Protein AF-A0A7V7PM12-F1 (afdb_monomer)

Structure (mmCIF, N/CA/C/O backbone):
data_AF-A0A7V7PM12-F1
#
_entry.id   AF-A0A7V7PM12-F1
#
loop_
_atom_site.group_PDB
_atom_site.id
_atom_site.type_symbol
_atom_site.label_atom_id
_atom_site.label_alt_id
_atom_site.label_comp_id
_atom_site.label_asym_id
_atom_site.label_entity_id
_atom_site.label_seq_id
_atom_site.pdbx_PDB_ins_code
_atom_site.Cartn_x
_atom_site.Cartn_y
_atom_site.Cartn_z
_atom_site.occupancy
_atom_site.B_iso_or_equiv
_atom_site.auth_seq_id
_atom_site.auth_comp_id
_atom_site.auth_asym_id
_atom_site.auth_atom_id
_atom_site.pdbx_PDB_model_num
ATOM 1 N N . MET A 1 1 ? -12.086 2.103 14.790 1.00 97.25 1 MET A N 1
ATOM 2 C CA . MET A 1 1 ? -11.476 0.758 14.712 1.00 97.25 1 MET A CA 1
ATOM 3 C C . MET A 1 1 ? -10.871 0.444 16.063 1.00 97.25 1 MET A C 1
ATOM 5 O O . MET A 1 1 ? -10.448 1.382 16.729 1.00 97.25 1 MET A O 1
ATOM 9 N N . LEU A 1 2 ? -10.869 -0.816 16.485 1.00 98.50 2 LEU A N 1
ATOM 10 C CA . LEU A 1 2 ? -10.537 -1.222 17.852 1.00 98.50 2 LEU A CA 1
ATOM 11 C C . LEU A 1 2 ? -9.432 -2.278 17.877 1.00 98.50 2 LEU A C 1
ATOM 13 O O . LEU A 1 2 ? -9.341 -3.113 16.976 1.00 98.50 2 LEU A O 1
ATOM 17 N N . ARG A 1 3 ? -8.622 -2.235 18.934 1.00 98.00 3 ARG A N 1
ATOM 18 C CA . ARG A 1 3 ? -7.768 -3.334 19.405 1.00 98.00 3 ARG A CA 1
ATOM 19 C C . ARG A 1 3 ? -8.524 -4.201 20.409 1.00 98.00 3 ARG A C 1
ATOM 21 O O . ARG A 1 3 ? -9.546 -3.740 20.915 1.00 98.00 3 ARG A O 1
ATOM 28 N N . PRO A 1 4 ? -8.026 -5.403 20.763 1.00 98.44 4 PRO A N 1
ATOM 29 C CA . PRO A 1 4 ? -8.604 -6.184 21.859 1.00 98.44 4 PRO A CA 1
ATOM 30 C C . PRO A 1 4 ? -8.762 -5.352 23.142 1.00 98.44 4 PRO A C 1
ATOM 32 O O . PRO A 1 4 ? -9.838 -5.318 23.728 1.00 98.44 4 PRO A O 1
ATOM 35 N N . SER A 1 5 ? -7.749 -4.555 23.494 1.00 97.75 5 SER A N 1
ATOM 36 C CA . SER A 1 5 ? -7.811 -3.645 24.643 1.00 97.75 5 SER A CA 1
ATOM 37 C C . SER A 1 5 ? -8.848 -2.524 24.495 1.00 97.75 5 SER A C 1
ATOM 39 O O . SER A 1 5 ? -9.378 -2.041 25.490 1.00 97.75 5 SER A O 1
ATOM 41 N N . GLY A 1 6 ? -9.190 -2.129 23.265 1.00 97.62 6 GLY A N 1
ATOM 42 C CA . GLY A 1 6 ? -10.289 -1.205 22.988 1.00 97.62 6 GLY A CA 1
ATOM 43 C C . GLY A 1 6 ? -11.662 -1.808 23.280 1.00 97.62 6 GLY A C 1
ATOM 44 O O . GLY A 1 6 ? -12.517 -1.119 23.821 1.00 97.62 6 GLY A O 1
ATOM 45 N N . TYR A 1 7 ? -11.865 -3.094 22.985 1.00 98.31 7 TYR A N 1
ATOM 46 C CA . TYR A 1 7 ? -13.080 -3.814 23.384 1.00 98.31 7 TYR A CA 1
ATOM 47 C C . TYR A 1 7 ? -13.169 -3.983 24.903 1.00 98.31 7 TYR A C 1
ATOM 49 O O . TYR A 1 7 ? -14.230 -3.770 25.482 1.00 98.31 7 TYR A O 1
ATOM 57 N N . GLU A 1 8 ? -12.054 -4.300 25.566 1.00 97.56 8 GLU A N 1
ATOM 58 C CA . GLU A 1 8 ? -11.985 -4.368 27.032 1.00 97.56 8 GLU A CA 1
ATOM 59 C C . GLU A 1 8 ? -12.311 -3.014 27.679 1.00 97.56 8 GLU A C 1
ATOM 61 O O . GLU A 1 8 ? -13.060 -2.953 28.652 1.00 97.56 8 GLU A O 1
ATOM 66 N N . ALA A 1 9 ? -11.795 -1.914 27.121 1.00 96.00 9 ALA A N 1
ATOM 67 C CA . ALA A 1 9 ? -12.081 -0.560 27.595 1.00 96.00 9 ALA A CA 1
ATOM 68 C C . ALA A 1 9 ? -13.557 -0.155 27.423 1.00 96.00 9 ALA A C 1
ATOM 70 O O . ALA A 1 9 ? -14.034 0.728 28.135 1.00 96.00 9 ALA A O 1
ATOM 71 N N . LEU A 1 10 ? -14.266 -0.803 26.498 1.00 95.75 10 LEU A N 1
ATOM 72 C CA . LEU A 1 10 ? -15.700 -0.646 26.262 1.00 95.75 10 LEU A CA 1
ATOM 73 C C . LEU A 1 10 ? -16.557 -1.668 27.035 1.00 95.75 10 LEU A C 1
ATOM 75 O O . LEU A 1 10 ? -17.756 -1.742 26.797 1.00 95.75 10 LEU A O 1
ATOM 79 N N . ASP A 1 11 ? -15.964 -2.451 27.946 1.00 96.25 11 ASP A N 1
ATOM 80 C CA . ASP A 1 11 ? -16.643 -3.520 28.702 1.00 96.25 11 ASP A CA 1
ATOM 81 C C . ASP A 1 11 ? -17.309 -4.580 27.796 1.00 96.25 11 ASP A C 1
ATOM 83 O O . ASP A 1 11 ? -18.340 -5.162 28.128 1.00 96.25 11 ASP A O 1
ATOM 87 N N . ALA A 1 12 ? -16.702 -4.843 26.631 1.00 97.25 12 ALA A N 1
ATOM 88 C CA . ALA A 1 12 ? -17.197 -5.779 25.619 1.00 97.25 12 ALA A CA 1
ATOM 89 C C . ALA A 1 12 ? -16.156 -6.854 25.218 1.00 97.25 12 ALA A C 1
ATOM 91 O O . ALA A 1 12 ? -15.909 -7.052 24.026 1.00 97.25 12 ALA A O 1
ATOM 92 N N . PRO A 1 13 ? -15.520 -7.575 26.165 1.00 97.25 13 PRO A N 1
ATOM 93 C CA . PRO A 1 13 ? -14.475 -8.555 25.842 1.00 97.25 13 PRO A CA 1
ATOM 94 C C . PRO A 1 13 ? -14.985 -9.738 25.002 1.00 97.25 13 PRO A C 1
ATOM 96 O O . PRO A 1 13 ? -14.231 -10.301 24.211 1.00 97.25 13 PRO A O 1
ATOM 99 N N . ASP A 1 14 ? -16.266 -10.089 25.125 1.00 96.31 14 ASP A N 1
ATOM 100 C CA . ASP A 1 14 ? -16.884 -11.175 24.353 1.00 96.31 14 ASP A CA 1
ATOM 101 C C . ASP A 1 14 ? -17.079 -10.811 22.866 1.00 96.31 14 ASP A C 1
ATOM 103 O O . ASP A 1 14 ? -17.274 -11.697 22.038 1.00 96.31 14 ASP A O 1
ATOM 107 N N .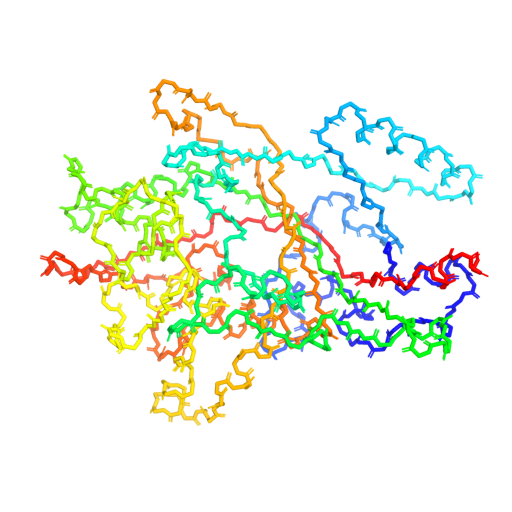 ALA A 1 15 ? -16.968 -9.524 22.512 1.00 97.31 15 ALA A N 1
ATOM 108 C CA . ALA A 1 15 ? -17.070 -9.025 21.140 1.00 97.31 15 ALA A CA 1
ATOM 109 C C . ALA A 1 15 ? -15.723 -9.021 20.386 1.00 97.31 15 ALA A C 1
ATOM 111 O O . ALA A 1 15 ? -15.660 -8.590 19.236 1.00 97.31 15 ALA A O 1
ATOM 112 N N . ILE A 1 16 ? -14.629 -9.479 21.009 1.00 98.31 16 ILE A N 1
ATOM 113 C CA . ILE A 1 16 ? -13.290 -9.470 20.403 1.00 98.31 16 ILE A CA 1
ATOM 114 C C . ILE A 1 16 ? -13.204 -10.507 19.261 1.00 98.31 16 ILE A C 1
ATOM 116 O O . ILE A 1 16 ? -13.368 -11.707 19.508 1.00 98.31 16 ILE A O 1
ATOM 120 N N . PRO A 1 17 ? -12.859 -10.097 18.023 1.00 97.75 17 PRO A N 1
ATOM 121 C CA . PRO A 1 17 ? -12.601 -11.021 16.917 1.00 97.75 17 PRO A CA 1
ATOM 122 C C . PRO A 1 17 ? -11.417 -11.955 17.177 1.00 97.75 17 PRO A C 1
ATOM 124 O O . PRO A 1 17 ? -10.371 -11.540 17.675 1.00 97.75 17 PRO A O 1
ATOM 127 N N . GLN A 1 18 ? -11.574 -13.222 16.792 1.00 96.00 18 GLN A N 1
ATOM 128 C CA . GLN A 1 18 ? -10.609 -14.293 17.057 1.00 96.00 18 GLN A CA 1
ATOM 129 C C . GLN A 1 18 ? -9.678 -14.532 15.852 1.00 96.00 18 GLN A C 1
ATOM 131 O O . GLN A 1 18 ? -9.770 -15.560 15.185 1.00 96.00 18 GLN A O 1
ATOM 136 N N . ASP A 1 19 ? -8.792 -13.576 15.562 1.00 96.62 19 ASP A N 1
ATOM 137 C CA . ASP A 1 19 ? -7.668 -13.722 14.613 1.00 96.62 19 ASP A CA 1
ATOM 138 C C . ASP A 1 19 ? -6.348 -13.635 15.389 1.00 96.62 19 ASP A C 1
ATOM 140 O O . ASP A 1 19 ? -6.173 -12.751 16.229 1.00 96.62 19 ASP A O 1
ATOM 144 N N . GLU A 1 20 ? -5.431 -14.577 15.159 1.00 95.56 20 GLU A N 1
ATOM 145 C CA . GLU A 1 20 ? -4.217 -14.726 15.972 1.00 95.56 20 GLU A CA 1
ATOM 146 C C . GLU A 1 20 ? -3.293 -13.507 15.855 1.00 95.56 20 GLU A C 1
ATOM 148 O O . GLU A 1 20 ? -2.786 -12.999 16.865 1.00 95.56 20 GLU A O 1
ATOM 153 N N . ALA A 1 21 ? -3.118 -12.981 14.640 1.00 96.75 21 ALA A N 1
ATOM 154 C CA . ALA A 1 21 ? -2.289 -11.807 14.418 1.00 96.75 21 ALA A CA 1
ATOM 155 C C . ALA A 1 21 ? -2.902 -10.550 15.030 1.00 96.75 21 ALA A C 1
ATOM 157 O O . ALA A 1 21 ? -2.204 -9.804 15.725 1.00 96.75 21 ALA A O 1
ATOM 158 N N . PHE A 1 22 ? -4.207 -10.350 14.858 1.00 98.31 22 PHE A N 1
ATOM 159 C CA . PHE A 1 22 ? -4.952 -9.299 15.534 1.00 98.31 22 PHE A CA 1
ATOM 160 C C . PHE A 1 22 ? -4.813 -9.405 17.054 1.00 98.31 22 PHE A C 1
ATOM 162 O O . PHE A 1 22 ? -4.460 -8.423 17.693 1.00 98.31 22 PHE A O 1
ATOM 169 N N . LEU A 1 23 ? -5.008 -10.570 17.664 1.00 97.75 23 LEU A N 1
ATOM 170 C CA . LEU A 1 23 ? -4.900 -10.701 19.119 1.00 97.75 23 LEU A CA 1
ATOM 171 C C . LEU A 1 23 ? -3.490 -10.365 19.623 1.00 97.75 23 LEU A C 1
ATOM 173 O O . LEU A 1 23 ? -3.335 -9.638 20.604 1.00 97.75 23 LEU A O 1
ATOM 177 N N . ALA A 1 24 ? -2.457 -10.829 18.920 1.00 96.25 24 ALA A N 1
ATOM 178 C CA . ALA A 1 24 ? -1.073 -10.613 19.323 1.00 96.25 24 ALA A CA 1
ATOM 179 C C . ALA A 1 24 ? -0.561 -9.180 19.056 1.00 96.25 24 ALA A C 1
ATOM 181 O O . ALA A 1 24 ? 0.287 -8.692 19.800 1.00 96.25 24 ALA A O 1
ATOM 182 N N . GLY A 1 25 ? -1.083 -8.490 18.036 1.00 96.69 25 GLY A N 1
ATOM 183 C CA . GLY A 1 25 ? -0.701 -7.116 17.687 1.00 96.69 25 GLY A CA 1
ATOM 184 C C . GLY A 1 25 ? 0.611 -6.987 16.917 1.00 96.69 25 GLY A C 1
ATOM 185 O O . GLY A 1 25 ? 1.456 -7.890 16.899 1.00 96.69 25 GLY A O 1
ATOM 186 N N . MET A 1 26 ? 0.788 -5.835 16.271 1.00 97.44 26 MET A N 1
ATOM 187 C CA . MET A 1 26 ? 1.915 -5.588 15.369 1.00 97.44 26 MET A CA 1
ATOM 188 C C . MET A 1 26 ? 3.247 -5.467 16.117 1.00 97.44 26 MET A C 1
ATOM 190 O O . MET A 1 26 ? 4.280 -5.873 15.601 1.00 97.44 26 MET A O 1
ATOM 194 N N . GLN A 1 27 ? 3.248 -4.987 17.362 1.00 95.75 27 GLN A N 1
ATOM 195 C CA . GLN A 1 27 ? 4.474 -4.883 18.170 1.00 95.75 27 GLN A CA 1
ATOM 196 C C . GLN A 1 27 ? 5.164 -6.240 18.409 1.00 95.75 27 GLN A C 1
ATOM 198 O O . GLN A 1 27 ? 6.364 -6.292 18.666 1.00 95.75 27 GLN A O 1
ATOM 203 N N . ALA A 1 28 ? 4.439 -7.354 18.269 1.00 95.38 28 ALA A N 1
ATOM 204 C CA . ALA A 1 28 ? 4.988 -8.703 18.387 1.00 95.38 28 ALA A CA 1
ATOM 205 C C . ALA A 1 28 ? 5.629 -9.239 17.084 1.00 95.38 28 ALA A C 1
ATOM 207 O O . ALA A 1 28 ? 5.954 -10.423 17.015 1.00 95.38 28 ALA A O 1
ATOM 208 N N . ARG A 1 29 ? 5.786 -8.404 16.040 1.00 95.06 29 ARG A N 1
ATOM 209 C CA . ARG A 1 29 ? 6.308 -8.787 14.705 1.00 95.06 29 ARG A CA 1
ATOM 210 C C . ARG A 1 29 ? 7.765 -8.375 14.464 1.00 95.06 29 ARG A C 1
ATOM 212 O O . ARG A 1 29 ? 8.293 -8.605 13.374 1.00 95.06 29 ARG A O 1
ATOM 219 N N . GLY A 1 30 ? 8.399 -7.796 15.483 1.00 92.06 30 GLY A N 1
ATOM 220 C CA . GLY A 1 30 ? 9.807 -7.410 15.471 1.00 92.06 30 GLY A CA 1
ATOM 221 C C . GLY A 1 30 ? 10.786 -8.597 15.452 1.00 92.06 30 GLY A C 1
ATOM 222 O O . GLY A 1 30 ? 10.390 -9.758 15.282 1.00 92.06 30 GLY A O 1
ATOM 223 N N . PRO A 1 31 ? 12.088 -8.338 15.655 1.00 91.00 31 PRO A N 1
ATOM 224 C CA . PRO A 1 31 ? 13.109 -9.378 15.664 1.00 91.00 31 PRO A CA 1
ATOM 225 C C . PRO A 1 31 ? 12.828 -10.483 16.692 1.00 91.00 31 PRO A C 1
ATOM 227 O O . PRO A 1 31 ? 12.493 -10.235 17.847 1.00 91.00 31 PRO A O 1
ATOM 230 N N . GLY A 1 32 ? 12.975 -11.740 16.266 1.00 85.12 32 GLY A N 1
ATOM 231 C CA . GLY A 1 32 ? 12.713 -12.905 17.119 1.00 85.12 32 GLY A CA 1
ATOM 232 C C . GLY A 1 32 ? 11.233 -13.269 17.287 1.00 85.12 32 GLY A C 1
ATOM 233 O O . GLY A 1 32 ? 10.933 -14.163 18.080 1.00 85.12 32 GLY A O 1
ATOM 234 N N . ALA A 1 33 ? 10.321 -12.626 16.546 1.00 88.06 33 ALA A N 1
ATOM 235 C CA . ALA A 1 33 ? 8.919 -13.023 16.484 1.00 88.06 33 ALA A CA 1
ATOM 236 C C . ALA A 1 33 ? 8.760 -14.514 16.131 1.00 88.06 33 ALA A C 1
ATOM 238 O O . ALA A 1 33 ? 9.485 -15.057 15.298 1.00 88.06 33 ALA A O 1
ATOM 239 N N . ALA A 1 34 ? 7.765 -15.167 16.738 1.00 84.44 34 ALA A N 1
ATOM 240 C CA . ALA A 1 34 ? 7.438 -16.570 16.465 1.00 84.44 34 ALA A CA 1
ATOM 241 C C . ALA A 1 34 ? 6.718 -16.783 15.116 1.00 84.44 34 ALA A C 1
ATOM 243 O O . ALA A 1 34 ? 6.426 -17.921 14.752 1.00 84.44 34 ALA A O 1
ATOM 244 N N . VAL A 1 35 ? 6.439 -15.703 14.378 1.00 83.75 35 VAL A N 1
ATOM 245 C CA . VAL A 1 35 ? 5.812 -15.736 13.052 1.00 83.75 35 VAL A CA 1
ATOM 246 C C . VAL A 1 35 ? 6.803 -16.307 12.035 1.00 83.75 35 VAL A C 1
ATOM 248 O O . VAL A 1 35 ? 7.926 -15.819 11.905 1.00 83.75 35 VAL A O 1
ATOM 251 N N . ALA A 1 36 ? 6.387 -17.344 11.308 1.00 85.06 36 ALA A N 1
ATOM 252 C CA . ALA A 1 36 ? 7.198 -18.008 10.295 1.00 85.06 36 ALA A CA 1
ATOM 253 C C . ALA A 1 36 ? 6.414 -18.134 8.970 1.00 85.06 36 ALA A C 1
ATOM 255 O O . ALA A 1 36 ? 5.379 -18.801 8.957 1.00 85.06 36 ALA A O 1
ATOM 256 N N . PRO A 1 37 ? 6.906 -17.566 7.851 1.00 89.25 37 PRO A N 1
ATOM 257 C CA . PRO A 1 37 ? 8.126 -16.759 7.737 1.00 89.25 37 PRO A CA 1
ATOM 258 C C . PRO A 1 37 ? 7.999 -15.394 8.443 1.00 89.25 37 PRO A C 1
ATOM 260 O O . PRO A 1 37 ? 6.891 -14.877 8.572 1.00 89.25 37 PRO A O 1
ATOM 263 N N . PRO A 1 38 ? 9.112 -14.795 8.901 1.00 90.69 38 PRO A N 1
ATOM 264 C CA . PRO A 1 38 ? 9.065 -13.522 9.607 1.00 90.69 38 PRO A CA 1
ATOM 265 C C . PRO A 1 38 ? 8.752 -12.364 8.654 1.00 90.69 38 PRO A C 1
ATOM 267 O O . PRO A 1 38 ? 9.247 -12.295 7.525 1.00 90.69 38 PRO A O 1
ATOM 270 N N . ILE A 1 39 ? 7.972 -11.403 9.147 1.00 92.19 39 ILE A N 1
ATOM 271 C CA . ILE A 1 39 ? 7.699 -10.153 8.429 1.00 92.19 39 ILE A CA 1
ATOM 272 C C . ILE A 1 39 ? 8.879 -9.164 8.480 1.00 92.19 39 ILE A C 1
ATOM 274 O O . ILE A 1 39 ? 8.982 -8.293 7.617 1.00 92.19 39 ILE A O 1
ATOM 278 N N . ASN A 1 40 ? 9.810 -9.383 9.418 1.00 92.56 40 ASN A N 1
ATOM 279 C CA . ASN A 1 40 ? 11.052 -8.629 9.622 1.00 92.56 40 ASN A CA 1
ATOM 280 C C . ASN A 1 40 ? 10.851 -7.155 10.003 1.00 92.56 40 ASN A C 1
ATOM 282 O O . ASN A 1 40 ? 11.657 -6.321 9.605 1.00 92.56 40 ASN A O 1
ATOM 286 N N . ASP A 1 41 ? 9.815 -6.834 10.783 1.00 94.88 41 ASP A N 1
ATOM 287 C CA . ASP A 1 41 ? 9.652 -5.469 11.291 1.00 94.88 41 ASP A CA 1
ATOM 288 C C . ASP A 1 41 ? 10.800 -5.073 12.238 1.00 94.88 41 ASP A C 1
ATOM 290 O O . ASP A 1 41 ? 11.397 -5.943 12.881 1.00 94.88 41 ASP A O 1
ATOM 294 N N . PRO A 1 42 ? 11.124 -3.769 12.343 1.00 95.38 42 PRO A N 1
ATOM 295 C CA . PRO A 1 42 ? 12.149 -3.291 13.265 1.00 95.38 42 PRO A CA 1
ATOM 296 C C . PRO A 1 42 ? 11.697 -3.414 14.723 1.00 95.38 42 PRO A C 1
ATOM 298 O O . PRO A 1 42 ? 10.503 -3.558 15.013 1.00 95.38 42 PRO A O 1
ATOM 301 N N . GLU A 1 43 ? 12.652 -3.312 15.651 1.00 96.25 43 GLU A N 1
ATOM 302 C CA . GLU A 1 43 ? 12.350 -3.280 17.084 1.00 96.25 43 GLU A CA 1
ATOM 303 C C . GLU A 1 43 ? 11.384 -2.130 17.402 1.00 96.25 43 GLU A C 1
ATOM 305 O O . GLU A 1 43 ? 11.499 -1.031 16.857 1.00 96.25 43 GLU A O 1
ATOM 310 N N . VAL A 1 44 ? 10.462 -2.334 18.348 1.00 97.00 44 VAL A N 1
ATOM 311 C CA . VAL A 1 44 ? 9.477 -1.301 18.740 1.00 97.00 44 VAL A CA 1
ATOM 312 C C . VAL A 1 44 ? 10.162 -0.021 19.242 1.00 97.00 44 VAL A C 1
ATOM 314 O O . VAL A 1 44 ? 9.633 1.079 19.108 1.00 97.00 44 VAL A O 1
ATOM 317 N N . THR A 1 45 ? 11.381 -0.126 19.776 1.00 97.00 45 THR A N 1
ATOM 318 C CA . THR A 1 45 ? 12.184 1.033 20.199 1.00 97.00 45 THR A CA 1
ATOM 319 C C . THR A 1 45 ? 12.604 1.944 19.040 1.00 97.00 45 THR A C 1
ATOM 321 O O . THR A 1 45 ? 12.914 3.114 19.278 1.00 97.00 45 THR A O 1
ATOM 324 N N . GLU A 1 46 ? 12.583 1.444 17.804 1.00 97.19 46 GLU A N 1
ATOM 325 C CA . GLU A 1 46 ? 12.876 2.193 16.577 1.00 97.19 46 GLU A CA 1
ATOM 326 C C . GLU A 1 46 ? 11.635 2.889 15.996 1.00 97.19 46 GLU A C 1
ATOM 328 O O . GLU A 1 46 ? 11.767 3.788 15.162 1.00 97.19 46 GLU A O 1
ATOM 333 N N . TRP A 1 47 ? 10.432 2.521 16.449 1.00 98.06 47 TRP A N 1
ATOM 334 C CA . TRP A 1 47 ? 9.180 3.134 16.003 1.00 98.06 47 TRP A CA 1
ATOM 335 C C . TRP A 1 47 ? 9.069 4.573 16.528 1.00 98.06 47 TRP A C 1
ATOM 337 O O . TRP A 1 47 ? 9.754 4.950 17.479 1.00 98.06 47 TRP A O 1
ATOM 347 N N . GLU A 1 48 ? 8.217 5.412 15.947 1.00 97.69 48 GLU A N 1
ATOM 348 C CA . GLU A 1 48 ? 7.887 6.725 16.511 1.00 97.69 48 GLU A CA 1
ATOM 349 C C . GLU A 1 48 ? 7.157 6.570 17.850 1.00 97.69 48 GLU A C 1
ATOM 351 O O . GLU A 1 48 ? 6.444 5.593 18.071 1.00 97.69 48 GLU A O 1
ATOM 356 N N . GLU A 1 49 ? 7.349 7.538 18.751 1.00 95.94 49 GLU A N 1
ATOM 357 C CA . GLU A 1 49 ? 6.910 7.474 20.154 1.00 95.94 49 GLU A CA 1
ATOM 358 C C . GLU A 1 49 ? 5.437 7.068 20.311 1.00 95.94 49 GLU A C 1
ATOM 360 O O . GLU A 1 49 ? 5.144 6.151 21.075 1.00 95.94 49 GLU A O 1
ATOM 365 N N . GLY A 1 50 ? 4.538 7.653 19.512 1.00 94.75 50 GLY A N 1
ATOM 366 C CA . GLY A 1 50 ? 3.099 7.379 19.566 1.00 94.75 50 GLY A CA 1
ATOM 367 C C . GLY A 1 50 ? 2.678 5.951 19.191 1.00 94.75 50 GLY A C 1
ATOM 368 O O . GLY A 1 50 ? 1.553 5.560 19.494 1.00 94.75 50 GLY A O 1
ATOM 369 N N . TYR A 1 51 ? 3.562 5.155 18.578 1.00 97.75 51 TYR A N 1
ATOM 370 C CA . TYR A 1 51 ? 3.310 3.742 18.257 1.00 97.75 51 TYR A CA 1
ATOM 371 C C . TYR A 1 51 ? 3.960 2.760 19.239 1.00 97.75 51 TYR A C 1
ATOM 373 O O . TYR A 1 51 ? 3.798 1.549 19.085 1.00 97.75 51 TYR A O 1
ATOM 381 N N . ARG A 1 52 ? 4.733 3.248 20.217 1.00 96.75 52 ARG A N 1
ATOM 382 C CA . ARG A 1 52 ? 5.423 2.391 21.199 1.00 96.75 52 ARG A CA 1
ATOM 383 C C . ARG A 1 52 ? 4.518 1.992 22.356 1.00 96.75 52 ARG A C 1
ATOM 385 O O . ARG A 1 52 ? 4.710 0.930 22.943 1.00 96.75 52 ARG A O 1
ATOM 392 N N . ASP A 1 53 ? 3.539 2.831 22.664 1.00 94.19 53 ASP A N 1
ATOM 393 C CA . ASP A 1 53 ? 2.557 2.574 23.709 1.00 94.19 53 ASP A CA 1
ATOM 394 C C . ASP A 1 53 ? 1.418 1.674 23.216 1.00 94.19 53 ASP A C 1
ATOM 396 O O . ASP A 1 53 ? 1.228 1.457 22.018 1.00 94.19 53 ASP A O 1
ATOM 400 N N . ARG A 1 54 ? 0.633 1.142 24.160 1.00 94.62 54 ARG A N 1
ATOM 401 C CA . ARG A 1 54 ? -0.573 0.374 23.837 1.00 94.62 54 ARG A CA 1
ATOM 402 C C . ARG A 1 54 ? -1.617 1.296 23.209 1.00 94.62 54 ARG A C 1
ATOM 404 O O . ARG A 1 54 ? -2.118 2.199 23.873 1.00 94.62 54 ARG A O 1
ATOM 411 N N . ILE A 1 55 ? -1.996 1.007 21.970 1.00 97.38 55 ILE A N 1
ATOM 412 C CA . ILE A 1 55 ? -3.092 1.685 21.276 1.00 97.38 55 ILE A CA 1
ATOM 413 C C . ILE A 1 55 ? -4.381 0.897 21.519 1.00 97.38 55 ILE A C 1
ATOM 415 O O . ILE A 1 55 ? -4.401 -0.316 21.350 1.00 97.38 55 ILE A O 1
ATOM 419 N N . ASP A 1 56 ? -5.466 1.572 21.895 1.00 97.88 56 ASP A N 1
ATOM 420 C CA . ASP A 1 56 ? -6.765 0.920 22.129 1.00 97.88 56 ASP A CA 1
ATOM 421 C C . ASP A 1 56 ? -7.706 1.058 20.916 1.00 97.88 56 ASP A C 1
ATOM 423 O O . ASP A 1 56 ? -8.484 0.155 20.599 1.00 97.88 56 ASP A O 1
ATOM 427 N N . ALA A 1 57 ? -7.616 2.174 20.188 1.00 97.94 57 ALA A N 1
ATOM 428 C CA . ALA A 1 57 ? -8.484 2.470 19.056 1.00 97.94 57 ALA A CA 1
ATOM 429 C C . ALA A 1 57 ? -7.817 3.392 18.028 1.00 97.94 57 ALA A C 1
ATOM 431 O O . ALA A 1 57 ? -6.922 4.169 18.353 1.00 97.94 57 ALA A O 1
ATOM 432 N N . LEU A 1 58 ? -8.327 3.344 16.797 1.00 98.19 58 LEU A N 1
ATOM 433 C CA . LEU A 1 58 ? -8.014 4.281 15.721 1.00 98.19 58 LEU A CA 1
ATOM 434 C C . LEU A 1 58 ? -9.301 4.935 15.209 1.00 98.19 58 LEU A C 1
ATOM 436 O O . LEU A 1 58 ? -10.271 4.249 14.853 1.00 98.19 58 LEU A O 1
ATOM 440 N N . LEU A 1 59 ? -9.292 6.268 15.160 1.00 97.56 59 LEU A N 1
ATOM 441 C CA . LEU A 1 59 ? -10.306 7.086 14.504 1.00 97.56 59 LEU A CA 1
ATOM 442 C C . LEU A 1 59 ? -9.751 7.557 13.159 1.00 97.56 59 LEU A C 1
ATOM 444 O O . LEU A 1 59 ? -8.754 8.270 13.118 1.00 97.56 59 LEU A O 1
ATOM 448 N N . LEU A 1 60 ? -10.414 7.171 12.070 1.00 97.94 60 LEU A N 1
ATOM 449 C CA . LEU A 1 60 ? -10.072 7.615 10.723 1.00 97.94 60 LEU A CA 1
ATOM 450 C C . LEU A 1 60 ? -11.074 8.681 10.282 1.00 97.94 60 LEU A C 1
ATOM 452 O O . LEU A 1 60 ? -12.276 8.416 10.226 1.00 97.94 60 LEU A O 1
ATOM 456 N N . VAL A 1 61 ? -10.572 9.873 9.967 1.00 97.62 61 VAL A N 1
ATOM 457 C CA . VAL A 1 61 ? -11.352 10.998 9.438 1.00 97.62 61 VAL A CA 1
ATOM 458 C C . VAL A 1 61 ? -10.808 11.341 8.059 1.00 97.62 61 VAL A C 1
ATOM 460 O O . VAL A 1 61 ? -9.599 11.446 7.877 1.00 97.62 61 VAL A O 1
ATOM 463 N N . ALA A 1 62 ? -11.703 11.503 7.091 1.00 96.69 62 ALA A N 1
ATOM 464 C CA . ALA A 1 62 ? -11.359 11.910 5.738 1.00 96.69 62 ALA A CA 1
ATOM 465 C C . ALA A 1 62 ? -12.367 12.953 5.252 1.00 96.69 62 ALA A C 1
ATOM 467 O O . ALA A 1 62 ? -13.562 12.835 5.526 1.00 96.69 62 ALA A O 1
ATOM 468 N N . ALA A 1 63 ? -11.869 13.946 4.526 1.00 96.88 63 ALA A N 1
ATOM 469 C CA . ALA A 1 63 ? -12.647 14.947 3.811 1.00 96.88 63 ALA A CA 1
ATOM 470 C C . ALA A 1 63 ? -11.882 15.348 2.542 1.00 96.88 63 ALA A C 1
ATOM 472 O O . ALA A 1 63 ? -10.686 15.062 2.427 1.00 96.88 63 ALA A O 1
ATOM 473 N N . ASP A 1 64 ? -12.561 16.009 1.607 1.00 95.12 64 ASP A N 1
ATOM 474 C CA . ASP A 1 64 ? -11.919 16.527 0.393 1.00 95.12 64 ASP A CA 1
ATOM 475 C C . ASP A 1 64 ? -10.983 17.707 0.713 1.00 95.12 64 ASP A C 1
ATOM 477 O O . ASP A 1 64 ? -9.948 17.874 0.070 1.00 95.12 64 ASP A O 1
ATOM 481 N N . GLU A 1 65 ? -11.314 18.487 1.749 1.00 94.94 65 GLU A N 1
ATOM 482 C CA . GLU A 1 65 ? -10.550 19.651 2.197 1.00 94.94 65 GLU A CA 1
ATOM 483 C C . GLU A 1 65 ? -9.880 19.405 3.555 1.00 94.94 65 GLU A C 1
ATOM 485 O O . GLU A 1 65 ? -10.509 18.958 4.518 1.00 94.94 65 GLU A O 1
ATOM 490 N N . ALA A 1 66 ? -8.601 19.777 3.671 1.00 92.94 66 ALA A N 1
ATOM 491 C CA . ALA A 1 66 ? -7.815 19.553 4.888 1.00 92.94 66 ALA A CA 1
ATOM 492 C C . ALA A 1 66 ? -8.408 20.253 6.125 1.00 92.94 66 ALA A C 1
ATOM 494 O O . ALA A 1 66 ? -8.368 19.706 7.225 1.00 92.94 66 ALA A O 1
ATOM 495 N N . ALA A 1 67 ? -8.987 21.445 5.943 1.00 95.81 67 ALA A N 1
ATOM 496 C CA . ALA A 1 67 ? -9.628 22.185 7.027 1.00 95.81 67 ALA A CA 1
ATOM 497 C C . ALA A 1 67 ? -10.887 21.471 7.550 1.00 95.81 67 ALA A C 1
ATOM 499 O O . ALA A 1 67 ? -11.090 21.406 8.756 1.00 95.81 67 ALA A O 1
ATOM 500 N N . GLU A 1 68 ? -11.692 20.876 6.664 1.00 97.25 68 GLU A N 1
ATOM 501 C CA . GLU A 1 68 ? -12.883 20.118 7.064 1.00 97.25 68 GLU A CA 1
ATOM 502 C C . GLU A 1 68 ? -12.497 18.846 7.830 1.00 97.25 68 GLU A C 1
ATOM 504 O O . GLU A 1 68 ? -13.071 18.553 8.880 1.00 97.25 68 GLU A O 1
ATOM 509 N N . ALA A 1 69 ? -11.485 18.116 7.345 1.00 96.38 69 ALA A N 1
ATOM 510 C CA . ALA A 1 69 ? -10.964 16.947 8.049 1.00 96.38 69 ALA A CA 1
ATOM 511 C C . ALA A 1 69 ? -10.453 17.318 9.452 1.00 96.38 69 ALA A C 1
ATOM 513 O O . ALA A 1 69 ? -10.758 16.613 10.416 1.00 96.38 69 ALA A O 1
ATOM 514 N N . ALA A 1 70 ? -9.727 18.435 9.575 1.00 95.88 70 ALA A N 1
ATOM 515 C CA . ALA A 1 70 ? -9.228 18.939 10.851 1.00 95.88 70 ALA A CA 1
ATOM 516 C C . ALA A 1 70 ? -10.367 19.333 11.805 1.00 95.88 70 ALA A C 1
ATOM 518 O O . ALA A 1 70 ? -10.365 18.900 12.955 1.00 95.88 70 ALA A O 1
ATOM 519 N N . ASP A 1 71 ? -11.380 20.061 11.327 1.00 97.50 71 ASP A N 1
ATOM 520 C CA . ASP A 1 71 ? -12.536 20.465 12.137 1.00 97.50 71 ASP A CA 1
ATOM 521 C C . ASP A 1 71 ? -13.303 19.246 12.683 1.00 97.50 71 ASP A C 1
ATOM 523 O O . ASP A 1 71 ? -13.679 19.196 13.861 1.00 97.50 71 ASP A O 1
ATOM 527 N N . VAL A 1 72 ? -13.519 18.224 11.844 1.00 97.56 72 VAL A N 1
ATOM 528 C CA . VAL A 1 72 ? -14.173 16.973 12.260 1.00 97.56 72 VAL A CA 1
ATOM 529 C C . VAL A 1 72 ? -13.296 16.196 13.244 1.00 97.56 72 VAL A C 1
ATOM 531 O O . VAL A 1 72 ? -13.807 15.689 14.249 1.00 97.56 72 VAL A O 1
ATOM 534 N N . ALA A 1 73 ? -11.989 16.111 12.994 1.00 96.94 73 ALA A N 1
ATOM 535 C CA . ALA A 1 73 ? -11.053 15.458 13.899 1.00 96.94 73 ALA A CA 1
ATOM 536 C C . ALA A 1 73 ? -11.027 16.152 15.269 1.00 96.94 73 ALA A C 1
ATOM 538 O O . ALA A 1 73 ? -11.164 15.480 16.288 1.00 96.94 73 ALA A O 1
ATOM 539 N N . ASP A 1 74 ? -10.935 17.482 15.317 1.00 97.38 74 ASP A N 1
ATOM 540 C CA . ASP A 1 74 ? -10.938 18.272 16.553 1.00 97.38 74 ASP A CA 1
ATOM 541 C C . ASP A 1 74 ? -12.239 18.101 17.343 1.00 97.38 74 ASP A C 1
ATOM 543 O O . ASP A 1 74 ? -12.208 17.913 18.566 1.00 97.38 74 ASP A O 1
ATOM 547 N N . HIS A 1 75 ? -13.385 18.070 16.654 1.00 97.56 75 HIS A N 1
ATOM 548 C CA . HIS A 1 75 ? -14.670 17.774 17.284 1.00 97.56 75 HIS A CA 1
ATOM 549 C C . HIS A 1 75 ? -14.649 16.420 18.011 1.00 97.56 75 HIS A C 1
ATOM 551 O O . HIS A 1 75 ? -15.028 16.327 19.185 1.00 97.56 75 HIS A O 1
ATOM 557 N N . TRP A 1 76 ? -14.191 15.362 17.338 1.00 96.88 76 TRP A N 1
ATOM 558 C CA . TRP A 1 76 ? -14.148 14.022 17.922 1.00 96.88 76 TRP A CA 1
ATOM 559 C C . TRP A 1 76 ? -13.054 13.860 18.974 1.00 96.88 76 TRP A C 1
ATOM 561 O O . TRP A 1 76 ? -13.322 13.243 20.005 1.00 96.88 76 TRP A O 1
ATOM 571 N N . LYS A 1 77 ? -11.877 14.471 18.792 1.00 96.88 77 LYS A N 1
ATOM 572 C CA . LYS A 1 77 ? -10.813 14.524 19.808 1.00 96.88 77 LYS A CA 1
ATOM 573 C C . LYS A 1 77 ? -11.353 15.107 21.113 1.00 96.88 77 LYS A C 1
ATOM 575 O O . LYS A 1 77 ? -11.166 14.504 22.170 1.00 96.88 77 LYS A O 1
ATOM 580 N N . GLY A 1 78 ? -12.104 16.210 21.045 1.00 97.44 78 GLY A N 1
ATOM 581 C CA . GLY A 1 78 ? -12.746 16.821 22.211 1.00 97.44 78 GLY A CA 1
ATOM 582 C C . GLY A 1 78 ? -13.752 15.893 22.901 1.00 97.44 78 GLY A C 1
ATOM 583 O O . GLY A 1 78 ? -13.713 15.734 24.122 1.00 97.44 78 GLY A O 1
ATOM 584 N N . ARG A 1 79 ? -14.628 15.235 22.128 1.00 97.00 79 ARG A N 1
ATOM 585 C CA . ARG A 1 79 ? -15.625 14.294 22.672 1.00 97.00 79 ARG A CA 1
ATOM 586 C C . ARG A 1 79 ? -14.992 13.063 23.317 1.00 97.00 79 ARG A C 1
ATOM 588 O O . ARG A 1 79 ? -15.410 12.681 24.405 1.00 97.00 79 ARG A O 1
ATOM 595 N N . LEU A 1 80 ? -14.000 12.465 22.663 1.00 95.81 80 LEU A N 1
ATOM 596 C CA . LEU A 1 80 ? -13.294 11.285 23.161 1.00 95.81 80 LEU A CA 1
ATOM 597 C C . LEU A 1 80 ? -12.481 11.625 24.415 1.00 95.81 80 LEU A C 1
ATOM 599 O O . LEU A 1 80 ? -12.555 10.897 25.401 1.00 95.81 80 LEU A O 1
ATOM 603 N N . SER A 1 81 ? -11.807 12.778 24.431 1.00 96.69 81 SER A N 1
ATOM 604 C CA . SER A 1 81 ? -11.090 13.265 25.619 1.00 96.69 81 SER A CA 1
ATOM 605 C C . SER A 1 81 ? -12.029 13.481 26.806 1.00 96.69 81 SER A C 1
ATOM 607 O O . SER A 1 81 ? -11.732 13.069 27.924 1.00 96.69 81 SER A O 1
ATOM 609 N N . ALA A 1 82 ? -13.206 14.073 26.571 1.00 97.44 82 ALA A N 1
ATOM 610 C CA . ALA A 1 82 ? -14.222 14.253 27.609 1.00 97.44 82 ALA A CA 1
ATOM 611 C C . ALA A 1 82 ? -14.797 12.922 28.131 1.00 97.44 82 ALA A C 1
ATOM 613 O O . ALA A 1 82 ? -15.249 12.862 29.273 1.00 97.44 82 ALA A O 1
ATOM 614 N N . ALA A 1 83 ? -14.761 11.867 27.313 1.00 94.56 83 ALA A N 1
ATOM 615 C CA . ALA A 1 83 ? -15.129 10.506 27.694 1.00 94.56 83 ALA A CA 1
ATOM 616 C C . ALA A 1 83 ? -13.977 9.721 28.360 1.00 94.56 83 ALA A C 1
ATOM 618 O O . ALA A 1 83 ? -14.173 8.572 28.742 1.00 94.56 83 ALA A O 1
ATOM 619 N N . GLY A 1 84 ? -12.797 10.330 28.531 1.00 95.44 84 GLY A N 1
ATOM 620 C CA . GLY A 1 84 ? -11.645 9.729 29.209 1.00 95.44 84 GLY A CA 1
ATOM 621 C C . GLY A 1 84 ? -10.599 9.096 28.287 1.00 95.44 84 GLY A C 1
ATOM 622 O O . GLY A 1 84 ? -9.630 8.529 28.789 1.00 95.44 84 GLY A O 1
ATOM 623 N N . ALA A 1 85 ? -10.748 9.201 26.963 1.00 96.06 85 ALA A N 1
ATOM 624 C CA . ALA A 1 85 ? -9.715 8.760 26.030 1.00 96.06 85 ALA A CA 1
ATOM 625 C C . ALA A 1 85 ? -8.509 9.712 26.045 1.00 96.06 85 ALA A C 1
ATOM 627 O O . ALA A 1 85 ? -8.649 10.919 26.235 1.00 96.06 85 ALA A O 1
ATOM 628 N N . THR A 1 86 ? -7.320 9.172 25.789 1.00 95.69 86 THR A N 1
ATOM 629 C CA . THR A 1 86 ? -6.095 9.961 25.608 1.00 95.69 86 THR A CA 1
ATOM 630 C C . THR A 1 86 ? -5.659 9.871 24.151 1.00 95.69 86 THR A C 1
ATOM 632 O O . THR A 1 86 ? -5.585 8.776 23.597 1.00 95.69 86 THR A O 1
ATOM 635 N N . LEU A 1 87 ? -5.380 11.014 23.521 1.00 95.94 87 LEU A N 1
ATOM 636 C CA . LEU A 1 87 ? -4.776 11.038 22.191 1.00 95.94 87 LEU A CA 1
ATOM 637 C C . LEU A 1 87 ? -3.302 10.642 22.312 1.00 95.94 87 LEU A C 1
ATOM 639 O O . LEU A 1 87 ? -2.525 11.378 22.913 1.00 95.94 87 LEU A O 1
ATOM 643 N N . LEU A 1 88 ? -2.940 9.491 21.746 1.00 95.38 88 LEU A N 1
ATOM 644 C CA . LEU A 1 88 ? -1.552 9.022 21.714 1.00 95.38 88 LEU A CA 1
ATOM 645 C C . LEU A 1 88 ? -0.786 9.606 20.529 1.00 95.38 88 LEU A C 1
ATOM 647 O O . LEU A 1 88 ? 0.354 10.033 20.676 1.00 95.38 88 LEU A O 1
ATOM 651 N N . HIS A 1 89 ? -1.419 9.622 19.354 1.00 95.75 89 HIS A N 1
ATOM 652 C CA . HIS A 1 89 ? -0.772 10.004 18.106 1.00 95.75 89 HIS A CA 1
ATOM 653 C C . HIS A 1 89 ? -1.786 10.497 17.070 1.00 95.75 89 HIS A C 1
ATOM 655 O O . HIS A 1 89 ? -2.948 10.087 17.094 1.00 95.75 89 HIS A O 1
ATOM 661 N N . GLU A 1 90 ? -1.347 11.360 16.155 1.00 96.50 90 GLU A N 1
ATOM 662 C CA . GLU A 1 90 ? -2.157 11.911 15.062 1.00 96.50 90 GLU A CA 1
ATOM 663 C C . GLU A 1 90 ? -1.323 11.954 13.776 1.00 96.50 90 GLU A C 1
ATOM 665 O O . GLU A 1 90 ? -0.195 12.444 13.782 1.00 96.50 90 GLU A O 1
ATOM 670 N N . GLU A 1 91 ? -1.880 11.447 12.672 1.00 97.31 91 GLU A N 1
ATOM 671 C CA . GLU A 1 91 ? -1.207 11.391 11.370 1.00 97.31 91 GLU A CA 1
ATOM 672 C C . GLU A 1 91 ? -2.007 12.144 10.302 1.00 97.31 91 GLU A C 1
ATOM 674 O O . GLU A 1 91 ? -3.058 11.661 9.866 1.00 97.31 91 GLU A O 1
ATOM 679 N N . PRO A 1 92 ? -1.526 13.309 9.837 1.00 96.31 92 PRO A N 1
ATOM 680 C CA . PRO A 1 92 ? -2.139 13.998 8.715 1.00 96.31 92 PRO A CA 1
ATOM 681 C C . PRO A 1 92 ? -1.744 13.323 7.393 1.00 96.31 92 PRO A C 1
ATOM 683 O O . PRO A 1 92 ? -0.600 13.402 6.941 1.00 96.31 92 PRO A O 1
ATOM 686 N N . GLY A 1 93 ? -2.718 12.684 6.745 1.00 96.81 93 GLY A N 1
ATOM 687 C CA . GLY A 1 93 ? -2.599 12.220 5.364 1.00 96.81 93 GLY A CA 1
ATOM 688 C C . GLY A 1 93 ? -2.945 13.326 4.364 1.00 96.81 93 GLY A C 1
ATOM 689 O O . GLY A 1 93 ? -3.867 14.109 4.584 1.00 96.81 93 GLY A O 1
ATOM 690 N N . LYS A 1 94 ? -2.237 13.376 3.235 1.00 95.31 94 LYS A N 1
ATOM 691 C CA . LYS A 1 94 ? -2.486 14.313 2.133 1.00 95.31 94 LYS A CA 1
ATOM 692 C C . LYS A 1 94 ? -2.284 13.595 0.812 1.00 95.31 94 LYS A C 1
ATOM 694 O O . LYS A 1 94 ? -1.162 13.210 0.503 1.00 95.31 94 LYS A O 1
ATOM 699 N N . ALA A 1 95 ? -3.349 13.428 0.032 1.00 94.88 95 ALA A N 1
ATOM 700 C CA . ALA A 1 95 ? -3.265 12.796 -1.279 1.00 94.88 95 ALA A CA 1
ATOM 701 C C . ALA A 1 95 ? -2.414 13.643 -2.236 1.00 94.88 95 ALA A C 1
ATOM 703 O O . ALA A 1 95 ? -2.662 14.839 -2.402 1.00 94.88 95 ALA A O 1
ATOM 704 N N . GLN A 1 96 ? -1.443 13.009 -2.888 1.00 94.19 96 GLN A N 1
ATOM 705 C CA . GLN A 1 96 ? -0.657 13.613 -3.958 1.00 94.19 96 GLN A CA 1
ATOM 706 C C . GLN A 1 96 ? -1.160 13.126 -5.309 1.00 94.19 96 GLN A C 1
ATOM 708 O O . GLN A 1 96 ? -1.705 12.026 -5.426 1.00 94.19 96 GLN A O 1
ATOM 713 N N . ARG A 1 97 ? -1.035 13.973 -6.331 1.00 95.00 97 ARG A N 1
ATOM 714 C CA . ARG A 1 97 ? -1.522 13.668 -7.673 1.00 95.00 97 ARG A CA 1
ATOM 715 C C . ARG A 1 97 ? -0.572 14.199 -8.727 1.00 95.00 97 ARG A C 1
ATOM 717 O O . ARG A 1 97 ? 0.055 15.230 -8.512 1.00 95.00 97 ARG A O 1
ATOM 724 N N . ARG A 1 98 ? -0.564 13.546 -9.885 1.00 94.44 98 ARG A N 1
ATOM 725 C CA . ARG A 1 98 ? 0.063 14.063 -11.104 1.00 94.44 98 ARG A CA 1
ATOM 726 C C . ARG A 1 98 ? -0.880 13.963 -12.289 1.00 94.44 98 ARG A C 1
ATOM 728 O O . ARG A 1 98 ? -1.837 13.185 -12.248 1.00 94.44 98 ARG A O 1
ATOM 735 N N . LYS A 1 99 ? -0.628 14.729 -13.348 1.00 95.69 99 LYS A N 1
ATOM 736 C CA . LYS A 1 99 ? -1.423 14.612 -14.571 1.00 95.69 99 LYS A CA 1
ATOM 737 C C . LYS A 1 99 ? -0.976 13.387 -15.369 1.00 95.69 99 LYS A C 1
ATOM 739 O O . LYS A 1 99 ? 0.210 13.234 -15.639 1.00 95.69 99 LYS A O 1
ATOM 744 N N . VAL A 1 100 ? -1.934 12.555 -15.758 1.00 95.88 100 VAL A N 1
ATOM 745 C CA . VAL A 1 100 ? -1.768 11.445 -16.702 1.00 95.88 100 VAL A CA 1
ATOM 746 C C . VAL A 1 100 ? -2.902 11.546 -17.713 1.00 95.88 100 VAL A C 1
ATOM 748 O O . VAL A 1 100 ? -4.081 11.616 -17.341 1.00 95.88 100 VAL A O 1
ATOM 751 N N . ALA A 1 101 ? -2.559 11.595 -18.995 1.00 93.50 101 ALA A N 1
ATOM 752 C CA . ALA A 1 101 ? -3.477 11.952 -20.064 1.00 93.50 101 ALA A CA 1
ATOM 753 C C . ALA A 1 101 ? -4.228 13.269 -19.740 1.00 93.50 101 ALA A C 1
ATOM 755 O O . ALA A 1 101 ? -3.649 14.350 -19.607 1.00 93.50 101 ALA A O 1
ATOM 756 N N . GLU A 1 102 ? -5.551 13.191 -19.583 1.00 92.50 102 GLU A N 1
ATOM 757 C CA . GLU A 1 102 ? -6.427 14.338 -19.320 1.00 92.50 102 GLU A CA 1
ATOM 758 C C . GLU A 1 102 ? -6.861 14.462 -17.846 1.00 92.50 102 GLU A C 1
ATOM 760 O O . GLU A 1 102 ? -7.692 15.315 -17.527 1.00 92.50 102 GLU A O 1
ATOM 765 N N . LYS A 1 103 ? -6.350 13.620 -16.935 1.00 94.62 103 LYS A N 1
ATOM 766 C CA . LYS A 1 103 ? -6.816 13.540 -15.538 1.00 94.62 103 LYS A CA 1
ATOM 767 C C . LYS A 1 103 ? -5.670 13.584 -14.535 1.00 94.62 103 LYS A C 1
ATOM 769 O O . LYS A 1 103 ? -4.518 13.363 -14.880 1.00 94.62 103 LYS A O 1
ATOM 774 N N . PHE A 1 104 ? -6.014 13.866 -13.280 1.00 94.94 104 PHE A N 1
ATOM 775 C CA . PHE A 1 104 ? -5.089 13.764 -12.157 1.00 94.94 104 PHE A CA 1
ATOM 776 C C . PHE A 1 104 ? -5.232 12.409 -11.468 1.00 94.94 104 PHE A C 1
ATOM 778 O O . PHE A 1 104 ? -6.251 12.148 -10.819 1.00 94.94 104 PHE A O 1
ATOM 785 N N . GLU A 1 105 ? -4.196 11.589 -11.587 1.00 96.94 105 GLU A N 1
ATOM 786 C CA . GLU A 1 105 ? -4.089 10.292 -10.924 1.00 96.94 105 GLU A CA 1
ATOM 787 C C . GLU A 1 105 ? -3.390 10.451 -9.573 1.00 96.94 105 GLU A C 1
ATOM 789 O O . GLU A 1 105 ? -2.519 11.308 -9.417 1.00 96.94 105 GLU A O 1
ATOM 794 N N . GLY A 1 106 ? -3.801 9.655 -8.584 1.00 96.88 106 GLY A N 1
ATOM 795 C CA . GLY A 1 106 ? -3.148 9.619 -7.276 1.00 96.88 106 GLY A CA 1
ATOM 796 C C . GLY A 1 106 ? -1.778 8.954 -7.366 1.00 96.88 106 GLY A C 1
ATOM 797 O O . GLY A 1 106 ? -1.647 7.930 -8.034 1.00 96.88 106 GLY A O 1
ATOM 798 N N . VAL A 1 107 ? -0.780 9.520 -6.693 1.00 97.62 107 VAL A N 1
ATOM 799 C CA . VAL A 1 107 ? 0.601 9.019 -6.703 1.00 97.62 107 VAL A CA 1
ATOM 800 C C . VAL A 1 107 ? 1.157 8.875 -5.293 1.00 97.62 107 VAL A C 1
ATOM 802 O O . VAL A 1 107 ? 0.716 9.573 -4.376 1.00 97.62 107 VAL A O 1
ATOM 805 N N . GLU A 1 108 ? 2.114 7.967 -5.127 1.00 97.62 108 GLU A N 1
ATOM 806 C CA . GLU A 1 108 ? 2.925 7.847 -3.910 1.00 97.62 108 GLU A CA 1
ATOM 807 C C . GLU A 1 108 ? 4.204 8.715 -3.985 1.00 97.62 108 GLU A C 1
ATOM 809 O O . GLU A 1 108 ? 4.385 9.474 -4.941 1.00 97.62 108 GLU A O 1
ATOM 814 N N . GLN A 1 109 ? 5.067 8.692 -2.959 1.00 98.00 109 GLN A N 1
ATOM 815 C CA . GLN A 1 109 ? 6.182 9.648 -2.871 1.00 98.00 109 GLN A CA 1
ATOM 816 C C . GLN A 1 109 ? 7.309 9.364 -3.867 1.00 98.00 109 GLN A C 1
ATOM 818 O O . GLN A 1 109 ? 8.056 10.274 -4.221 1.00 98.00 109 GLN A O 1
ATOM 823 N N . PHE A 1 110 ? 7.484 8.149 -4.363 1.00 98.00 110 PHE A N 1
ATOM 824 C CA . PHE A 1 110 ? 8.418 7.897 -5.457 1.00 98.00 110 PHE A CA 1
ATOM 825 C C . PHE A 1 110 ? 7.893 8.400 -6.815 1.00 98.00 110 PHE A C 1
ATOM 827 O O . PHE A 1 110 ? 8.655 8.392 -7.778 1.00 98.00 110 PHE A O 1
ATOM 834 N N . GLY A 1 111 ? 6.663 8.923 -6.896 1.00 96.75 111 GLY A N 1
ATOM 835 C CA . GLY A 1 111 ? 6.075 9.552 -8.086 1.00 96.75 111 GLY A CA 1
ATOM 836 C C . GLY A 1 111 ? 5.202 8.622 -8.936 1.00 96.75 111 GLY A C 1
ATOM 837 O O . GLY A 1 111 ? 4.687 9.046 -9.974 1.00 96.75 111 GLY A O 1
ATOM 838 N N . TYR A 1 112 ? 4.998 7.378 -8.506 1.00 98.38 112 TYR A N 1
ATOM 839 C CA . TYR A 1 112 ? 4.245 6.363 -9.234 1.00 98.38 112 TYR A CA 1
ATOM 840 C C . TYR A 1 112 ? 2.750 6.448 -8.964 1.00 98.38 112 TYR A C 1
ATOM 842 O O . TYR A 1 112 ? 2.320 6.589 -7.819 1.00 98.38 112 TYR A O 1
ATOM 850 N N . VAL A 1 113 ? 1.938 6.279 -10.014 1.00 98.25 113 VAL A N 1
ATOM 851 C CA . VAL A 1 113 ? 0.489 6.093 -9.862 1.00 98.25 113 VAL A CA 1
ATOM 852 C C . VAL A 1 113 ? 0.192 4.901 -8.951 1.00 98.25 113 VAL A C 1
ATOM 854 O O . VAL A 1 113 ? 0.537 3.756 -9.258 1.00 98.25 113 VAL A O 1
ATOM 857 N N . ASP A 1 114 ? -0.537 5.168 -7.868 1.00 96.94 114 ASP A N 1
ATOM 858 C CA . ASP A 1 114 ? -0.972 4.169 -6.893 1.00 96.94 114 ASP A CA 1
ATOM 859 C C . ASP A 1 114 ? -2.505 3.986 -6.908 1.00 96.94 114 ASP A C 1
ATOM 861 O O . ASP A 1 114 ? -3.256 4.652 -7.618 1.00 96.94 114 ASP A O 1
ATOM 865 N N . GLY A 1 115 ? -3.002 2.988 -6.180 1.00 93.50 115 GLY A N 1
ATOM 866 C CA . GLY A 1 115 ? -4.420 2.685 -6.033 1.00 93.50 115 GLY A CA 1
ATOM 867 C C . GLY A 1 115 ? -5.050 1.999 -7.246 1.00 93.50 115 GLY A C 1
ATOM 868 O O . GLY A 1 115 ? -6.226 1.652 -7.191 1.00 93.50 115 GLY A O 1
ATOM 869 N N . ARG A 1 116 ? -4.291 1.738 -8.320 1.00 95.44 116 ARG A N 1
ATOM 870 C CA . ARG A 1 116 ? -4.850 1.251 -9.589 1.00 95.44 116 ARG A CA 1
ATOM 871 C C . ARG A 1 116 ? -5.378 -0.184 -9.560 1.00 95.44 116 ARG A C 1
ATOM 873 O O . ARG A 1 116 ? -6.454 -0.462 -10.092 1.00 95.44 116 ARG A O 1
ATOM 880 N N . SER A 1 117 ? -4.593 -1.112 -9.013 1.00 96.06 117 SER A N 1
ATOM 881 C CA . SER A 1 117 ? -4.971 -2.526 -8.908 1.00 96.06 117 SER A CA 1
ATOM 882 C C . SER A 1 117 ? -5.581 -2.785 -7.536 1.00 96.06 117 SER A C 1
ATOM 884 O O . SER A 1 117 ? -4.850 -2.931 -6.555 1.00 96.06 117 SER A O 1
ATOM 886 N N . GLN A 1 118 ? -6.910 -2.841 -7.484 1.00 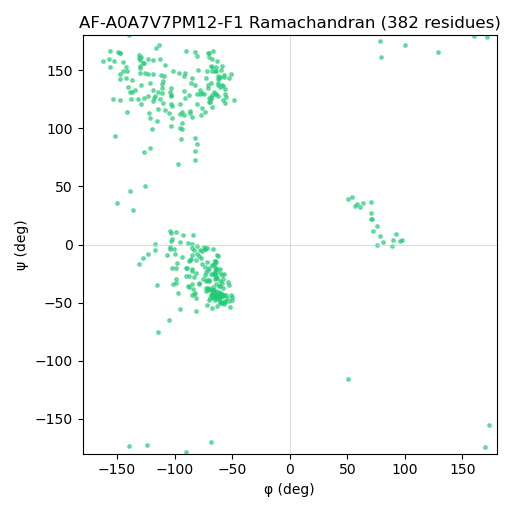95.44 118 GLN A N 1
ATOM 887 C CA . GLN A 1 118 ? -7.696 -3.104 -6.278 1.00 95.44 118 GLN A CA 1
ATOM 888 C C . GLN A 1 118 ? -8.595 -4.324 -6.492 1.00 95.44 118 GLN A C 1
ATOM 890 O O . GLN A 1 118 ? -9.082 -4.525 -7.609 1.00 95.44 118 GLN A O 1
ATOM 895 N N . PRO A 1 119 ? -8.850 -5.129 -5.449 1.00 96.75 119 PRO A N 1
ATOM 896 C CA . PRO A 1 119 ? -9.926 -6.099 -5.509 1.00 96.75 119 PRO A CA 1
ATOM 897 C C . PRO A 1 119 ? -11.278 -5.374 -5.535 1.00 96.75 119 PRO A C 1
ATOM 899 O O . PRO A 1 119 ? -11.575 -4.556 -4.663 1.00 96.75 119 PRO A O 1
ATOM 902 N N . LEU A 1 120 ? -12.101 -5.677 -6.537 1.00 97.50 120 LEU A N 1
ATOM 903 C CA . LEU A 1 120 ? -13.423 -5.088 -6.725 1.00 97.50 120 LEU A CA 1
ATOM 904 C C . LEU A 1 120 ? -14.498 -6.090 -6.306 1.00 97.50 120 LEU A C 1
ATOM 906 O O . LEU A 1 120 ? -14.488 -7.244 -6.725 1.00 97.50 120 LEU A O 1
ATOM 910 N N . PHE A 1 121 ? -15.452 -5.643 -5.500 1.00 95.31 121 PHE A N 1
ATOM 911 C CA . PHE A 1 121 ? -16.572 -6.473 -5.038 1.00 95.31 121 PHE A CA 1
ATOM 912 C C . PHE A 1 121 ? -17.932 -5.787 -5.219 1.00 95.31 121 PHE A C 1
ATOM 914 O O . PHE A 1 121 ? -18.962 -6.461 -5.226 1.00 95.31 121 PHE A O 1
ATOM 921 N N . LEU A 1 122 ? -17.961 -4.466 -5.432 1.00 94.88 122 LEU A N 1
ATOM 922 C CA . LEU A 1 122 ? -19.172 -3.763 -5.843 1.00 94.88 122 LEU A CA 1
ATOM 923 C C . LEU A 1 122 ? -19.462 -4.066 -7.314 1.00 94.88 122 LEU A C 1
ATOM 925 O O . LEU A 1 122 ? -18.598 -3.929 -8.183 1.00 94.88 122 LEU A O 1
ATOM 929 N N . ALA A 1 123 ? -20.700 -4.465 -7.604 1.00 94.50 123 ALA A N 1
ATOM 930 C CA . ALA A 1 123 ? -21.096 -4.890 -8.946 1.00 94.50 123 ALA A CA 1
ATOM 931 C C . ALA A 1 123 ? -20.880 -3.797 -10.009 1.00 94.50 123 ALA A C 1
ATOM 933 O O . ALA A 1 123 ? -20.576 -4.105 -11.161 1.00 94.50 123 ALA A O 1
ATOM 934 N N . GLU A 1 124 ? -21.031 -2.524 -9.635 1.00 96.25 124 GLU A N 1
ATOM 935 C CA . GLU A 1 124 ? -20.801 -1.401 -10.543 1.00 96.25 124 GLU A CA 1
ATOM 936 C C . GLU A 1 124 ? -19.324 -1.196 -10.886 1.00 96.25 124 GLU A C 1
ATOM 938 O O . GLU A 1 124 ? -19.016 -0.951 -12.052 1.00 96.25 124 GLU A O 1
ATOM 943 N N . ASP A 1 125 ? -18.424 -1.374 -9.920 1.00 95.38 125 ASP A N 1
ATOM 944 C CA . ASP A 1 125 ? -16.983 -1.239 -10.133 1.00 95.38 125 ASP A CA 1
ATOM 945 C C . ASP A 1 125 ? -16.473 -2.378 -11.013 1.00 95.38 125 ASP A C 1
ATOM 947 O O . ASP A 1 125 ? -15.813 -2.141 -12.024 1.00 95.38 125 ASP A O 1
ATOM 951 N N . VAL A 1 126 ? -16.885 -3.614 -10.708 1.00 95.62 126 VAL A N 1
ATOM 952 C CA . VAL A 1 126 ? -16.555 -4.798 -11.519 1.00 95.62 126 VAL A CA 1
ATOM 953 C C . VAL A 1 126 ? -17.032 -4.633 -12.964 1.00 95.62 126 VAL A C 1
ATOM 955 O O . VAL A 1 126 ? -16.353 -5.065 -13.891 1.00 95.62 126 VAL A O 1
ATOM 958 N N . LYS A 1 127 ? -18.198 -4.013 -13.181 1.00 95.75 127 LYS A N 1
ATOM 959 C CA . LYS A 1 127 ? -18.744 -3.787 -14.527 1.00 95.75 127 LYS A CA 1
ATOM 960 C C . LYS A 1 127 ? -17.971 -2.722 -15.313 1.00 95.75 127 LYS A C 1
ATOM 962 O O . LYS A 1 127 ? -17.974 -2.773 -16.542 1.00 95.75 127 LYS A O 1
ATOM 967 N N . ARG A 1 128 ? -17.381 -1.735 -14.634 1.00 95.31 128 ARG A N 1
ATOM 968 C CA . ARG A 1 128 ? -16.632 -0.633 -15.264 1.00 95.31 128 ARG A CA 1
ATOM 969 C C . ARG A 1 128 ? -15.202 -1.028 -15.635 1.00 95.31 128 ARG A C 1
ATOM 971 O O . ARG A 1 128 ? -14.638 -0.421 -16.539 1.00 95.31 128 ARG A O 1
ATOM 978 N N . GLU A 1 129 ? -14.633 -2.024 -14.962 1.00 95.69 129 GLU A N 1
ATOM 979 C CA . GLU A 1 129 ? -13.243 -2.441 -15.148 1.00 95.69 129 GLU A CA 1
ATOM 980 C C . GLU A 1 129 ? -13.096 -3.489 -16.277 1.00 95.69 129 GLU A C 1
ATOM 982 O O . GLU A 1 129 ? -13.801 -4.506 -16.276 1.00 95.69 129 GLU A O 1
ATOM 987 N N . PRO A 1 130 ? -12.186 -3.284 -17.251 1.00 96.06 130 PRO A N 1
ATOM 988 C CA . PRO A 1 130 ? -11.836 -4.314 -18.229 1.00 96.06 130 PRO A CA 1
ATOM 989 C C . PRO A 1 130 ? -11.260 -5.573 -17.555 1.00 96.06 130 PRO A C 1
ATOM 991 O O . PRO A 1 130 ? -10.570 -5.484 -16.542 1.00 96.06 130 PRO A O 1
ATOM 994 N N . ARG A 1 131 ? -11.575 -6.757 -18.102 1.00 95.75 131 ARG A N 1
ATOM 995 C CA . ARG A 1 131 ? -11.340 -8.055 -17.433 1.00 95.75 131 ARG A CA 1
ATOM 996 C C . ARG A 1 131 ? -11.080 -9.236 -18.379 1.00 95.75 131 ARG A C 1
ATOM 998 O O . ARG A 1 131 ? -11.571 -10.344 -18.155 1.00 95.75 131 ARG A O 1
ATOM 1005 N N . SER A 1 132 ? -10.397 -8.986 -19.489 1.00 96.19 132 SER A N 1
ATOM 1006 C CA . SER A 1 132 ? -10.077 -9.972 -20.533 1.00 96.19 132 SER A CA 1
ATOM 1007 C C . SER A 1 132 ? -8.897 -10.876 -20.152 1.00 96.19 132 SER A C 1
ATOM 1009 O O . SER A 1 132 ? -8.878 -12.052 -20.513 1.00 96.19 132 SER A O 1
ATOM 1011 N N . PHE A 1 133 ? -7.924 -10.331 -19.424 1.00 95.62 133 PHE A N 1
ATOM 1012 C CA . PHE A 1 133 ? -6.683 -10.975 -18.992 1.00 95.62 133 PHE A CA 1
ATOM 1013 C C . PHE A 1 133 ? -6.612 -11.114 -17.469 1.00 95.62 133 PHE A C 1
ATOM 1015 O O . PHE A 1 133 ? -6.133 -12.128 -16.968 1.00 95.62 133 PHE A O 1
ATOM 1022 N N . TRP A 1 134 ? -7.157 -10.150 -16.722 1.00 95.75 134 TRP A N 1
ATOM 1023 C CA . TRP A 1 134 ? -7.232 -10.209 -15.261 1.00 95.75 134 TRP A CA 1
ATOM 1024 C C . TRP A 1 134 ? -8.663 -9.995 -14.780 1.00 95.75 134 TRP A C 1
ATOM 1026 O O . TRP A 1 134 ? -9.273 -8.989 -15.116 1.00 95.75 134 TRP A O 1
ATOM 1036 N N . ASP A 1 135 ? -9.199 -10.908 -13.963 1.00 96.50 135 ASP A N 1
ATOM 1037 C CA . ASP A 1 135 ? -10.489 -10.684 -13.301 1.00 96.50 135 ASP A CA 1
ATOM 1038 C C . ASP A 1 135 ? -10.271 -9.894 -11.997 1.00 96.50 135 ASP A C 1
ATOM 1040 O O . ASP A 1 135 ? -9.716 -10.450 -11.039 1.00 96.50 135 ASP A O 1
ATOM 1044 N N . PRO A 1 136 ? -10.690 -8.618 -11.915 1.00 96.19 136 PRO A N 1
ATOM 1045 C CA . PRO A 1 136 ? -10.576 -7.824 -10.701 1.00 96.19 136 PRO A CA 1
ATOM 1046 C C . PRO A 1 136 ? -11.695 -8.135 -9.701 1.00 96.19 136 PRO A C 1
ATOM 1048 O O . PRO A 1 136 ? -11.709 -7.523 -8.640 1.00 96.19 136 PRO A O 1
ATOM 1051 N N . ALA A 1 137 ? -12.638 -9.036 -10.012 1.00 97.69 137 ALA A N 1
ATOM 1052 C CA . ALA A 1 137 ? -13.725 -9.389 -9.110 1.00 97.69 137 ALA A CA 1
ATOM 1053 C C . ALA A 1 137 ? -13.250 -10.311 -7.974 1.00 97.69 137 ALA A C 1
ATOM 1055 O O . ALA A 1 137 ? -12.631 -11.355 -8.206 1.00 97.69 137 ALA A O 1
ATOM 1056 N N . PHE A 1 138 ? -13.590 -9.948 -6.740 1.00 97.38 138 PHE A N 1
ATOM 1057 C CA . PHE A 1 138 ? -13.322 -10.735 -5.539 1.00 97.38 138 PHE A CA 1
ATOM 1058 C C . PHE A 1 138 ? -14.598 -10.883 -4.704 1.00 97.38 138 PHE A C 1
ATOM 1060 O O . PHE A 1 138 ? -15.441 -9.982 -4.697 1.00 97.38 138 PHE A O 1
ATOM 1067 N N . PRO A 1 139 ? -14.774 -12.016 -4.002 1.00 96.75 139 PRO A N 1
ATOM 1068 C CA . PRO A 1 139 ? -15.912 -12.184 -3.111 1.00 96.75 139 PRO A CA 1
ATOM 1069 C C . PRO A 1 139 ? -15.784 -11.235 -1.904 1.00 96.75 139 PRO A C 1
ATOM 1071 O O . PRO A 1 139 ? -14.692 -11.134 -1.340 1.00 96.75 139 PRO A O 1
ATOM 1074 N N . PRO A 1 140 ? -16.877 -10.591 -1.444 1.00 96.12 140 PRO A N 1
ATOM 1075 C CA . PRO A 1 140 ? -16.846 -9.752 -0.244 1.00 96.12 140 PRO A CA 1
ATOM 1076 C C . PRO A 1 140 ? -16.281 -10.464 0.992 1.00 96.12 140 PRO A C 1
ATOM 1078 O O . PRO A 1 140 ? -15.587 -9.841 1.784 1.00 96.12 140 PRO A O 1
ATOM 1081 N N . SER A 1 141 ? -16.493 -11.780 1.116 1.00 96.12 141 SER A N 1
ATOM 1082 C CA . SER A 1 141 ? -15.987 -12.607 2.222 1.00 96.12 141 SER A CA 1
ATOM 1083 C C . SER A 1 141 ? -14.458 -12.682 2.321 1.00 96.12 141 SER A C 1
ATOM 1085 O O . SER A 1 141 ? -13.943 -13.238 3.278 1.00 96.12 141 SER A O 1
ATOM 1087 N N . GLN A 1 142 ? -13.714 -12.180 1.329 1.00 97.31 142 GLN A N 1
ATOM 1088 C CA . GLN A 1 142 ? -12.254 -12.044 1.415 1.00 97.31 142 GLN A CA 1
ATOM 1089 C C . GLN A 1 142 ? -11.820 -10.781 2.188 1.00 97.31 142 GLN A C 1
ATOM 1091 O O . GLN A 1 142 ? -10.651 -10.635 2.553 1.00 97.31 142 GLN A O 1
ATOM 1096 N N . PHE A 1 143 ? -12.751 -9.858 2.434 1.00 97.31 143 PHE A N 1
ATOM 1097 C CA . PHE A 1 143 ? -12.506 -8.592 3.132 1.00 97.31 143 PHE A CA 1
ATOM 1098 C C . PHE A 1 143 ? -13.465 -8.359 4.297 1.00 97.31 143 PHE A C 1
ATOM 1100 O O . PHE A 1 143 ? -13.241 -7.441 5.069 1.00 97.31 143 PHE A O 1
ATOM 1107 N N . LEU A 1 144 ? -14.528 -9.153 4.411 1.00 97.25 144 LEU A N 1
ATOM 1108 C CA . LEU A 1 144 ? -15.538 -9.038 5.453 1.00 97.25 144 LEU A CA 1
ATOM 1109 C C . LEU A 1 144 ? -15.622 -10.341 6.243 1.00 97.25 144 LEU A C 1
ATOM 1111 O O . LEU A 1 144 ? -15.607 -11.422 5.650 1.00 97.25 144 LEU A O 1
ATOM 1115 N N . VAL A 1 145 ? -15.749 -10.214 7.557 1.00 97.44 145 VAL A N 1
ATOM 1116 C CA . VAL A 1 145 ? -15.998 -11.310 8.503 1.00 97.44 145 VAL A CA 1
ATOM 1117 C C . VAL A 1 145 ? -17.164 -10.937 9.408 1.00 97.44 145 VAL A C 1
ATOM 1119 O O . VAL A 1 145 ? -17.467 -9.752 9.551 1.00 97.44 145 VAL A O 1
ATOM 1122 N N . ASP A 1 146 ? -17.805 -11.933 10.010 1.00 97.06 146 ASP A N 1
ATOM 1123 C CA . ASP A 1 146 ? -18.848 -11.701 11.009 1.00 97.06 146 ASP A CA 1
ATOM 1124 C C . ASP A 1 146 ? -18.277 -10.887 12.182 1.00 97.06 146 ASP A C 1
ATOM 1126 O O . ASP A 1 146 ? -17.146 -11.120 12.619 1.00 97.06 146 ASP A O 1
ATOM 1130 N N . ASP A 1 147 ? -19.037 -9.902 12.657 1.00 97.56 147 ASP A N 1
ATOM 1131 C CA . ASP A 1 147 ? -18.695 -9.120 13.842 1.00 97.56 147 ASP A CA 1
ATOM 1132 C C . ASP A 1 147 ? -19.214 -9.840 15.099 1.00 97.56 147 ASP A C 1
ATOM 1134 O O . ASP A 1 147 ? -20.425 -9.908 15.285 1.00 97.56 147 ASP A O 1
ATOM 1138 N N . PRO A 1 148 ? -18.349 -10.355 15.995 1.00 95.69 148 PRO A N 1
ATOM 1139 C CA . PRO A 1 148 ? -18.806 -11.049 17.201 1.00 95.69 148 PRO A CA 1
ATOM 1140 C C . PRO A 1 148 ? -19.577 -10.150 18.175 1.00 95.69 148 PRO A C 1
ATOM 1142 O O . PRO A 1 148 ? -20.213 -10.655 19.095 1.00 95.69 148 PRO A O 1
ATOM 1145 N N . GLY A 1 149 ? -19.494 -8.826 18.010 1.00 93.25 149 GLY A N 1
ATOM 1146 C CA . GLY A 1 149 ? -20.226 -7.864 18.824 1.00 93.25 149 GLY A CA 1
ATOM 1147 C C . GLY A 1 149 ? -21.711 -7.731 18.484 1.00 93.25 149 GLY A C 1
ATOM 1148 O O . GLY A 1 149 ? -22.411 -7.002 19.189 1.00 93.25 149 GLY A O 1
ATOM 1149 N N . ASP A 1 150 ? -22.199 -8.384 17.425 1.00 91.56 150 ASP A N 1
ATOM 1150 C CA . ASP A 1 150 ? -23.598 -8.314 17.005 1.00 91.56 150 ASP A CA 1
ATOM 1151 C C . ASP A 1 150 ? -24.033 -9.581 16.241 1.00 91.56 150 ASP A C 1
ATOM 1153 O O . ASP A 1 150 ? -23.438 -9.955 15.236 1.00 91.56 150 ASP A O 1
ATOM 1157 N N . ASP A 1 151 ? -25.110 -10.225 16.699 1.00 87.00 151 ASP A N 1
ATOM 1158 C CA . ASP A 1 151 ? -25.619 -11.492 16.148 1.00 87.00 151 ASP A CA 1
ATOM 1159 C C . ASP A 1 151 ? -26.407 -11.324 14.831 1.00 87.00 151 ASP A C 1
ATOM 1161 O O . ASP A 1 151 ? -26.855 -12.309 14.228 1.00 87.00 151 ASP A O 1
ATOM 1165 N N . GLU A 1 152 ? -26.638 -10.089 14.376 1.00 90.19 152 GLU A N 1
ATOM 1166 C CA . GLU A 1 152 ? -27.331 -9.837 13.116 1.00 90.19 152 GLU A CA 1
ATOM 1167 C C . GLU A 1 152 ? -26.516 -10.346 11.918 1.00 90.19 152 GLU A C 1
ATOM 1169 O O . GLU A 1 152 ? -25.354 -10.003 11.723 1.00 90.19 152 GLU A O 1
ATOM 1174 N N . ALA A 1 153 ? -27.154 -11.103 11.020 1.00 83.94 153 ALA A N 1
ATOM 1175 C CA . ALA A 1 153 ? -26.482 -11.739 9.875 1.00 83.94 153 ALA A CA 1
ATOM 1176 C C . ALA A 1 153 ? -25.844 -10.751 8.871 1.00 83.94 153 ALA A C 1
ATOM 1178 O O . ALA A 1 153 ? -25.167 -11.160 7.928 1.00 83.94 153 ALA A O 1
ATOM 1179 N N . THR A 1 154 ? -26.119 -9.455 9.016 1.00 89.94 154 THR A N 1
ATOM 1180 C CA . THR A 1 154 ? -25.541 -8.375 8.207 1.00 89.94 154 THR A CA 1
ATOM 1181 C C . THR A 1 154 ? -24.466 -7.576 8.940 1.00 89.94 154 THR A C 1
ATOM 1183 O O . THR A 1 154 ? -23.885 -6.667 8.339 1.00 89.94 154 THR A O 1
ATOM 1186 N N . SER A 1 155 ? -24.203 -7.887 10.208 1.00 95.38 155 SER A N 1
ATOM 1187 C CA . SER A 1 155 ? -23.195 -7.225 11.024 1.00 95.38 155 SER A CA 1
ATOM 1188 C C . SER A 1 155 ? -21.834 -7.831 10.732 1.00 95.38 155 SER A C 1
ATOM 1190 O O . SER A 1 155 ? -21.413 -8.846 11.275 1.00 95.38 155 SER A O 1
ATOM 1192 N N . LEU A 1 156 ? -21.169 -7.192 9.774 1.00 97.31 156 LEU A N 1
ATOM 1193 C CA . LEU A 1 156 ? -19.851 -7.568 9.297 1.00 97.31 156 LEU A CA 1
ATOM 1194 C C . LEU A 1 156 ? -18.831 -6.506 9.699 1.00 97.31 156 LEU A C 1
ATOM 1196 O O . LEU A 1 156 ? -19.119 -5.304 9.677 1.00 97.31 156 LEU A O 1
ATOM 1200 N N . GLY A 1 157 ? -17.621 -6.963 9.987 1.00 97.88 157 GLY A N 1
ATOM 1201 C CA . GLY A 1 157 ? -16.438 -6.137 10.159 1.00 97.88 157 GLY A CA 1
ATOM 1202 C C . GLY A 1 157 ? -15.308 -6.559 9.226 1.00 97.88 157 GLY A C 1
ATOM 1203 O O . GLY A 1 157 ? -15.475 -7.391 8.334 1.00 97.88 157 GLY A O 1
ATOM 1204 N N . SER A 1 158 ? -14.140 -5.961 9.422 1.00 98.69 158 SER A N 1
ATOM 1205 C CA . SER A 1 158 ? -12.919 -6.291 8.682 1.00 98.69 158 SER A CA 1
ATOM 1206 C C . SER A 1 158 ? -11.715 -6.088 9.580 1.00 98.69 158 SER A C 1
ATOM 1208 O O . SER A 1 158 ? -11.640 -5.092 10.300 1.00 98.69 158 SER A O 1
ATOM 1210 N N . PHE A 1 159 ? -10.717 -6.957 9.466 1.00 98.88 159 PHE A N 1
ATOM 1211 C CA . PHE A 1 159 ? -9.399 -6.630 9.992 1.00 98.88 159 PHE A CA 1
ATOM 1212 C C . PHE A 1 159 ? -8.787 -5.498 9.176 1.00 98.88 159 PHE A C 1
ATOM 1214 O O . PHE A 1 159 ? -9.083 -5.335 7.986 1.00 98.88 159 PHE A O 1
ATOM 1221 N N . PHE A 1 160 ? -7.974 -4.693 9.844 1.00 98.88 160 PHE A N 1
ATOM 1222 C CA . PHE A 1 160 ? -7.379 -3.491 9.299 1.00 98.88 160 PHE A CA 1
ATOM 1223 C C . PHE A 1 160 ? -5.921 -3.386 9.725 1.00 98.88 160 PHE A C 1
ATOM 1225 O O . PHE A 1 160 ? -5.607 -3.400 10.912 1.00 98.88 160 PHE A O 1
ATOM 1232 N N . VAL A 1 161 ? -5.029 -3.243 8.756 1.00 98.81 161 VAL A N 1
ATOM 1233 C CA . VAL A 1 161 ? -3.602 -3.027 8.999 1.00 98.81 161 VAL A CA 1
ATOM 1234 C C . VAL A 1 161 ? -3.288 -1.562 8.763 1.00 98.81 161 VAL A C 1
ATOM 1236 O O . VAL A 1 161 ? -3.583 -1.050 7.683 1.00 98.81 161 VAL A O 1
ATOM 1239 N N . PHE A 1 162 ? -2.650 -0.916 9.738 1.00 98.81 162 PHE A N 1
ATOM 1240 C CA . PHE A 1 162 ? -2.089 0.424 9.601 1.00 98.81 162 PHE A CA 1
ATOM 1241 C C . PHE A 1 162 ? -0.572 0.382 9.770 1.00 98.81 162 PHE A C 1
ATOM 1243 O O . PHE A 1 162 ? -0.089 -0.128 10.779 1.00 98.81 162 PHE A O 1
ATOM 1250 N N . ARG A 1 163 ? 0.178 0.949 8.823 1.00 98.81 163 ARG A N 1
ATOM 1251 C CA . ARG A 1 163 ? 1.636 1.116 8.919 1.00 98.81 163 ARG A CA 1
ATOM 1252 C C . ARG A 1 163 ? 2.040 2.494 8.432 1.00 98.81 163 ARG A C 1
ATOM 1254 O O . ARG A 1 163 ? 1.679 2.883 7.325 1.00 98.81 163 ARG A O 1
ATOM 1261 N N . LYS A 1 164 ? 2.852 3.195 9.214 1.00 98.75 164 LYS A N 1
ATOM 1262 C CA . LYS A 1 164 ? 3.565 4.376 8.744 1.00 98.75 164 LYS A CA 1
ATOM 1263 C C . LYS A 1 164 ? 4.872 3.943 8.097 1.00 98.75 164 LYS A C 1
ATOM 1265 O O . LYS A 1 164 ? 5.750 3.395 8.763 1.00 98.75 164 LYS A O 1
ATOM 1270 N N . LEU A 1 165 ? 4.986 4.184 6.799 1.00 98.75 165 LEU A N 1
ATOM 1271 C CA . LEU A 1 165 ? 6.125 3.796 5.980 1.00 98.75 165 LEU A CA 1
ATOM 1272 C C . LEU A 1 165 ? 6.817 5.061 5.468 1.00 98.75 165 LEU A C 1
ATOM 1274 O O . LEU A 1 165 ? 6.277 5.744 4.607 1.00 98.75 165 LEU A O 1
ATOM 1278 N N . GLU A 1 166 ? 7.982 5.394 6.023 1.00 98.75 166 GLU A N 1
ATOM 1279 C CA . GLU A 1 166 ? 8.795 6.537 5.591 1.00 98.75 166 GLU A CA 1
ATOM 1280 C C . GLU A 1 166 ? 9.555 6.207 4.313 1.00 98.75 166 GLU A C 1
ATOM 1282 O O . GLU A 1 166 ? 10.188 5.155 4.226 1.00 98.75 166 GLU A O 1
ATOM 1287 N N . GLU A 1 167 ? 9.519 7.118 3.345 1.00 98.75 167 GLU A N 1
ATOM 1288 C CA . GLU A 1 167 ? 10.063 6.914 2.005 1.00 98.75 167 GLU A CA 1
ATOM 1289 C C . GLU A 1 167 ? 11.254 7.851 1.763 1.00 98.75 167 GLU A C 1
ATOM 1291 O O . GLU A 1 167 ? 11.135 9.078 1.737 1.00 98.75 167 GLU A O 1
ATOM 1296 N N . ASN A 1 168 ? 12.438 7.266 1.568 1.00 98.62 168 ASN A N 1
ATOM 1297 C CA . ASN A 1 168 ? 13.648 7.977 1.169 1.00 98.62 168 ASN A CA 1
ATOM 1298 C C . ASN A 1 168 ? 13.641 8.189 -0.350 1.00 98.62 168 ASN A C 1
ATOM 1300 O O . ASN A 1 168 ? 14.284 7.454 -1.106 1.00 98.62 168 ASN A O 1
ATOM 1304 N N . VAL A 1 169 ? 12.899 9.208 -0.786 1.00 98.56 169 VAL A N 1
ATOM 1305 C CA . VAL A 1 169 ? 12.695 9.544 -2.203 1.00 98.56 169 VAL A CA 1
ATOM 1306 C C . VAL A 1 169 ? 14.016 9.794 -2.915 1.00 98.56 169 VAL A C 1
ATOM 1308 O O . VAL A 1 169 ? 14.224 9.292 -4.017 1.00 98.56 169 VAL A O 1
ATOM 1311 N N . LYS A 1 170 ? 14.944 10.525 -2.285 1.00 98.38 170 LYS A N 1
ATOM 1312 C CA . LYS A 1 170 ? 16.267 10.757 -2.875 1.00 98.38 170 LYS A CA 1
ATOM 1313 C C . LYS A 1 170 ? 17.017 9.462 -3.138 1.00 98.38 170 LYS A C 1
ATOM 1315 O O . LYS A 1 170 ? 17.514 9.281 -4.242 1.00 98.38 170 LYS A O 1
ATOM 1320 N N . GLY A 1 171 ? 17.107 8.593 -2.135 1.00 97.94 171 GLY A N 1
ATOM 1321 C CA . GLY A 1 171 ? 17.817 7.326 -2.267 1.00 97.94 171 GLY A CA 1
ATOM 1322 C C . GLY A 1 171 ? 17.222 6.456 -3.370 1.00 97.94 171 GLY A C 1
ATOM 1323 O O . GLY A 1 171 ? 17.970 5.900 -4.169 1.00 97.94 171 GLY A O 1
ATOM 1324 N N . PHE A 1 172 ? 15.891 6.400 -3.446 1.00 98.06 172 PHE A N 1
ATOM 1325 C CA . PHE A 1 172 ? 15.183 5.643 -4.473 1.00 98.06 172 PHE A CA 1
ATOM 1326 C C . PHE A 1 172 ? 15.475 6.190 -5.875 1.00 98.06 172 PHE A C 1
ATOM 1328 O O . PHE A 1 172 ? 15.960 5.449 -6.723 1.00 98.06 172 PHE A O 1
ATOM 1335 N N . LYS A 1 173 ? 15.279 7.500 -6.095 1.00 97.62 173 LYS A N 1
ATOM 1336 C CA . LYS A 1 173 ? 15.539 8.149 -7.391 1.00 97.62 173 LYS A CA 1
ATOM 1337 C C . LYS A 1 173 ? 16.999 8.053 -7.822 1.00 97.62 173 LYS A C 1
ATOM 1339 O O . LYS A 1 173 ? 17.274 7.735 -8.970 1.00 97.62 173 LYS A O 1
ATOM 1344 N N . ASP A 1 174 ? 17.941 8.254 -6.902 1.00 97.44 174 ASP A N 1
ATOM 1345 C CA . ASP A 1 174 ? 19.366 8.097 -7.209 1.00 97.44 174 ASP A CA 1
ATOM 1346 C C . ASP A 1 174 ? 19.684 6.647 -7.648 1.00 97.44 174 ASP A C 1
ATOM 1348 O O . ASP A 1 174 ? 20.498 6.437 -8.546 1.00 97.44 174 ASP A O 1
ATOM 1352 N N . LYS A 1 175 ? 19.018 5.632 -7.069 1.00 96.69 175 LYS A N 1
ATOM 1353 C CA . LYS A 1 175 ? 19.164 4.235 -7.512 1.00 96.69 175 LYS A CA 1
ATOM 1354 C C . LYS A 1 175 ? 18.493 3.927 -8.841 1.00 96.69 175 LYS A C 1
ATOM 1356 O O . LYS A 1 175 ? 19.012 3.081 -9.566 1.00 96.69 175 LYS A O 1
ATOM 1361 N N . GLU A 1 176 ? 17.391 4.586 -9.178 1.00 96.81 176 GLU A N 1
ATOM 1362 C CA . GLU A 1 176 ? 16.815 4.504 -10.524 1.00 96.81 176 GLU A CA 1
ATOM 1363 C C . GLU A 1 176 ? 17.782 5.062 -11.567 1.00 96.81 176 GLU A C 1
ATOM 1365 O O . GLU A 1 176 ? 18.045 4.390 -12.565 1.00 96.81 176 GLU A O 1
ATOM 1370 N N . ASP A 1 177 ? 18.375 6.227 -11.294 1.00 96.62 177 ASP A N 1
ATOM 1371 C CA . ASP A 1 177 ? 19.363 6.874 -12.163 1.00 96.62 177 ASP A CA 1
ATOM 1372 C C . ASP A 1 177 ? 20.595 5.956 -12.361 1.00 96.62 177 ASP A C 1
ATOM 1374 O O . ASP A 1 177 ? 21.059 5.723 -13.484 1.00 96.62 177 ASP A O 1
ATOM 1378 N N . GLU A 1 178 ? 21.106 5.360 -11.277 1.00 96.56 178 GLU A N 1
ATOM 1379 C CA . GLU A 1 178 ? 22.220 4.402 -11.316 1.00 96.56 178 GLU A CA 1
ATOM 1380 C C . GLU A 1 178 ? 21.874 3.108 -12.080 1.00 96.56 178 GLU A C 1
ATOM 1382 O O . GLU A 1 178 ? 22.687 2.626 -12.876 1.00 96.56 178 GLU A O 1
ATOM 1387 N N . LEU A 1 179 ? 20.681 2.541 -11.867 1.00 95.94 179 LEU A N 1
ATOM 1388 C CA . LEU A 1 179 ? 20.219 1.341 -12.573 1.00 95.94 179 LEU A CA 1
ATOM 1389 C C . LEU A 1 179 ? 20.021 1.627 -14.065 1.00 95.94 179 LEU A C 1
ATOM 1391 O O . LEU A 1 179 ? 20.424 0.828 -14.911 1.00 95.94 179 LEU A O 1
ATOM 1395 N N . SER A 1 180 ? 19.460 2.789 -14.395 1.00 95.56 180 SER A N 1
ATOM 1396 C CA . SER A 1 180 ? 19.313 3.272 -15.767 1.00 95.56 180 SER A CA 1
ATOM 1397 C C . SER A 1 180 ? 20.666 3.363 -16.471 1.00 95.56 180 SER A C 1
ATOM 1399 O O . SER A 1 180 ? 20.825 2.867 -17.590 1.00 95.56 180 SER A O 1
ATOM 1401 N N . ALA A 1 181 ? 21.688 3.901 -15.799 1.00 95.12 181 ALA A N 1
ATOM 1402 C CA . ALA A 1 181 ? 23.048 3.924 -16.327 1.00 95.12 181 ALA A CA 1
ATOM 1403 C C . ALA A 1 181 ? 23.629 2.509 -16.511 1.00 95.12 181 ALA A C 1
ATOM 1405 O O . ALA A 1 181 ? 24.234 2.231 -17.550 1.00 95.12 181 ALA A O 1
ATOM 1406 N N . ALA A 1 182 ? 23.419 1.603 -15.550 1.00 94.44 182 ALA A N 1
ATOM 1407 C CA . ALA A 1 182 ? 23.900 0.220 -15.617 1.00 94.44 182 ALA A CA 1
ATOM 1408 C C . ALA A 1 182 ? 23.262 -0.584 -16.766 1.00 94.44 182 ALA A C 1
ATOM 1410 O O . ALA A 1 182 ? 23.935 -1.404 -17.391 1.00 94.44 182 ALA A O 1
ATOM 1411 N N . LEU A 1 183 ? 21.993 -0.312 -17.079 1.00 93.94 183 LEU A N 1
ATOM 1412 C CA . LEU A 1 183 ? 21.258 -0.912 -18.196 1.00 93.94 183 LEU A CA 1
ATOM 1413 C C . LEU A 1 183 ? 21.517 -0.209 -19.543 1.00 93.94 183 LEU A C 1
ATOM 1415 O O . LEU A 1 183 ? 21.036 -0.666 -20.579 1.00 93.94 183 LEU A O 1
ATOM 1419 N N . GLY A 1 184 ? 22.270 0.898 -19.557 1.00 93.19 184 GLY A N 1
ATOM 1420 C CA . GLY A 1 184 ? 22.522 1.688 -20.767 1.00 93.19 184 GLY A CA 1
ATOM 1421 C C . GLY A 1 184 ? 21.297 2.461 -21.274 1.00 93.19 184 GLY A C 1
ATOM 1422 O O . GLY A 1 184 ? 21.194 2.720 -22.473 1.00 93.19 184 GLY A O 1
ATOM 1423 N N . LEU A 1 185 ? 20.371 2.808 -20.377 1.00 93.00 185 LEU A N 1
ATOM 1424 C CA . LEU A 1 185 ? 19.117 3.518 -20.663 1.00 93.00 185 LEU A CA 1
ATOM 1425 C C . LEU A 1 185 ? 19.202 5.032 -20.401 1.00 93.00 185 LEU A C 1
ATOM 1427 O O . LEU A 1 185 ? 18.352 5.781 -20.884 1.00 93.00 185 LEU A O 1
ATOM 1431 N N . ALA A 1 186 ? 20.224 5.472 -19.662 1.00 92.38 186 ALA A N 1
ATOM 1432 C CA . ALA A 1 186 ? 20.378 6.853 -19.209 1.00 92.38 186 ALA A CA 1
ATOM 1433 C C . ALA A 1 186 ? 20.516 7.872 -20.356 1.00 92.38 186 ALA A C 1
ATOM 1435 O O . ALA A 1 186 ? 21.201 7.624 -21.354 1.00 92.38 186 ALA A O 1
ATOM 1436 N N . GLY A 1 187 ? 19.921 9.059 -20.177 1.00 86.94 187 GLY A N 1
ATOM 1437 C CA . GLY A 1 187 ? 20.050 10.192 -21.099 1.00 86.94 187 GLY A CA 1
ATOM 1438 C C . GLY A 1 187 ? 19.225 10.061 -22.382 1.00 86.94 187 GLY A C 1
ATOM 1439 O O . GLY A 1 187 ? 19.490 10.761 -23.363 1.00 86.94 187 GLY A O 1
ATOM 1440 N N . GLY A 1 188 ? 18.249 9.152 -22.399 1.00 88.69 188 GLY A N 1
ATOM 1441 C CA . GLY A 1 188 ? 17.382 8.879 -23.539 1.00 88.69 188 GLY A CA 1
ATOM 1442 C C . GLY A 1 188 ? 15.927 8.656 -23.122 1.00 88.69 188 GLY A C 1
ATOM 1443 O O . GLY A 1 188 ? 15.604 8.668 -21.940 1.00 88.69 188 GLY A O 1
ATOM 1444 N N . PRO A 1 189 ? 15.023 8.395 -24.081 1.00 90.06 189 PRO A N 1
ATOM 1445 C CA . PRO A 1 189 ? 13.594 8.249 -23.794 1.00 90.06 189 PRO A CA 1
ATOM 1446 C C . PRO A 1 189 ? 13.263 7.038 -22.905 1.00 90.06 189 PRO A C 1
ATOM 1448 O O . PRO A 1 189 ? 12.149 6.938 -22.412 1.00 90.06 189 PRO A O 1
ATOM 1451 N N . PHE A 1 190 ? 14.200 6.102 -22.723 1.00 94.19 190 PHE A N 1
ATOM 1452 C CA . PHE A 1 190 ? 13.999 4.860 -21.972 1.00 94.19 190 PHE A CA 1
ATOM 1453 C C . PHE A 1 190 ? 14.458 4.939 -20.513 1.00 94.19 190 PHE A C 1
ATOM 1455 O O . PHE A 1 190 ? 14.395 3.927 -19.822 1.00 94.19 190 PHE A O 1
ATOM 1462 N N . GLU A 1 191 ? 14.930 6.099 -20.059 1.00 93.25 191 GLU A N 1
ATOM 1463 C CA . GLU A 1 191 ? 15.520 6.290 -18.731 1.00 93.25 191 GLU A CA 1
ATOM 1464 C C . GLU A 1 191 ? 14.576 5.853 -17.600 1.00 93.25 191 GLU A C 1
ATOM 1466 O O . GLU A 1 191 ? 14.973 5.083 -16.728 1.00 93.25 191 GLU A O 1
ATOM 1471 N N . GLU A 1 192 ? 13.291 6.204 -17.701 1.00 94.81 192 GLU A N 1
ATOM 1472 C CA . GLU A 1 192 ? 12.251 5.822 -16.733 1.00 94.81 192 GLU A CA 1
ATOM 1473 C C . GLU A 1 192 ? 11.978 4.309 -16.669 1.00 94.81 192 GLU A C 1
ATOM 1475 O O . GLU A 1 192 ? 11.366 3.814 -15.719 1.00 94.81 192 GLU A O 1
ATOM 1480 N N . ARG A 1 193 ? 12.432 3.527 -17.662 1.00 97.00 193 ARG A N 1
ATOM 1481 C CA . ARG A 1 193 ? 12.210 2.076 -17.657 1.00 97.00 193 ARG A CA 1
ATOM 1482 C C . ARG A 1 193 ? 12.936 1.410 -16.491 1.00 97.00 193 ARG A C 1
ATOM 1484 O O . ARG A 1 193 ? 12.432 0.412 -15.993 1.00 97.00 193 ARG A O 1
ATOM 1491 N N . ALA A 1 194 ? 14.066 1.946 -16.028 1.00 96.44 194 ALA A N 1
ATOM 1492 C CA . ALA A 1 194 ? 14.788 1.384 -14.886 1.00 96.44 194 ALA A CA 1
ATOM 1493 C C . ALA A 1 194 ? 13.898 1.301 -13.636 1.00 96.44 194 ALA A C 1
ATOM 1495 O O . ALA A 1 194 ? 13.737 0.225 -13.065 1.00 96.44 194 ALA A O 1
ATOM 1496 N N . GLY A 1 195 ? 13.241 2.405 -13.280 1.00 97.50 195 GLY A N 1
ATOM 1497 C CA . GLY A 1 195 ? 12.257 2.437 -12.202 1.00 97.50 195 GLY A CA 1
ATOM 1498 C C . GLY A 1 195 ? 11.032 1.561 -12.487 1.00 97.50 195 GLY A C 1
ATOM 1499 O O . GLY A 1 195 ? 10.588 0.782 -11.639 1.00 97.50 195 GLY A O 1
ATOM 1500 N N . ALA A 1 196 ? 10.554 1.558 -13.735 1.00 98.44 196 ALA A N 1
ATOM 1501 C CA . ALA A 1 196 ? 9.442 0.702 -14.137 1.00 98.44 196 ALA A CA 1
ATOM 1502 C C . ALA A 1 196 ? 9.739 -0.803 -14.025 1.00 98.44 196 ALA A C 1
ATOM 1504 O O . ALA A 1 196 ? 8.817 -1.579 -13.786 1.00 98.44 196 ALA A O 1
ATOM 1505 N N . LEU A 1 197 ? 10.996 -1.233 -14.160 1.00 98.19 197 LEU A N 1
ATOM 1506 C CA . LEU A 1 197 ? 11.429 -2.620 -13.942 1.00 98.19 197 LEU A CA 1
ATOM 1507 C C . LEU A 1 197 ? 11.453 -2.999 -12.450 1.00 98.19 197 LEU A C 1
ATOM 1509 O O . LEU A 1 197 ? 11.277 -4.169 -12.117 1.00 98.19 197 LEU A O 1
ATOM 1513 N N . ILE A 1 198 ? 11.626 -2.019 -11.559 1.00 97.88 198 ILE A N 1
ATOM 1514 C CA . ILE A 1 198 ? 11.604 -2.177 -10.097 1.00 97.88 198 ILE A CA 1
ATOM 1515 C C . ILE A 1 198 ? 10.168 -2.206 -9.566 1.00 97.88 198 ILE A C 1
ATOM 1517 O O . ILE A 1 198 ? 9.809 -3.069 -8.767 1.00 97.88 198 ILE A O 1
ATOM 1521 N N . VAL A 1 199 ? 9.316 -1.291 -10.025 1.00 98.62 199 VAL A N 1
ATOM 1522 C CA . VAL A 1 199 ? 7.923 -1.196 -9.559 1.00 98.62 199 VAL A CA 1
ATOM 1523 C C . VAL A 1 199 ? 7.006 -2.149 -10.335 1.00 98.62 199 VAL A C 1
ATOM 1525 O O . VAL A 1 199 ? 6.063 -2.713 -9.782 1.00 98.62 199 VAL A O 1
ATOM 1528 N N . GLY A 1 200 ? 7.295 -2.369 -11.619 1.00 98.56 200 GLY A N 1
ATOM 1529 C CA . GLY A 1 200 ? 6.486 -3.102 -12.605 1.00 98.56 200 GLY A CA 1
ATOM 1530 C C . GLY A 1 200 ? 5.484 -2.219 -13.370 1.00 98.56 200 GLY A C 1
ATOM 1531 O O . GLY A 1 200 ? 4.701 -2.706 -14.195 1.00 98.56 200 GLY A O 1
ATOM 1532 N N . ARG A 1 201 ? 5.514 -0.905 -13.127 1.00 98.75 201 ARG A N 1
ATOM 1533 C CA . ARG A 1 201 ? 4.794 0.136 -13.871 1.00 98.75 201 ARG A CA 1
ATOM 1534 C C . ARG A 1 201 ? 5.679 1.364 -13.999 1.00 98.75 201 ARG A C 1
ATOM 1536 O O . ARG A 1 201 ? 6.449 1.622 -13.089 1.00 98.75 201 ARG A O 1
ATOM 1543 N N . PHE A 1 202 ? 5.528 2.115 -15.082 1.00 98.56 202 PHE A N 1
ATOM 1544 C CA . PHE A 1 202 ? 6.059 3.474 -15.178 1.00 98.56 202 PHE A CA 1
ATOM 1545 C C . PHE A 1 202 ? 5.340 4.402 -14.197 1.00 98.56 202 PHE A C 1
ATOM 1547 O O . PHE A 1 202 ? 4.278 4.055 -13.668 1.00 98.56 202 PHE A O 1
ATOM 1554 N N . GLU A 1 203 ? 5.899 5.590 -13.981 1.00 97.62 203 GLU A N 1
ATOM 1555 C CA . GLU A 1 203 ? 5.330 6.566 -13.054 1.00 97.62 203 GLU A CA 1
ATOM 1556 C C . GLU A 1 203 ? 3.915 7.011 -13.450 1.00 97.62 203 GLU A C 1
ATOM 1558 O O . GLU A 1 203 ? 3.077 7.234 -12.581 1.00 97.62 203 GLU A O 1
ATOM 1563 N N . ASP A 1 204 ? 3.608 7.036 -14.751 1.00 97.50 204 ASP A N 1
ATOM 1564 C CA . ASP A 1 204 ? 2.266 7.293 -15.292 1.00 97.50 204 ASP A CA 1
ATOM 1565 C C . ASP A 1 204 ? 1.272 6.130 -15.076 1.00 97.50 204 ASP A C 1
ATOM 1567 O O . ASP A 1 204 ? 0.104 6.225 -15.444 1.00 97.50 204 ASP A O 1
ATOM 1571 N N . GLY A 1 205 ? 1.717 5.010 -14.498 1.00 98.12 205 GLY A N 1
ATOM 1572 C CA . GLY A 1 205 ? 0.920 3.815 -14.235 1.00 98.12 205 GLY A CA 1
ATOM 1573 C C . GLY A 1 205 ? 0.884 2.788 -15.372 1.00 98.12 205 GLY A C 1
ATOM 1574 O O . GLY A 1 205 ? 0.284 1.716 -15.200 1.00 98.12 205 GLY A O 1
ATOM 1575 N N . SER A 1 206 ? 1.529 3.044 -16.510 1.00 98.31 206 SER A N 1
ATOM 1576 C CA . SER A 1 206 ? 1.632 2.105 -17.634 1.00 98.31 206 SER A CA 1
ATOM 1577 C C . SER A 1 206 ? 2.374 0.827 -17.215 1.00 98.31 206 SER A C 1
ATOM 1579 O O . SER A 1 206 ? 3.481 0.917 -16.690 1.00 98.31 206 SER A O 1
ATOM 1581 N N . PRO A 1 207 ? 1.838 -0.389 -17.443 1.00 98.44 207 PRO A N 1
ATOM 1582 C CA . PRO A 1 207 ? 2.551 -1.623 -17.099 1.00 98.44 207 PRO A CA 1
ATOM 1583 C C . PRO A 1 207 ? 3.793 -1.832 -17.970 1.00 98.44 207 PRO A C 1
ATOM 1585 O O . PRO A 1 207 ? 3.679 -1.860 -19.201 1.00 98.44 207 PRO A O 1
ATOM 1588 N N . VAL A 1 208 ? 4.949 -2.077 -17.345 1.00 98.50 208 VAL A N 1
ATOM 1589 C CA . VAL A 1 208 ? 6.222 -2.310 -18.060 1.00 98.50 208 VAL A CA 1
ATOM 1590 C C . VAL A 1 208 ? 6.207 -3.609 -18.877 1.00 98.50 208 VAL A C 1
ATOM 1592 O O . VAL A 1 208 ? 6.873 -3.724 -19.902 1.00 98.50 208 VAL A O 1
ATOM 1595 N N . VAL A 1 209 ? 5.379 -4.585 -18.481 1.00 98.06 209 VAL A N 1
ATOM 1596 C CA . VAL A 1 209 ? 5.194 -5.837 -19.238 1.00 98.06 209 VAL A CA 1
ATOM 1597 C C . VAL A 1 209 ? 4.577 -5.600 -20.623 1.00 98.06 209 VAL A C 1
ATOM 1599 O O . VAL A 1 209 ? 4.827 -6.366 -21.556 1.00 98.06 209 VAL A O 1
ATOM 1602 N N . LEU A 1 210 ? 3.780 -4.534 -20.768 1.00 97.75 210 LEU A N 1
ATOM 1603 C CA . LEU A 1 210 ? 3.068 -4.201 -22.002 1.00 97.75 210 LEU A CA 1
ATOM 1604 C C . LEU A 1 210 ? 3.782 -3.138 -22.836 1.00 97.75 210 LEU A C 1
ATOM 1606 O O . LEU A 1 210 ? 3.637 -3.141 -24.057 1.00 97.75 210 LEU A O 1
ATOM 1610 N N . ASN A 1 211 ? 4.524 -2.236 -22.191 1.00 97.56 211 ASN A N 1
ATOM 1611 C CA . ASN A 1 211 ? 5.054 -1.044 -22.837 1.00 97.56 211 ASN A CA 1
ATOM 1612 C C . ASN A 1 211 ? 6.561 -0.889 -22.579 1.00 97.56 211 ASN A C 1
ATOM 1614 O O . ASN A 1 211 ? 6.999 -1.038 -21.442 1.00 97.56 211 ASN A O 1
ATOM 1618 N N . PRO A 1 212 ? 7.358 -0.529 -23.601 1.00 95.50 212 PRO A N 1
ATOM 1619 C CA . PRO A 1 212 ? 8.771 -0.195 -23.427 1.00 95.50 212 PRO A CA 1
ATOM 1620 C C . PRO A 1 212 ? 9.005 1.246 -22.929 1.00 95.50 212 PRO A C 1
ATOM 1622 O O . PRO A 1 212 ? 10.151 1.608 -22.658 1.00 95.50 212 PRO A O 1
ATOM 1625 N N . LEU A 1 213 ? 7.959 2.073 -22.879 1.00 97.00 213 LEU A N 1
ATOM 1626 C CA . LEU A 1 213 ? 7.962 3.504 -22.557 1.00 97.00 213 LEU A CA 1
ATOM 1627 C C . LEU A 1 213 ? 6.683 3.855 -21.771 1.00 97.00 213 LEU A C 1
ATOM 1629 O O . LEU A 1 213 ? 5.688 3.136 -21.942 1.00 97.00 213 LEU A O 1
ATOM 1633 N N . PRO A 1 214 ? 6.669 4.948 -20.981 1.00 96.38 214 PRO A N 1
ATOM 1634 C CA . PRO A 1 214 ? 5.421 5.514 -20.471 1.00 96.38 214 PRO A CA 1
ATOM 1635 C C . PRO A 1 214 ? 4.497 5.861 -21.647 1.00 96.38 214 PRO A C 1
ATOM 1637 O O . PRO A 1 214 ? 4.956 6.211 -22.740 1.00 96.38 214 PRO A O 1
ATOM 1640 N N . THR A 1 215 ? 3.190 5.704 -21.452 1.00 96.75 215 THR A N 1
ATOM 1641 C CA . THR A 1 215 ? 2.198 5.873 -22.524 1.00 96.75 215 THR A CA 1
ATOM 1642 C C . THR A 1 215 ? 1.455 7.198 -22.454 1.00 96.75 215 THR A C 1
ATOM 1644 O O . THR A 1 215 ? 0.886 7.598 -23.467 1.00 96.75 215 THR A O 1
ATOM 1647 N N . ASP A 1 216 ? 1.449 7.857 -21.291 1.00 95.44 216 ASP A N 1
ATOM 1648 C CA . ASP A 1 216 ? 0.596 9.010 -20.982 1.00 95.44 216 ASP A CA 1
ATOM 1649 C C . ASP A 1 216 ? -0.888 8.737 -21.305 1.00 95.44 216 ASP A C 1
ATOM 1651 O O . ASP A 1 216 ? -1.623 9.571 -21.832 1.00 95.44 216 ASP A O 1
ATOM 1655 N N . MET A 1 217 ? -1.334 7.510 -21.023 1.00 96.56 217 MET A N 1
ATOM 1656 C CA . MET A 1 217 ? -2.712 7.052 -21.202 1.00 96.56 217 MET A CA 1
ATOM 1657 C C . MET A 1 217 ? -3.304 6.631 -19.856 1.00 96.56 217 MET A C 1
ATOM 1659 O O . MET A 1 217 ? -2.554 6.279 -18.946 1.00 96.56 217 MET A O 1
ATOM 1663 N N . PRO A 1 218 ? -4.647 6.593 -19.714 1.00 95.75 218 PRO A N 1
ATOM 1664 C CA . PRO A 1 218 ? -5.276 6.087 -18.500 1.00 95.75 218 PRO A CA 1
ATOM 1665 C C . PRO A 1 218 ? -4.681 4.727 -18.086 1.00 95.75 218 PRO A C 1
ATOM 1667 O O . PRO A 1 218 ? -4.712 3.792 -18.898 1.00 95.75 218 PRO A O 1
ATOM 1670 N N . PRO A 1 219 ? -4.160 4.588 -16.849 1.00 95.69 219 PRO A N 1
ATOM 1671 C CA . PRO A 1 219 ? -3.453 3.387 -16.424 1.00 95.69 219 PRO A CA 1
ATOM 1672 C C . PRO A 1 219 ? -4.314 2.139 -16.624 1.00 95.69 219 PRO A C 1
ATOM 1674 O O . PRO A 1 219 ? -5.446 2.053 -16.137 1.00 95.69 219 PRO A O 1
ATOM 1677 N N . VAL A 1 220 ? -3.798 1.128 -17.318 1.00 96.50 220 VAL A N 1
ATOM 1678 C CA . VAL A 1 220 ? -4.533 -0.127 -17.545 1.00 96.50 220 VAL A CA 1
ATOM 1679 C C . VAL A 1 220 ? -4.232 -1.154 -16.451 1.00 96.50 220 VAL A C 1
ATOM 1681 O O . VAL A 1 220 ? -3.124 -1.211 -15.908 1.00 96.50 220 VAL A O 1
ATOM 1684 N N . ASN A 1 221 ? -5.214 -1.994 -16.116 1.00 97.69 221 ASN A N 1
ATOM 1685 C CA . ASN A 1 221 ? -5.034 -3.111 -15.180 1.00 97.69 221 ASN A CA 1
ATOM 1686 C C . ASN A 1 221 ? -5.392 -4.483 -15.767 1.00 97.69 221 ASN A C 1
ATOM 1688 O O . ASN A 1 221 ? -5.087 -5.497 -15.143 1.00 97.69 221 ASN A O 1
ATOM 1692 N N . ASP A 1 222 ? -5.976 -4.519 -16.964 1.00 97.38 222 ASP A N 1
ATOM 1693 C CA . ASP A 1 222 ? -6.383 -5.744 -17.653 1.00 97.38 222 ASP A CA 1
ATOM 1694 C C . ASP A 1 222 ? -5.209 -6.396 -18.397 1.00 97.38 222 ASP A C 1
ATOM 1696 O O . ASP A 1 222 ? -5.094 -6.319 -19.618 1.00 97.38 222 ASP A O 1
ATOM 1700 N N . PHE A 1 223 ? -4.293 -6.988 -17.632 1.00 97.81 223 PHE A N 1
ATOM 1701 C CA . PHE A 1 223 ? -3.145 -7.744 -18.134 1.00 97.81 223 PHE A CA 1
ATOM 1702 C C . PHE A 1 223 ? -2.757 -8.852 -17.159 1.00 97.81 223 PHE A C 1
ATOM 1704 O O . PHE A 1 223 ? -3.133 -8.829 -15.989 1.00 97.81 223 PHE A O 1
ATOM 1711 N N . ASP A 1 224 ? -1.941 -9.784 -17.621 1.00 96.44 224 ASP A N 1
ATOM 1712 C CA . ASP A 1 224 ? -1.265 -10.782 -16.799 1.00 96.44 224 ASP A CA 1
ATOM 1713 C C . ASP A 1 224 ? 0.175 -10.964 -17.301 1.00 96.44 224 ASP A C 1
ATOM 1715 O O . ASP A 1 224 ? 0.639 -10.204 -18.156 1.00 96.44 224 ASP A O 1
ATOM 1719 N N . PHE A 1 225 ? 0.890 -11.945 -16.752 1.00 96.31 225 PHE A N 1
ATOM 1720 C CA . PHE A 1 225 ? 2.291 -12.202 -17.080 1.00 96.31 225 PHE A CA 1
ATOM 1721 C C . PHE A 1 225 ? 2.507 -13.409 -18.013 1.00 96.31 225 PHE A C 1
ATOM 1723 O O . PHE A 1 225 ? 3.646 -13.783 -18.275 1.00 96.31 225 PHE A O 1
ATOM 1730 N N . ARG A 1 226 ? 1.447 -13.992 -18.601 1.00 92.56 226 ARG A N 1
ATOM 1731 C CA . ARG A 1 226 ? 1.543 -15.217 -19.431 1.00 92.56 226 ARG A CA 1
ATOM 1732 C C . ARG A 1 226 ? 2.367 -15.049 -20.707 1.00 92.56 226 ARG A C 1
ATOM 1734 O O . ARG A 1 226 ? 2.805 -16.027 -21.296 1.00 92.56 226 ARG A O 1
ATOM 1741 N N . HIS A 1 227 ? 2.547 -13.818 -21.175 1.00 91.94 227 HIS A N 1
ATOM 1742 C CA . HIS A 1 227 ? 3.394 -13.508 -22.332 1.00 91.94 227 HIS A CA 1
ATOM 1743 C C . HIS A 1 227 ? 4.797 -13.017 -21.938 1.00 91.94 227 HIS A C 1
ATOM 1745 O O . HIS A 1 227 ? 5.541 -12.541 -22.794 1.00 91.94 227 HIS A O 1
ATOM 1751 N N . ASP A 1 228 ? 5.152 -13.140 -20.659 1.00 95.19 228 ASP A N 1
ATOM 1752 C CA . ASP A 1 228 ? 6.455 -12.806 -20.086 1.00 95.19 228 ASP A CA 1
ATOM 1753 C C . ASP A 1 228 ? 6.884 -13.875 -19.062 1.00 95.19 228 ASP A C 1
ATOM 1755 O O . ASP A 1 228 ? 7.335 -13.552 -17.967 1.00 95.19 228 ASP A O 1
ATOM 1759 N N . GLU A 1 229 ? 6.739 -15.159 -19.413 1.00 91.50 229 GLU A N 1
ATOM 1760 C CA . GLU A 1 229 ? 7.051 -16.312 -18.538 1.00 91.50 229 GLU A CA 1
ATOM 1761 C C . GLU A 1 229 ? 8.503 -16.322 -18.030 1.00 91.50 229 GLU A C 1
ATOM 1763 O O . GLU A 1 229 ? 8.793 -16.894 -16.989 1.00 91.50 229 GLU A O 1
ATOM 1768 N N . ALA A 1 230 ? 9.429 -15.689 -18.756 1.00 91.31 230 ALA A N 1
ATOM 1769 C CA . ALA A 1 230 ? 10.828 -15.568 -18.347 1.00 91.31 230 ALA A CA 1
ATOM 1770 C C . ALA A 1 230 ? 11.092 -14.379 -17.399 1.00 91.31 230 ALA A C 1
ATOM 1772 O O . ALA A 1 230 ? 12.236 -14.177 -16.998 1.00 91.31 230 ALA A O 1
ATOM 1773 N N . GLY A 1 231 ? 10.080 -13.556 -17.098 1.00 94.19 231 GLY A N 1
ATOM 1774 C CA . GLY A 1 231 ? 10.229 -12.348 -16.281 1.00 94.19 231 GLY A CA 1
ATOM 1775 C C . GLY A 1 231 ? 11.193 -11.328 -16.888 1.00 94.19 231 GLY A C 1
ATOM 1776 O O . GLY A 1 231 ? 11.912 -10.642 -16.171 1.00 94.19 231 GLY A O 1
ATOM 1777 N N . SER A 1 232 ? 11.266 -11.260 -18.217 1.00 94.56 232 SER A N 1
ATOM 1778 C CA . SER A 1 232 ? 12.251 -10.433 -18.922 1.00 94.56 232 SER A CA 1
ATOM 1779 C C . SER A 1 232 ? 11.775 -9.001 -19.156 1.00 94.56 232 SER A C 1
ATOM 1781 O O . SER A 1 232 ? 12.605 -8.104 -19.265 1.00 94.56 232 SER A O 1
ATOM 1783 N N . ARG A 1 233 ? 10.459 -8.770 -19.244 1.00 96.25 233 ARG A N 1
ATOM 1784 C CA . ARG A 1 233 ? 9.878 -7.429 -19.435 1.00 96.25 233 ARG A CA 1
ATOM 1785 C C . ARG A 1 233 ? 9.428 -6.808 -18.125 1.00 96.25 233 ARG A C 1
ATOM 1787 O O . ARG A 1 233 ? 9.633 -5.620 -17.927 1.00 96.25 233 ARG A O 1
ATOM 1794 N N . CYS A 1 234 ? 8.803 -7.594 -17.255 1.00 97.69 234 CYS A N 1
ATOM 1795 C CA . CYS A 1 234 ? 8.489 -7.210 -15.884 1.00 97.69 234 CYS A CA 1
ATOM 1796 C C . CYS A 1 234 ? 9.205 -8.190 -14.951 1.00 97.69 234 CYS A C 1
ATOM 1798 O O . CYS A 1 234 ? 8.719 -9.301 -14.776 1.00 97.69 234 CYS A O 1
ATOM 1800 N N . PRO A 1 235 ? 10.363 -7.838 -14.384 1.00 96.81 235 PRO A N 1
ATOM 1801 C CA . PRO A 1 235 ? 11.138 -8.751 -13.550 1.00 96.81 235 PRO A CA 1
ATOM 1802 C C . PRO A 1 235 ? 10.309 -9.413 -12.440 1.00 96.81 235 PRO A C 1
ATOM 1804 O O . PRO A 1 235 ? 9.408 -8.793 -11.880 1.00 96.81 235 PRO A O 1
ATOM 1807 N N . PHE A 1 236 ? 10.623 -10.659 -12.071 1.00 95.88 236 PHE A N 1
ATOM 1808 C CA . PHE A 1 236 ? 9.940 -11.343 -10.957 1.00 95.88 236 PHE A CA 1
ATOM 1809 C C . PHE A 1 236 ? 10.107 -10.617 -9.612 1.00 95.88 236 PHE A C 1
ATOM 1811 O O . PHE A 1 236 ? 9.266 -10.764 -8.730 1.00 95.88 236 PHE A O 1
ATOM 1818 N N . ILE A 1 237 ? 11.171 -9.820 -9.466 1.00 95.25 237 ILE A N 1
ATOM 1819 C CA . ILE A 1 237 ? 11.391 -8.929 -8.319 1.00 95.25 237 ILE A CA 1
ATOM 1820 C C . ILE A 1 237 ? 10.421 -7.745 -8.283 1.00 95.25 237 ILE A C 1
ATOM 1822 O O . ILE A 1 237 ? 10.272 -7.140 -7.229 1.00 95.25 237 ILE A O 1
ATOM 1826 N N . ALA A 1 238 ? 9.788 -7.388 -9.406 1.00 97.81 238 ALA A N 1
ATOM 1827 C CA . ALA A 1 238 ? 9.043 -6.146 -9.518 1.00 97.81 238 ALA A CA 1
ATOM 1828 C C . ALA A 1 238 ? 7.901 -6.104 -8.501 1.00 97.81 238 ALA A C 1
ATOM 1830 O O . ALA A 1 238 ? 7.147 -7.075 -8.369 1.00 97.81 238 ALA A O 1
ATOM 1831 N N . HIS A 1 239 ? 7.736 -4.962 -7.835 1.00 98.50 239 HIS A N 1
ATOM 1832 C CA . HIS A 1 239 ? 6.816 -4.820 -6.708 1.00 98.50 239 HIS A CA 1
ATOM 1833 C C . HIS A 1 239 ? 5.401 -5.339 -7.010 1.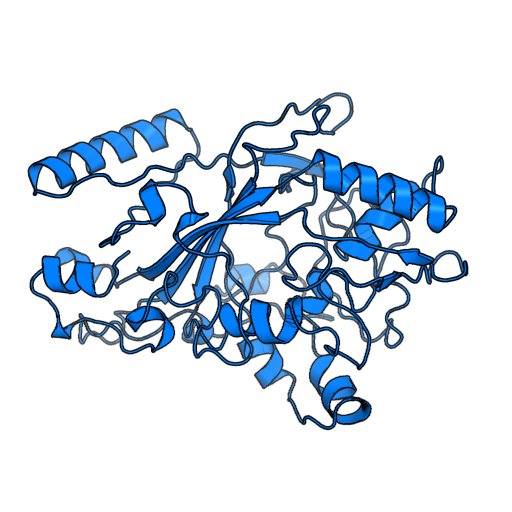00 98.50 239 HIS A C 1
ATOM 1835 O O . HIS A 1 239 ? 4.844 -6.152 -6.265 1.00 98.50 239 HIS A O 1
ATOM 1841 N N . ILE A 1 240 ? 4.815 -4.954 -8.152 1.00 98.44 240 ILE A N 1
ATOM 1842 C CA . ILE A 1 240 ? 3.457 -5.399 -8.506 1.00 98.44 240 ILE A CA 1
ATOM 1843 C C . ILE A 1 240 ? 3.362 -6.884 -8.886 1.00 98.44 240 ILE A C 1
ATOM 1845 O O . ILE A 1 240 ? 2.263 -7.433 -8.835 1.00 98.44 240 ILE A O 1
ATOM 1849 N N . ARG A 1 241 ? 4.466 -7.528 -9.293 1.00 97.81 241 ARG A N 1
ATOM 1850 C CA . ARG A 1 241 ? 4.512 -8.956 -9.662 1.00 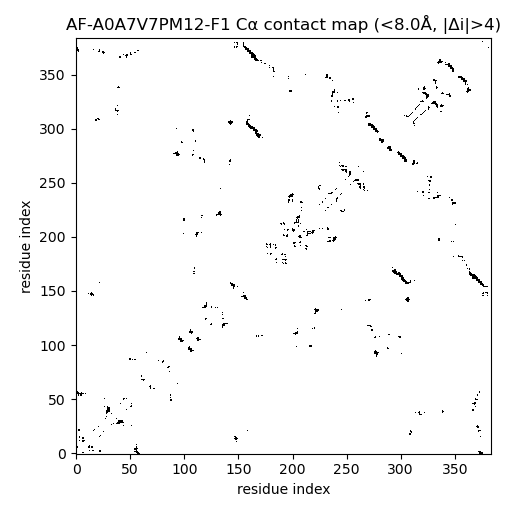97.81 241 ARG A CA 1
ATOM 1851 C C . ARG A 1 241 ? 4.759 -9.822 -8.428 1.00 97.81 241 ARG A C 1
ATOM 1853 O O . ARG A 1 241 ? 4.111 -10.854 -8.291 1.00 97.81 241 ARG A O 1
ATOM 1860 N N . LYS A 1 242 ? 5.575 -9.345 -7.480 1.00 96.69 242 LYS A N 1
ATOM 1861 C CA . LYS A 1 242 ? 5.709 -9.920 -6.131 1.00 96.69 242 LYS A CA 1
ATOM 1862 C C . LYS A 1 242 ? 4.387 -9.898 -5.368 1.00 96.69 242 LYS A C 1
ATOM 1864 O O . LYS A 1 242 ? 3.979 -10.910 -4.814 1.00 96.69 242 LYS A O 1
ATOM 1869 N N . THR A 1 243 ? 3.706 -8.754 -5.343 1.00 97.50 243 THR A N 1
ATOM 1870 C CA . THR A 1 243 ? 2.503 -8.559 -4.511 1.00 97.50 243 THR A CA 1
ATOM 1871 C C . THR A 1 243 ? 1.196 -8.997 -5.177 1.00 97.50 243 THR A C 1
ATOM 1873 O O . THR A 1 243 ? 0.172 -9.133 -4.508 1.00 97.50 243 THR A O 1
ATOM 1876 N N . ASN A 1 244 ? 1.206 -9.236 -6.490 1.00 97.69 244 ASN A N 1
ATOM 1877 C CA . ASN A 1 244 ? 0.119 -9.880 -7.220 1.00 97.69 244 ASN A CA 1
ATOM 1878 C C . ASN A 1 244 ? 0.688 -10.603 -8.458 1.00 97.69 244 ASN A C 1
ATOM 1880 O O . ASN A 1 244 ? 0.788 -9.992 -9.524 1.00 97.69 244 ASN A O 1
ATOM 1884 N N . PRO A 1 245 ? 1.016 -11.902 -8.353 1.00 96.06 245 PRO A N 1
ATOM 1885 C CA . PRO A 1 245 ? 1.631 -12.670 -9.442 1.00 96.06 245 PRO A CA 1
ATOM 1886 C C . PRO A 1 245 ? 0.670 -13.023 -10.588 1.00 96.06 245 PRO A C 1
ATOM 1888 O O . PRO A 1 245 ? 1.081 -13.593 -11.593 1.00 96.06 245 PRO A O 1
ATOM 1891 N N . ARG A 1 246 ? -0.622 -12.689 -10.474 1.00 95.56 246 ARG A N 1
ATOM 1892 C CA . ARG A 1 246 ? -1.638 -12.837 -11.534 1.00 95.56 246 ARG A CA 1
ATOM 1893 C C . ARG A 1 246 ? -1.748 -14.244 -12.139 1.00 95.56 246 ARG A C 1
ATOM 1895 O O . ARG A 1 246 ? -1.969 -14.401 -13.339 1.00 95.56 246 ARG A O 1
ATOM 1902 N N . GLY A 1 247 ? -1.677 -15.263 -11.294 1.00 88.88 247 GLY A N 1
ATOM 1903 C CA . GLY A 1 247 ? -1.825 -16.671 -11.648 1.00 88.88 247 GLY A CA 1
ATOM 1904 C C . GLY A 1 247 ? -0.513 -17.376 -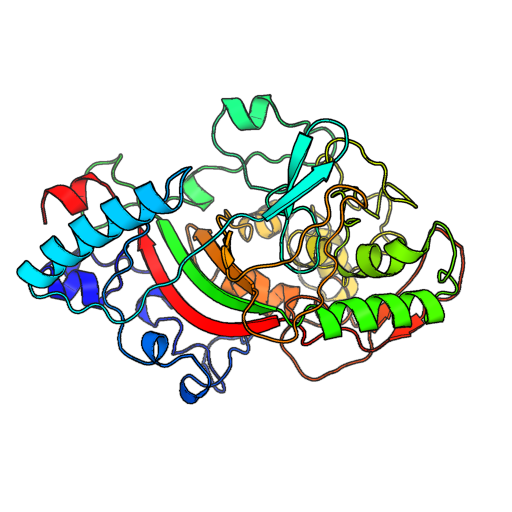11.972 1.00 88.88 247 GLY A C 1
ATOM 1905 O O . GLY A 1 247 ? -0.561 -18.514 -12.429 1.00 88.88 247 GLY A O 1
ATOM 1906 N N . GLU A 1 248 ? 0.630 -16.734 -11.742 1.00 85.19 248 GLU A N 1
ATOM 1907 C CA . GLU A 1 248 ? 1.963 -17.266 -12.024 1.00 85.19 248 GLU A CA 1
ATOM 1908 C C . GLU A 1 248 ? 2.467 -18.261 -10.966 1.00 85.19 248 GLU A C 1
ATOM 1910 O O . GLU A 1 248 ? 3.125 -19.249 -11.304 1.00 85.19 248 GLU A O 1
ATOM 1915 N N . SER A 1 249 ? 2.102 -18.068 -9.693 1.00 82.50 249 SER A N 1
ATOM 1916 C CA . SER A 1 249 ? 2.597 -18.898 -8.585 1.00 82.50 249 SER A CA 1
ATOM 1917 C C . SER A 1 249 ? 2.285 -20.386 -8.739 1.00 82.50 249 SER A C 1
ATOM 1919 O O . SER A 1 249 ? 3.171 -21.197 -8.495 1.00 82.50 249 SER A O 1
ATOM 1921 N N . PRO A 1 250 ? 1.081 -20.807 -9.174 1.00 80.25 250 PRO A N 1
ATOM 1922 C CA . PRO A 1 250 ? 0.780 -22.218 -9.428 1.00 80.25 250 PRO A CA 1
ATOM 1923 C C . PRO A 1 250 ? 1.763 -22.920 -10.358 1.00 80.25 250 PRO A C 1
ATOM 1925 O O . PRO A 1 250 ? 2.020 -24.110 -10.182 1.00 80.25 250 PRO A O 1
ATOM 1928 N N . PHE A 1 251 ? 2.287 -22.198 -11.347 1.00 75.62 251 PHE A N 1
ATOM 1929 C CA . PHE A 1 251 ? 3.181 -22.758 -12.348 1.00 75.62 251 PHE A CA 1
ATOM 1930 C C . PHE A 1 251 ? 4.604 -22.834 -11.802 1.00 75.62 251 PHE A C 1
ATOM 1932 O O . PHE A 1 251 ? 5.133 -23.935 -11.689 1.00 75.62 251 PHE A O 1
ATOM 1939 N N . HIS A 1 252 ? 5.174 -21.705 -11.374 1.00 78.00 252 HIS A N 1
ATOM 1940 C CA . HIS A 1 252 ? 6.561 -21.663 -10.901 1.00 78.00 252 HIS A CA 1
ATOM 1941 C C . HIS A 1 252 ? 6.755 -22.343 -9.555 1.00 78.00 252 HIS A C 1
ATOM 1943 O O . HIS A 1 252 ? 7.745 -23.046 -9.362 1.00 78.00 252 HIS A O 1
ATOM 1949 N N . LEU A 1 253 ? 5.807 -22.200 -8.621 1.00 78.38 253 LEU A N 1
ATOM 1950 C CA . LEU A 1 253 ? 6.002 -22.808 -7.315 1.00 78.38 253 LEU A CA 1
ATOM 1951 C C . LEU A 1 253 ? 5.996 -24.335 -7.410 1.00 78.38 253 LEU A C 1
ATOM 1953 O O . LEU A 1 253 ? 6.794 -24.996 -6.752 1.00 78.38 253 LEU A O 1
ATOM 1957 N N . ALA A 1 254 ? 5.155 -24.905 -8.276 1.00 70.06 254 ALA A N 1
ATOM 1958 C CA . ALA A 1 254 ? 5.103 -26.348 -8.467 1.00 70.06 254 ALA A CA 1
ATOM 1959 C C . ALA A 1 254 ? 6.343 -26.887 -9.198 1.00 70.06 254 ALA A C 1
ATOM 1961 O O . ALA A 1 254 ? 6.806 -27.978 -8.862 1.00 70.06 254 ALA A O 1
ATOM 1962 N N . THR A 1 255 ? 6.872 -26.155 -10.185 1.00 76.00 255 THR A N 1
ATOM 1963 C CA . THR A 1 255 ? 8.010 -26.609 -11.000 1.00 76.00 255 THR A CA 1
ATOM 1964 C C . THR A 1 255 ? 9.360 -26.346 -10.349 1.00 76.00 255 THR A C 1
ATOM 1966 O O . THR A 1 255 ? 10.216 -27.229 -10.375 1.00 76.00 255 THR A O 1
ATOM 1969 N N . ASP A 1 256 ? 9.543 -25.166 -9.759 1.00 75.12 256 ASP A N 1
ATOM 1970 C CA . ASP A 1 256 ? 10.868 -24.648 -9.414 1.00 75.12 256 ASP A CA 1
ATOM 1971 C C . ASP A 1 256 ? 11.176 -24.824 -7.923 1.00 75.12 256 ASP A C 1
ATOM 1973 O O . ASP A 1 256 ? 12.317 -25.115 -7.566 1.00 75.12 256 ASP A O 1
ATOM 1977 N N . ILE A 1 257 ? 10.163 -24.720 -7.050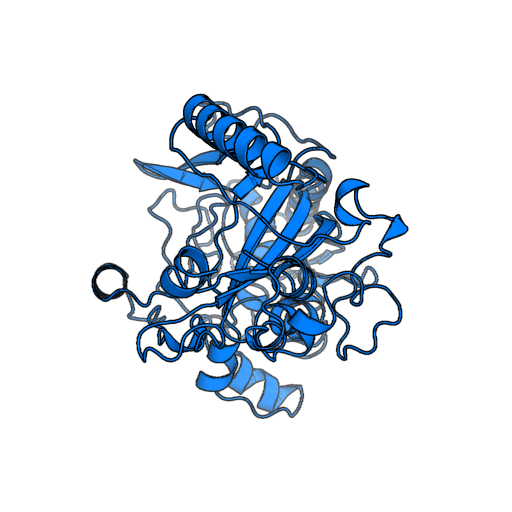 1.00 74.25 257 ILE A N 1
ATOM 1978 C CA . ILE A 1 257 ? 10.328 -24.885 -5.591 1.00 74.25 257 ILE A CA 1
ATOM 1979 C C . ILE A 1 257 ? 9.546 -26.073 -4.999 1.00 74.25 257 ILE A C 1
ATOM 1981 O O . ILE A 1 257 ? 9.606 -26.317 -3.795 1.00 74.25 257 ILE A O 1
ATOM 1985 N N . GLY A 1 258 ? 8.820 -26.836 -5.823 1.00 69.06 258 GLY A N 1
ATOM 1986 C CA . GLY A 1 258 ? 8.102 -28.049 -5.411 1.00 69.06 258 GLY A CA 1
ATOM 1987 C C . GLY A 1 258 ? 6.862 -27.826 -4.530 1.00 69.06 258 GLY A C 1
ATOM 1988 O O . GLY A 1 258 ? 6.447 -28.743 -3.820 1.00 69.06 258 GLY A O 1
ATOM 1989 N N . VAL A 1 259 ? 6.256 -26.637 -4.565 1.00 69.50 259 VAL A N 1
ATOM 1990 C CA . VAL A 1 259 ? 5.058 -26.268 -3.794 1.00 69.50 259 VAL A CA 1
ATOM 1991 C C . VAL A 1 259 ? 3.844 -26.156 -4.716 1.00 69.50 259 VAL A C 1
ATOM 1993 O O . VAL A 1 259 ? 3.762 -25.278 -5.570 1.00 69.50 259 VAL A O 1
ATOM 1996 N N . ALA A 1 260 ? 2.851 -27.023 -4.522 1.00 68.88 260 ALA A N 1
ATOM 1997 C CA . ALA A 1 260 ? 1.596 -26.934 -5.261 1.00 68.88 260 ALA A CA 1
ATOM 1998 C C . ALA A 1 260 ? 0.717 -25.800 -4.705 1.00 68.88 260 ALA A C 1
ATOM 2000 O O . ALA A 1 260 ? 0.261 -25.868 -3.564 1.00 68.88 260 ALA A O 1
ATOM 2001 N N . THR A 1 261 ? 0.426 -24.794 -5.529 1.00 79.06 261 THR A N 1
ATOM 2002 C CA . THR A 1 261 ? -0.593 -23.771 -5.251 1.00 79.06 261 THR A CA 1
ATOM 2003 C C . THR A 1 261 ? -1.576 -23.671 -6.416 1.00 79.06 261 THR A C 1
ATOM 2005 O O . THR A 1 261 ? -1.272 -24.054 -7.543 1.00 79.06 261 THR A O 1
ATOM 2008 N N . THR A 1 262 ? -2.784 -23.182 -6.160 1.00 87.00 262 THR A N 1
ATOM 2009 C CA . THR A 1 262 ? -3.811 -22.930 -7.181 1.00 87.00 262 THR A CA 1
ATOM 2010 C C . THR A 1 262 ? -3.992 -21.431 -7.386 1.00 87.00 262 THR A C 1
ATOM 2012 O O . THR A 1 262 ? -3.796 -20.649 -6.461 1.00 87.00 262 THR A O 1
ATOM 2015 N N . ALA A 1 263 ? -4.452 -21.004 -8.568 1.00 87.25 263 ALA A N 1
ATOM 2016 C CA . ALA A 1 263 ? -4.743 -19.586 -8.816 1.00 87.25 263 ALA A CA 1
ATOM 2017 C C . ALA A 1 263 ? -5.780 -19.021 -7.824 1.00 87.25 263 ALA A C 1
ATOM 2019 O O . ALA A 1 263 ? -5.747 -17.846 -7.472 1.00 87.25 263 ALA A O 1
ATOM 2020 N N . ARG A 1 264 ? -6.691 -19.870 -7.326 1.00 88.31 264 ARG A N 1
ATOM 2021 C CA . ARG A 1 264 ? -7.636 -19.498 -6.266 1.00 88.31 264 ARG A CA 1
ATOM 2022 C C . ARG A 1 264 ? -6.931 -19.239 -4.932 1.00 88.31 264 ARG A C 1
ATOM 2024 O O . ARG A 1 264 ? -7.290 -18.278 -4.262 1.00 88.31 264 ARG A O 1
ATOM 2031 N N . GLN A 1 265 ? -5.977 -20.089 -4.549 1.00 91.25 265 GLN A N 1
ATOM 2032 C CA . GLN A 1 265 ? -5.183 -19.892 -3.332 1.00 91.25 265 GLN A CA 1
ATOM 2033 C C . GLN A 1 265 ? -4.330 -18.628 -3.445 1.00 91.25 265 GLN A C 1
ATOM 2035 O O . GLN A 1 265 ? -4.432 -17.780 -2.570 1.00 91.25 265 GLN A O 1
ATOM 2040 N N . GLU A 1 266 ? -3.617 -18.429 -4.559 1.00 94.38 266 GLU A N 1
ATOM 2041 C CA . GLU A 1 266 ? -2.830 -17.209 -4.796 1.00 94.38 266 GLU A CA 1
ATOM 2042 C C . GLU A 1 266 ? -3.678 -15.939 -4.615 1.00 94.38 266 GLU A C 1
ATOM 2044 O O . GLU A 1 266 ? -3.326 -15.032 -3.864 1.00 94.38 266 GLU A O 1
ATOM 2049 N N . ARG A 1 267 ? -4.861 -15.900 -5.238 1.00 96.19 267 ARG A N 1
ATOM 2050 C CA . ARG A 1 267 ? -5.780 -14.760 -5.133 1.00 96.19 267 ARG A CA 1
ATOM 2051 C C . ARG A 1 267 ? -6.313 -14.522 -3.721 1.00 96.19 267 ARG A C 1
ATOM 2053 O O . ARG A 1 267 ? -6.716 -13.397 -3.435 1.00 96.19 267 ARG A O 1
ATOM 2060 N N . SER A 1 268 ? -6.335 -15.534 -2.851 1.00 96.62 268 SER A N 1
ATOM 2061 C CA . SER A 1 268 ? -6.846 -15.403 -1.478 1.00 96.62 268 SER A CA 1
ATOM 2062 C C . SER A 1 268 ? -5.980 -14.503 -0.592 1.00 96.62 268 SER A C 1
ATOM 2064 O O . SER A 1 268 ? -6.469 -14.002 0.416 1.00 96.62 268 SER A O 1
ATOM 2066 N N . HIS A 1 269 ? -4.733 -14.250 -0.999 1.00 97.19 269 HIS A N 1
ATOM 2067 C CA . HIS A 1 269 ? -3.784 -13.404 -0.275 1.00 97.19 269 HIS A CA 1
ATOM 2068 C C . HIS A 1 269 ? -3.935 -11.907 -0.593 1.00 97.19 269 HIS A C 1
ATOM 2070 O O . HIS A 1 269 ? -3.355 -11.056 0.075 1.00 97.19 269 HIS A O 1
ATOM 2076 N N . ILE A 1 270 ? -4.749 -11.552 -1.594 1.00 97.81 270 ILE A N 1
ATOM 2077 C CA . ILE A 1 270 ? -4.969 -10.155 -1.983 1.00 97.81 270 ILE A CA 1
ATOM 2078 C C . ILE A 1 270 ? -5.785 -9.419 -0.915 1.00 97.81 270 ILE A C 1
ATOM 2080 O O . ILE A 1 270 ? -6.819 -9.908 -0.458 1.00 97.81 270 ILE A O 1
ATOM 2084 N N . MET A 1 271 ? -5.346 -8.208 -0.574 1.00 97.88 271 MET A N 1
ATOM 2085 C CA . MET A 1 271 ? -5.976 -7.279 0.375 1.00 97.88 271 MET A CA 1
ATOM 2086 C C . MET A 1 271 ? -6.521 -6.021 -0.319 1.00 97.88 271 MET A C 1
ATOM 2088 O O . MET A 1 271 ? -6.091 -5.669 -1.420 1.00 97.88 271 MET A O 1
ATOM 2092 N N . ALA A 1 272 ? -7.452 -5.318 0.331 1.00 98.12 272 ALA A N 1
ATOM 2093 C CA . ALA A 1 272 ? -8.013 -4.064 -0.174 1.00 98.12 272 ALA A CA 1
ATOM 2094 C C . ALA A 1 272 ? -7.253 -2.855 0.397 1.00 98.12 272 ALA A C 1
ATOM 2096 O O . ALA A 1 272 ? -7.446 -2.489 1.555 1.00 98.12 272 ALA A O 1
ATOM 2097 N N . ARG A 1 273 ? -6.397 -2.215 -0.410 1.00 98.31 273 ARG A N 1
ATOM 2098 C CA . ARG A 1 273 ? -5.533 -1.103 0.034 1.00 98.31 273 ARG A CA 1
ATOM 2099 C C . ARG A 1 273 ? -6.281 0.229 0.028 1.00 98.31 273 ARG A C 1
ATOM 2101 O O . ARG A 1 273 ? -6.993 0.535 -0.927 1.00 98.31 273 ARG A O 1
ATOM 2108 N N . ARG A 1 274 ? -6.096 1.042 1.063 1.00 97.44 274 ARG A N 1
ATOM 2109 C CA . ARG A 1 274 ? -6.687 2.379 1.256 1.00 97.44 274 ARG A CA 1
ATOM 2110 C C . ARG A 1 274 ? -5.651 3.385 1.767 1.00 97.44 274 ARG A C 1
ATOM 2112 O O . ARG A 1 274 ? -6.000 4.287 2.516 1.00 97.44 274 ARG A O 1
ATOM 2119 N N . GLY A 1 275 ? -4.383 3.177 1.406 1.00 97.44 275 GLY A N 1
ATOM 2120 C CA . GLY A 1 275 ? -3.278 4.028 1.834 1.00 97.44 275 GLY A CA 1
ATOM 2121 C C . GLY A 1 275 ? -3.400 5.469 1.334 1.00 97.44 275 GLY A C 1
ATOM 2122 O O . GLY A 1 275 ? -4.087 5.738 0.348 1.00 97.44 275 GLY A O 1
ATOM 2123 N N . ILE A 1 276 ? -2.723 6.381 2.026 1.00 98.19 276 ILE A N 1
ATOM 2124 C CA . ILE A 1 276 ? -2.600 7.793 1.649 1.00 98.19 276 ILE A CA 1
ATOM 2125 C C . ILE A 1 276 ? -1.192 8.282 1.986 1.00 98.19 276 ILE A C 1
ATOM 2127 O O . ILE A 1 276 ? -0.617 7.883 2.996 1.00 98.19 276 ILE A O 1
ATOM 2131 N N . THR A 1 277 ? -0.622 9.138 1.150 1.00 98.50 277 THR A N 1
ATOM 2132 C CA . THR A 1 277 ? 0.676 9.772 1.404 1.00 98.50 277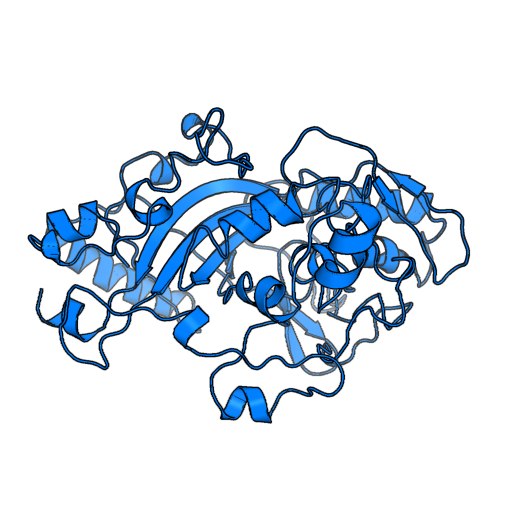 THR A CA 1
ATOM 2133 C C . THR A 1 277 ? 0.637 10.682 2.639 1.00 98.50 277 THR A C 1
ATOM 2135 O O . THR A 1 277 ? -0.397 11.282 2.931 1.00 98.50 277 THR A O 1
ATOM 2138 N N . TYR A 1 278 ? 1.758 10.823 3.349 1.00 98.25 278 TYR A N 1
ATOM 2139 C CA . TYR A 1 278 ? 1.972 11.851 4.379 1.00 98.25 278 TYR A CA 1
ATOM 2140 C C . TYR A 1 278 ? 3.207 12.699 4.070 1.00 98.25 278 TYR A C 1
ATOM 2142 O O . TYR A 1 278 ? 4.103 12.279 3.338 1.00 98.25 278 TYR A O 1
ATOM 2150 N N . GLY A 1 279 ? 3.272 13.892 4.659 1.00 96.56 279 GLY A N 1
ATOM 2151 C CA . GLY A 1 279 ? 4.302 14.877 4.334 1.00 96.56 279 GLY A CA 1
ATOM 2152 C C . GLY A 1 279 ? 4.009 15.615 3.025 1.00 96.56 279 GLY A C 1
ATOM 2153 O O . GLY A 1 279 ? 3.023 15.343 2.334 1.00 96.56 279 GLY A O 1
ATOM 2154 N N . GLU A 1 280 ? 4.849 16.596 2.704 1.00 92.81 280 GLU A N 1
ATOM 2155 C CA . GLU A 1 280 ? 4.644 17.493 1.565 1.00 92.81 280 GLU A CA 1
ATOM 2156 C C . GLU A 1 280 ? 5.772 17.388 0.544 1.00 92.81 280 GLU A C 1
ATOM 2158 O O . GLU A 1 280 ? 6.931 17.183 0.900 1.00 92.81 280 GLU A O 1
ATOM 2163 N N . ARG A 1 281 ? 5.404 17.564 -0.727 1.00 95.06 281 ARG A N 1
ATOM 2164 C CA . ARG A 1 281 ? 6.291 17.533 -1.890 1.00 95.06 281 ARG A CA 1
ATOM 2165 C C . ARG A 1 281 ? 6.064 18.749 -2.771 1.00 95.06 281 ARG A C 1
ATOM 2167 O O . ARG A 1 281 ? 4.963 19.301 -2.802 1.00 95.06 281 ARG A O 1
ATOM 2174 N N . GLN A 1 282 ? 7.102 19.156 -3.491 1.00 95.38 282 GLN A N 1
ATOM 2175 C CA . GLN A 1 282 ? 7.089 20.310 -4.387 1.00 95.38 282 GLN A CA 1
ATOM 2176 C C . GLN A 1 282 ? 6.778 19.861 -5.811 1.00 95.38 282 GLN A C 1
ATOM 2178 O O . GLN A 1 282 ? 7.677 19.535 -6.587 1.00 95.38 282 GLN A O 1
ATOM 2183 N N . TYR A 1 283 ? 5.490 19.850 -6.139 1.00 95.00 283 TYR A N 1
ATOM 2184 C CA . TYR A 1 283 ? 5.009 19.553 -7.482 1.00 95.00 283 TYR A CA 1
ATOM 2185 C C . TYR A 1 283 ? 5.124 20.775 -8.399 1.00 95.00 283 TYR A C 1
ATOM 2187 O O . TYR A 1 283 ? 4.654 21.860 -8.049 1.00 95.00 283 TYR A O 1
ATOM 2195 N N . ASP A 1 284 ? 5.726 20.589 -9.568 1.00 95.25 284 ASP A N 1
ATOM 2196 C CA . ASP A 1 284 ? 5.821 21.582 -10.630 1.00 95.25 284 ASP A CA 1
ATOM 2197 C C . ASP A 1 284 ? 4.838 21.233 -11.756 1.00 95.25 284 ASP A C 1
ATOM 2199 O O . ASP A 1 284 ? 4.967 20.227 -12.457 1.00 95.25 284 ASP A O 1
ATOM 2203 N N . GLU A 1 285 ? 3.827 22.084 -11.930 1.00 92.75 285 GLU A N 1
ATOM 2204 C CA . GLU A 1 285 ? 2.796 21.908 -12.953 1.00 92.75 285 GLU A CA 1
ATOM 2205 C C . GLU A 1 285 ? 3.327 22.091 -14.382 1.00 92.75 285 GLU A C 1
ATOM 2207 O O . GLU A 1 285 ? 2.742 21.534 -15.313 1.00 92.75 285 GLU A O 1
ATOM 2212 N N . GLU A 1 286 ? 4.412 22.851 -14.579 1.00 93.44 286 GLU A N 1
ATOM 2213 C CA . GLU A 1 286 ? 4.994 23.083 -15.906 1.00 93.44 286 GLU A CA 1
ATOM 2214 C C . GLU A 1 286 ? 5.714 21.836 -16.420 1.00 93.44 286 GLU A C 1
ATOM 2216 O O . GLU A 1 286 ? 5.610 21.498 -17.602 1.00 93.44 286 GLU A O 1
ATOM 2221 N N . THR A 1 287 ? 6.421 21.141 -15.528 1.00 92.25 287 THR A N 1
ATOM 2222 C CA . THR A 1 287 ? 7.152 19.905 -15.840 1.00 92.25 287 THR A CA 1
ATOM 2223 C C . THR A 1 287 ? 6.341 18.636 -15.573 1.00 92.25 287 THR A C 1
ATOM 2225 O O . THR A 1 287 ? 6.725 17.572 -16.052 1.00 92.25 287 THR A O 1
ATOM 2228 N N . ASN A 1 288 ? 5.187 18.747 -14.901 1.00 92.94 288 ASN A N 1
ATOM 2229 C CA . ASN A 1 288 ? 4.338 17.626 -14.486 1.00 92.94 288 ASN A CA 1
ATOM 2230 C C . ASN A 1 288 ? 5.075 16.629 -13.571 1.00 92.94 288 ASN A C 1
ATOM 2232 O O . ASN A 1 288 ? 4.858 15.414 -13.652 1.00 92.94 288 ASN A O 1
ATOM 2236 N N . ASP A 1 289 ? 5.965 17.142 -12.721 1.00 92.75 289 ASP A N 1
ATOM 2237 C CA . ASP A 1 289 ? 6.872 16.333 -11.910 1.00 92.75 289 ASP A CA 1
ATOM 2238 C C . ASP A 1 289 ? 7.189 16.966 -10.547 1.00 92.75 289 ASP A C 1
ATOM 2240 O O . ASP A 1 289 ? 6.925 18.144 -10.299 1.00 92.75 289 ASP A O 1
ATOM 2244 N N . PHE A 1 290 ? 7.742 16.170 -9.634 1.00 94.69 290 PHE A N 1
ATOM 2245 C CA . PHE A 1 290 ? 8.180 16.634 -8.323 1.00 94.69 290 PHE A CA 1
ATOM 2246 C C . PHE A 1 290 ? 9.646 17.064 -8.356 1.00 94.69 290 PHE A C 1
ATOM 2248 O O . PHE A 1 290 ? 10.539 16.300 -8.712 1.00 94.69 290 PHE A O 1
ATOM 2255 N N . THR A 1 291 ? 9.909 18.290 -7.916 1.00 95.00 291 THR A N 1
ATOM 2256 C CA . THR A 1 291 ? 11.243 18.907 -8.006 1.00 95.00 291 THR A CA 1
ATOM 2257 C C . THR A 1 291 ? 12.128 18.618 -6.796 1.00 95.00 291 THR A C 1
ATOM 2259 O O . THR A 1 291 ? 13.355 18.720 -6.873 1.00 95.00 291 THR A O 1
ATOM 2262 N N . ASP A 1 292 ? 11.529 18.241 -5.668 1.00 96.31 292 ASP A N 1
ATOM 2263 C CA . ASP A 1 292 ? 12.233 17.891 -4.445 1.00 96.31 292 ASP A CA 1
ATOM 2264 C C . ASP A 1 292 ? 12.436 16.375 -4.311 1.00 96.31 292 ASP A C 1
ATOM 2266 O O . ASP A 1 292 ? 11.614 15.563 -4.730 1.00 96.31 292 ASP A O 1
ATOM 2270 N N . ARG A 1 293 ? 13.550 15.983 -3.685 1.00 96.94 293 ARG A N 1
ATOM 2271 C CA . ARG A 1 293 ? 13.892 14.592 -3.358 1.00 96.94 293 ARG A CA 1
ATOM 2272 C C . ARG A 1 293 ? 14.200 14.508 -1.852 1.00 96.94 293 ARG A C 1
ATOM 2274 O O . ARG A 1 293 ? 15.372 14.591 -1.476 1.00 96.94 293 ARG A O 1
ATOM 2281 N N . PRO A 1 294 ? 13.189 14.457 -0.964 1.00 97.94 294 PRO A N 1
ATOM 2282 C CA . PRO A 1 294 ? 13.420 14.342 0.477 1.00 97.94 294 PRO A CA 1
ATOM 2283 C C . PRO A 1 294 ? 14.022 12.978 0.846 1.00 97.94 294 PRO A C 1
ATOM 2285 O O . PRO A 1 294 ? 13.822 11.979 0.157 1.00 97.94 294 PRO A O 1
ATOM 2288 N N . THR A 1 295 ? 14.772 12.934 1.947 1.00 97.94 295 THR A N 1
ATOM 2289 C CA . THR A 1 295 ? 15.341 11.688 2.497 1.00 97.94 295 THR A CA 1
ATOM 2290 C C . THR A 1 295 ? 14.526 11.109 3.652 1.00 97.94 295 THR A C 1
ATOM 2292 O O . THR A 1 295 ? 14.703 9.945 3.989 1.00 97.94 295 THR A O 1
ATOM 2295 N N . THR A 1 296 ? 13.692 11.934 4.289 1.00 97.56 296 THR A N 1
ATOM 2296 C CA . THR A 1 296 ? 12.897 11.640 5.494 1.00 97.56 296 THR A CA 1
ATOM 2297 C C . THR A 1 296 ? 11.682 12.570 5.540 1.00 97.56 296 THR A C 1
ATOM 2299 O O . THR A 1 296 ? 11.676 13.603 4.868 1.00 97.56 296 THR A O 1
ATOM 2302 N N . GLY A 1 297 ? 10.703 12.278 6.397 1.00 96.88 297 GLY A N 1
ATOM 2303 C CA . GLY A 1 297 ? 9.563 13.163 6.681 1.00 96.88 297 GLY A CA 1
ATOM 2304 C C . GLY A 1 297 ? 8.428 13.114 5.655 1.00 96.88 297 GLY A C 1
ATOM 2305 O O . GLY A 1 297 ? 7.435 13.820 5.815 1.00 96.88 297 GLY A O 1
ATOM 2306 N N . VAL A 1 298 ? 8.551 12.261 4.641 1.00 98.50 298 VAL A N 1
ATOM 2307 C CA . VAL A 1 298 ? 7.482 11.922 3.701 1.00 98.50 298 VAL A CA 1
ATOM 2308 C C . VAL A 1 298 ? 7.338 10.410 3.631 1.00 98.50 298 VAL A C 1
ATOM 2310 O O . VAL A 1 298 ? 8.280 9.676 3.937 1.00 98.50 298 VAL A O 1
ATOM 2313 N N . GLY A 1 299 ? 6.164 9.941 3.238 1.00 98.62 299 GLY A N 1
ATOM 2314 C CA . GLY A 1 299 ? 5.947 8.515 3.056 1.00 98.62 299 GLY A CA 1
ATOM 2315 C C . GLY A 1 299 ? 4.503 8.157 2.766 1.00 98.62 299 GLY A C 1
ATOM 2316 O O . GLY A 1 299 ? 3.712 9.004 2.326 1.00 98.62 299 GLY A O 1
ATOM 2317 N N . LEU A 1 300 ? 4.161 6.917 3.102 1.00 98.81 300 LEU A N 1
ATOM 2318 C CA . LEU A 1 300 ? 2.844 6.323 2.958 1.00 98.81 300 LEU A CA 1
ATOM 2319 C C . LEU A 1 300 ? 2.282 5.918 4.327 1.00 98.81 300 LEU A C 1
ATOM 2321 O O . LEU A 1 300 ? 2.886 5.149 5.077 1.00 98.81 300 LEU A O 1
ATOM 2325 N N . LEU A 1 301 ? 1.077 6.392 4.639 1.00 98.81 301 LEU A N 1
ATOM 2326 C CA . LEU A 1 301 ? 0.221 5.784 5.654 1.00 98.81 301 LEU A CA 1
ATOM 2327 C C . LEU A 1 301 ? -0.456 4.589 4.987 1.00 98.81 301 LEU A C 1
ATOM 2329 O O . LEU A 1 301 ? -1.525 4.707 4.381 1.00 98.81 301 LEU A O 1
ATOM 2333 N N . PHE A 1 302 ? 0.218 3.444 5.017 1.00 98.81 302 PHE A N 1
ATOM 2334 C CA . PHE A 1 302 ? -0.303 2.214 4.451 1.00 98.81 302 PHE A CA 1
ATOM 2335 C C . PHE A 1 302 ? -1.493 1.744 5.280 1.00 98.81 302 PHE A C 1
ATOM 2337 O O . PHE A 1 302 ? -1.411 1.574 6.496 1.00 98.81 302 PHE A O 1
ATOM 2344 N N . MET A 1 303 ? -2.602 1.515 4.588 1.00 98.75 303 MET A N 1
ATOM 2345 C CA . MET A 1 303 ? -3.849 1.049 5.168 1.00 98.75 303 MET A CA 1
ATOM 2346 C C . MET A 1 303 ? -4.405 -0.064 4.298 1.00 98.75 303 MET A C 1
ATOM 2348 O O . MET A 1 303 ? -4.472 0.088 3.074 1.00 98.75 303 MET A O 1
ATOM 2352 N N . ALA A 1 304 ? -4.833 -1.165 4.900 1.00 98.62 304 ALA A N 1
ATOM 2353 C CA . ALA A 1 304 ? -5.443 -2.260 4.160 1.00 98.62 304 ALA A CA 1
ATOM 2354 C C . ALA A 1 304 ? -6.517 -2.978 4.973 1.00 98.62 304 ALA A C 1
ATOM 2356 O O . ALA A 1 304 ? -6.393 -3.104 6.186 1.00 98.62 304 ALA A O 1
ATOM 2357 N N . TYR A 1 305 ? -7.544 -3.457 4.274 1.00 98.75 305 TYR A N 1
ATOM 2358 C CA . TYR A 1 305 ? -8.642 -4.251 4.819 1.00 98.75 305 TYR A CA 1
ATOM 2359 C C . TYR A 1 305 ? -8.561 -5.699 4.330 1.00 98.75 305 TYR A C 1
ATOM 2361 O O . TYR A 1 305 ? -8.234 -5.953 3.160 1.00 98.75 305 TYR A O 1
ATOM 2369 N N . MET A 1 306 ? -8.865 -6.636 5.225 1.00 98.69 306 MET A N 1
ATOM 2370 C CA . MET A 1 306 ? -8.773 -8.074 4.993 1.00 98.69 306 MET A CA 1
ATOM 2371 C C . MET A 1 306 ? -9.676 -8.880 5.936 1.00 98.69 306 MET A C 1
ATOM 2373 O O . MET A 1 306 ? -10.056 -8.422 7.011 1.00 98.69 306 MET A O 1
ATOM 2377 N N . SER A 1 307 ? -9.972 -10.116 5.533 1.00 98.38 307 SER A N 1
ATOM 2378 C CA . SER A 1 307 ? -10.650 -11.114 6.373 1.00 98.38 307 SER A CA 1
ATOM 2379 C C . SER A 1 307 ? -9.698 -11.905 7.279 1.00 98.38 307 SER A C 1
ATOM 2381 O O . SER A 1 307 ? -10.134 -12.449 8.284 1.00 98.38 307 SER A O 1
ATOM 2383 N N . SER A 1 308 ? -8.407 -11.959 6.940 1.00 98.25 308 SER A N 1
ATOM 2384 C CA . SER A 1 308 ? -7.355 -12.574 7.755 1.00 98.25 308 SER A CA 1
ATOM 2385 C C . SER A 1 308 ? -6.047 -11.818 7.547 1.00 98.25 308 SER A C 1
ATOM 2387 O O . SER A 1 308 ? -5.591 -11.658 6.410 1.00 98.25 308 SER A O 1
ATOM 2389 N N . ILE A 1 309 ? -5.448 -11.335 8.636 1.00 98.44 309 ILE A N 1
ATOM 2390 C CA . ILE A 1 309 ? -4.178 -10.592 8.580 1.00 98.44 309 ILE A CA 1
ATOM 2391 C C . ILE A 1 309 ? -3.051 -11.523 8.135 1.00 98.44 309 ILE A C 1
ATOM 2393 O O . ILE A 1 309 ? -2.292 -11.175 7.226 1.00 98.44 309 ILE A O 1
ATOM 2397 N N . GLU A 1 310 ? -3.006 -12.720 8.718 1.00 97.00 310 GLU A N 1
ATOM 2398 C CA . GLU A 1 310 ? -2.003 -13.746 8.436 1.00 97.00 310 GLU A CA 1
ATOM 2399 C C . GLU A 1 310 ? -2.040 -14.172 6.971 1.00 97.00 310 GLU A C 1
ATOM 2401 O O . GLU A 1 310 ? -1.019 -14.145 6.289 1.00 97.00 310 GLU A O 1
ATOM 2406 N N . ASN A 1 311 ? -3.229 -14.501 6.449 1.00 97.06 311 ASN A N 1
ATOM 2407 C CA . ASN A 1 311 ? -3.364 -14.994 5.081 1.00 97.06 311 ASN A CA 1
ATOM 2408 C C . ASN A 1 311 ? -3.177 -13.900 4.023 1.00 97.06 311 ASN A C 1
ATOM 2410 O O . ASN A 1 311 ? -2.957 -14.235 2.864 1.00 97.06 311 ASN A O 1
ATOM 2414 N N . GLN A 1 312 ? -3.305 -12.616 4.368 1.00 98.25 312 GLN A N 1
ATOM 2415 C CA . GLN A 1 312 ? -3.299 -11.531 3.381 1.00 98.25 312 GLN A CA 1
ATOM 2416 C C . GLN A 1 312 ? -2.080 -10.621 3.554 1.00 98.25 312 GLN A C 1
ATOM 2418 O O . GLN A 1 312 ? -1.128 -10.718 2.777 1.00 98.25 312 GLN A O 1
ATOM 2423 N N . PHE A 1 313 ? -2.071 -9.754 4.566 1.00 98.44 313 PHE A N 1
ATOM 2424 C CA . PHE A 1 313 ? -0.984 -8.791 4.749 1.00 98.44 313 PHE A CA 1
ATOM 2425 C C . PHE A 1 313 ? 0.343 -9.467 5.119 1.00 98.44 313 PHE A C 1
ATOM 2427 O O . PHE A 1 313 ? 1.335 -9.269 4.413 1.00 98.44 313 PHE A O 1
ATOM 2434 N N . GLU A 1 314 ? 0.366 -10.284 6.179 1.00 97.75 314 GLU A N 1
ATOM 2435 C CA . GLU A 1 314 ? 1.612 -10.916 6.636 1.00 97.75 314 GLU A CA 1
ATOM 2436 C C . GLU A 1 314 ? 2.134 -11.903 5.590 1.00 97.75 314 GLU A C 1
ATOM 2438 O O . GLU A 1 314 ? 3.329 -11.908 5.301 1.00 97.75 314 GLU A O 1
ATOM 2443 N N . PHE A 1 315 ? 1.249 -12.662 4.935 1.00 97.25 315 PHE A N 1
ATOM 2444 C CA . PHE A 1 315 ? 1.631 -13.532 3.826 1.00 97.25 315 PHE A CA 1
ATOM 2445 C C . PHE A 1 315 ? 2.285 -12.760 2.675 1.00 97.25 315 PHE A C 1
ATOM 2447 O O . PHE A 1 315 ? 3.371 -13.130 2.227 1.00 97.25 315 PHE A O 1
ATOM 2454 N N . THR A 1 316 ? 1.664 -11.668 2.220 1.00 97.56 316 THR A N 1
ATOM 2455 C CA . THR A 1 316 ? 2.204 -10.850 1.123 1.00 97.56 316 THR A CA 1
ATOM 2456 C C . THR A 1 316 ? 3.582 -10.292 1.481 1.00 97.56 316 THR A C 1
ATOM 2458 O O . THR A 1 316 ? 4.507 -10.362 0.676 1.00 97.56 316 THR A O 1
ATOM 2461 N N . GLN A 1 317 ? 3.760 -9.773 2.696 1.00 97.75 317 GLN A N 1
ATOM 2462 C CA . GLN A 1 317 ? 5.044 -9.210 3.104 1.00 97.75 317 GLN A CA 1
ATOM 2463 C C . GLN A 1 317 ? 6.104 -10.302 3.329 1.00 97.75 317 GLN A C 1
ATOM 2465 O O . GLN A 1 317 ? 7.188 -10.234 2.757 1.00 97.75 317 GLN A O 1
ATOM 2470 N N . ALA A 1 318 ? 5.810 -11.325 4.131 1.00 95.44 318 ALA A N 1
ATOM 2471 C CA . ALA A 1 318 ? 6.797 -12.313 4.561 1.00 95.44 318 ALA A CA 1
ATOM 2472 C C . ALA A 1 318 ? 7.044 -13.422 3.525 1.00 95.44 318 ALA A C 1
ATOM 2474 O O . ALA A 1 318 ? 8.186 -13.817 3.293 1.00 95.44 318 ALA A O 1
ATOM 2475 N N . THR A 1 319 ? 5.986 -13.931 2.887 1.00 94.00 319 THR A N 1
ATOM 2476 C CA . THR A 1 319 ? 6.067 -15.093 1.982 1.00 94.00 319 THR A CA 1
ATOM 2477 C C . THR A 1 319 ? 6.331 -14.694 0.532 1.00 94.00 319 THR A C 1
ATOM 2479 O O . THR A 1 319 ? 6.922 -15.484 -0.208 1.00 94.00 319 THR A O 1
ATOM 2482 N N . TRP A 1 320 ? 5.933 -13.484 0.122 1.00 95.69 320 TRP A N 1
ATOM 2483 C CA . TRP A 1 320 ? 6.178 -12.980 -1.234 1.00 95.69 320 TRP A CA 1
ATOM 2484 C C . TRP A 1 320 ? 7.289 -11.933 -1.285 1.00 95.69 320 TRP A C 1
ATOM 2486 O O . TRP A 1 320 ? 8.337 -12.186 -1.885 1.00 95.69 320 TRP A O 1
ATOM 2496 N N . ALA A 1 321 ? 7.089 -10.772 -0.660 1.00 96.12 321 ALA A N 1
ATOM 2497 C CA . ALA A 1 321 ? 8.002 -9.640 -0.802 1.00 96.12 321 ALA A CA 1
ATOM 2498 C C . ALA A 1 321 ? 9.387 -9.909 -0.185 1.00 96.12 321 ALA A C 1
ATOM 2500 O O . ALA A 1 321 ? 10.405 -9.693 -0.840 1.00 96.12 321 ALA A O 1
ATOM 2501 N N . ASN A 1 322 ? 9.445 -10.455 1.032 1.00 95.19 322 ASN A N 1
ATOM 2502 C CA . ASN A 1 322 ? 10.699 -10.767 1.731 1.00 95.19 322 ASN A CA 1
ATOM 2503 C C . ASN A 1 322 ? 11.374 -12.060 1.237 1.00 95.19 322 ASN A C 1
ATOM 2505 O O . ASN A 1 322 ? 12.501 -12.358 1.631 1.00 95.19 322 ASN A O 1
ATOM 2509 N N . ASN A 1 323 ? 10.697 -12.860 0.412 1.00 92.94 323 ASN A N 1
ATOM 2510 C CA . ASN A 1 323 ? 11.178 -14.178 0.020 1.00 92.94 323 ASN A CA 1
ATOM 2511 C C . ASN A 1 323 ? 12.000 -14.108 -1.271 1.00 92.94 323 ASN A C 1
ATOM 251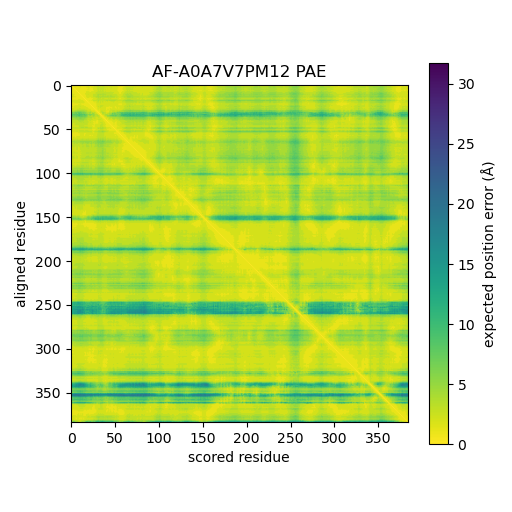3 O O . ASN A 1 323 ? 11.454 -13.874 -2.350 1.00 92.94 323 ASN A O 1
ATOM 2517 N N . ALA A 1 324 ? 13.306 -14.358 -1.168 1.00 92.56 324 ALA A N 1
ATOM 2518 C CA . ALA A 1 324 ? 14.216 -14.352 -2.310 1.00 92.56 324 ALA A CA 1
ATOM 2519 C C . ALA A 1 324 ? 13.958 -15.479 -3.328 1.00 92.56 324 ALA A C 1
ATOM 2521 O O . ALA A 1 324 ? 14.386 -15.362 -4.472 1.00 92.56 324 ALA A O 1
ATOM 2522 N N . ASP A 1 325 ? 13.232 -16.529 -2.941 1.00 91.56 325 ASP A N 1
ATOM 2523 C CA . ASP A 1 325 ? 12.914 -17.685 -3.787 1.00 91.56 325 ASP A CA 1
ATOM 2524 C C . ASP A 1 325 ? 11.471 -17.663 -4.314 1.00 91.56 325 ASP A C 1
ATOM 2526 O O . ASP A 1 325 ? 10.964 -18.658 -4.835 1.00 91.56 325 ASP A O 1
ATOM 2530 N N . PHE A 1 326 ? 10.785 -16.528 -4.164 1.00 92.00 326 PHE A N 1
ATOM 2531 C CA . PHE A 1 326 ? 9.459 -16.307 -4.727 1.00 92.00 326 PHE A CA 1
ATOM 2532 C C . PHE A 1 326 ? 9.536 -15.421 -5.984 1.00 92.00 326 PHE A C 1
ATOM 2534 O O . PHE A 1 326 ? 10.170 -14.372 -5.957 1.00 92.00 326 PHE A O 1
ATOM 2541 N N . VAL A 1 327 ? 8.868 -15.727 -7.096 1.00 88.94 327 VAL A N 1
ATOM 2542 C CA . VAL A 1 327 ? 8.015 -16.902 -7.366 1.00 88.94 327 VAL A CA 1
ATOM 2543 C C . VAL A 1 327 ? 8.804 -18.124 -7.867 1.00 88.94 327 VAL A C 1
ATOM 2545 O O . VAL A 1 327 ? 8.285 -19.235 -7.899 1.00 88.94 327 VAL A O 1
ATOM 2548 N N . THR A 1 328 ? 10.064 -17.917 -8.238 1.00 87.75 328 THR A N 1
ATOM 2549 C CA . THR A 1 328 ? 11.026 -18.957 -8.613 1.00 87.75 328 THR A CA 1
ATOM 2550 C C . THR A 1 328 ? 12.322 -18.759 -7.822 1.00 87.75 328 THR A C 1
ATOM 2552 O O . THR A 1 328 ? 12.552 -17.688 -7.256 1.00 87.75 328 THR A O 1
ATOM 2555 N N . GLY A 1 329 ? 13.150 -19.799 -7.732 1.00 87.50 329 GLY A N 1
ATOM 2556 C CA . GLY A 1 329 ? 14.346 -19.792 -6.887 1.00 87.50 329 GLY A CA 1
ATOM 2557 C C . GLY A 1 329 ? 15.366 -18.725 -7.301 1.00 87.50 329 GLY A C 1
ATOM 2558 O O . GLY A 1 329 ? 15.656 -18.566 -8.486 1.00 87.50 329 GLY A O 1
ATOM 2559 N N . GLY A 1 330 ? 15.949 -18.024 -6.324 1.00 86.88 330 GLY A N 1
ATOM 2560 C CA . GLY A 1 330 ? 17.032 -17.060 -6.552 1.00 86.88 330 GLY A CA 1
ATOM 2561 C C . GLY A 1 330 ? 16.635 -15.751 -7.248 1.00 86.88 330 GLY A C 1
ATOM 2562 O O . GLY A 1 330 ? 17.499 -15.094 -7.821 1.00 86.88 330 GLY A O 1
ATOM 2563 N N . VAL A 1 331 ? 15.358 -15.362 -7.206 1.00 89.06 331 VAL A N 1
ATOM 2564 C CA . VAL A 1 331 ? 14.850 -14.097 -7.773 1.00 89.06 331 VAL A CA 1
ATOM 2565 C C . VAL A 1 331 ? 15.356 -12.872 -7.006 1.00 89.06 331 VAL A C 1
ATOM 2567 O O . VAL A 1 331 ? 15.684 -11.858 -7.616 1.00 89.06 331 VAL A O 1
ATOM 2570 N N . GLY A 1 332 ? 15.424 -12.959 -5.678 1.00 92.44 332 GLY A N 1
ATOM 2571 C CA . GLY A 1 332 ? 15.670 -11.820 -4.792 1.00 92.44 332 GLY A CA 1
ATOM 2572 C C . GLY A 1 332 ? 14.392 -11.272 -4.150 1.00 92.44 332 GLY A C 1
ATOM 2573 O O . GLY A 1 332 ? 13.275 -11.717 -4.433 1.00 92.44 332 GLY A O 1
ATOM 2574 N N . VAL A 1 333 ? 14.562 -10.348 -3.207 1.00 93.88 333 VAL A N 1
ATOM 2575 C CA . VAL A 1 333 ? 13.450 -9.720 -2.475 1.00 93.88 333 VAL A CA 1
ATOM 2576 C C . VAL A 1 333 ? 12.815 -8.596 -3.296 1.00 93.88 333 VAL A C 1
ATOM 2578 O O . VAL A 1 333 ? 13.407 -8.105 -4.254 1.00 93.88 333 VAL A O 1
ATOM 2581 N N . ASP A 1 334 ? 11.600 -8.197 -2.926 1.00 96.44 334 ASP A N 1
ATOM 2582 C CA . ASP A 1 334 ? 10.947 -7.003 -3.466 1.00 96.44 334 ASP A CA 1
ATOM 2583 C C . ASP A 1 334 ? 11.826 -5.756 -3.206 1.00 96.44 334 ASP A C 1
ATOM 2585 O O . ASP A 1 334 ? 12.176 -5.488 -2.055 1.00 96.44 334 ASP A O 1
ATOM 2589 N N . PRO A 1 335 ? 12.195 -4.986 -4.241 1.00 95.69 335 PRO A N 1
ATOM 2590 C CA . PRO A 1 335 ? 13.122 -3.864 -4.119 1.00 95.69 335 PRO A CA 1
ATOM 2591 C C . PRO A 1 335 ? 12.486 -2.601 -3.513 1.00 95.69 335 PRO A C 1
ATOM 2593 O O . PRO A 1 335 ? 13.201 -1.660 -3.172 1.00 95.69 335 PRO A O 1
ATOM 2596 N N . VAL A 1 336 ? 11.159 -2.553 -3.376 1.00 97.06 336 VAL A N 1
ATOM 2597 C CA . VAL A 1 336 ? 10.429 -1.424 -2.788 1.00 97.06 336 VAL A CA 1
ATOM 2598 C C . VAL A 1 336 ? 10.176 -1.687 -1.305 1.00 97.06 336 VAL A C 1
ATOM 2600 O O . VAL A 1 336 ? 10.596 -0.894 -0.463 1.00 97.06 336 VAL A O 1
ATOM 2603 N N . ILE A 1 337 ? 9.536 -2.814 -0.974 1.00 96.88 337 ILE A N 1
ATOM 2604 C CA . ILE A 1 337 ? 9.070 -3.114 0.394 1.00 96.88 337 ILE A CA 1
ATOM 2605 C C . ILE A 1 337 ? 9.732 -4.337 1.036 1.00 96.88 337 ILE A C 1
ATOM 2607 O O . ILE A 1 337 ? 9.434 -4.650 2.188 1.00 96.88 337 ILE A O 1
ATOM 2611 N N . GLY A 1 338 ? 10.576 -5.073 0.311 1.00 94.50 338 GLY A N 1
ATOM 2612 C CA . GLY A 1 338 ? 11.222 -6.275 0.826 1.00 94.50 338 GLY A CA 1
ATOM 2613 C C . GLY A 1 338 ? 12.166 -5.955 1.984 1.00 94.50 338 GLY A C 1
ATOM 2614 O O . GLY A 1 338 ? 13.025 -5.078 1.896 1.00 94.50 338 GLY A O 1
ATOM 2615 N N . GLN A 1 339 ? 12.012 -6.695 3.078 1.00 90.75 339 GLN A N 1
ATOM 2616 C CA . GLN A 1 339 ? 12.816 -6.571 4.289 1.00 90.75 339 GLN A CA 1
ATOM 2617 C C . GLN A 1 339 ? 13.719 -7.798 4.438 1.00 90.75 339 GLN A C 1
ATOM 2619 O O . GLN A 1 339 ? 13.251 -8.937 4.516 1.00 90.75 339 GLN A O 1
ATOM 2624 N N . GLY A 1 340 ? 15.029 -7.568 4.497 1.00 81.62 340 GLY A N 1
ATOM 2625 C CA . GLY A 1 340 ? 16.035 -8.620 4.594 1.00 81.62 340 GLY A CA 1
ATOM 2626 C C . GLY A 1 340 ? 17.455 -8.079 4.421 1.00 81.62 340 GLY A C 1
ATOM 2627 O O . GLY A 1 340 ? 17.642 -6.875 4.216 1.00 81.62 340 GLY A O 1
ATOM 2628 N N . PRO A 1 341 ? 18.480 -8.942 4.525 1.00 75.31 341 PRO A N 1
ATOM 2629 C CA . PRO A 1 341 ? 19.852 -8.532 4.267 1.00 75.31 341 PRO A CA 1
ATOM 2630 C C . PRO A 1 341 ? 19.996 -8.045 2.815 1.00 75.31 341 PRO A C 1
ATOM 2632 O O . PRO A 1 341 ? 19.391 -8.635 1.918 1.00 75.31 341 PRO A O 1
ATOM 2635 N N . PRO A 1 342 ? 20.816 -7.009 2.561 1.00 72.56 342 PRO A N 1
ATOM 2636 C CA . PRO A 1 342 ? 21.094 -6.555 1.205 1.00 72.56 342 PRO A CA 1
ATOM 2637 C C . PRO A 1 342 ? 21.639 -7.703 0.358 1.00 72.56 342 PRO A C 1
ATOM 2639 O O . PRO A 1 342 ? 22.590 -8.379 0.760 1.00 72.56 342 PRO A O 1
ATOM 2642 N N . ALA A 1 343 ? 21.053 -7.899 -0.815 1.00 81.25 343 ALA A N 1
ATOM 2643 C CA . ALA A 1 343 ? 21.493 -8.887 -1.781 1.00 81.25 343 ALA A CA 1
ATOM 2644 C C . ALA A 1 343 ? 21.384 -8.281 -3.184 1.00 81.25 343 ALA A C 1
ATOM 2646 O O . ALA A 1 343 ? 20.368 -7.648 -3.480 1.00 81.25 343 ALA A O 1
ATOM 2647 N N . PRO A 1 344 ? 22.402 -8.455 -4.045 1.00 83.50 344 PRO A N 1
ATOM 2648 C CA . PRO A 1 344 ? 22.276 -8.088 -5.444 1.00 83.50 344 PRO A CA 1
ATOM 2649 C C . PRO A 1 344 ? 21.104 -8.828 -6.092 1.00 83.50 344 PRO A C 1
ATOM 2651 O O . PRO A 1 344 ? 20.936 -10.031 -5.888 1.00 83.50 344 PRO A O 1
ATOM 2654 N N . ILE A 1 345 ? 20.325 -8.102 -6.881 1.00 87.88 345 ILE A N 1
ATOM 2655 C CA . ILE A 1 345 ? 19.262 -8.619 -7.736 1.00 87.88 345 ILE A CA 1
ATOM 2656 C C . ILE A 1 345 ? 19.707 -8.503 -9.191 1.00 87.88 345 ILE A C 1
ATOM 2658 O O . ILE A 1 345 ? 20.382 -7.543 -9.565 1.00 87.88 345 ILE A O 1
ATOM 2662 N N . THR A 1 346 ? 19.322 -9.465 -10.020 1.00 91.19 346 THR A N 1
ATOM 2663 C CA . THR A 1 346 ? 19.576 -9.409 -11.461 1.00 91.19 346 THR A CA 1
ATOM 2664 C C . THR A 1 346 ? 18.361 -8.795 -12.150 1.00 91.19 346 THR A C 1
ATOM 2666 O O . THR A 1 346 ? 17.280 -9.382 -12.156 1.00 91.19 346 THR A O 1
ATOM 2669 N N . VAL A 1 347 ? 18.530 -7.612 -12.740 1.00 93.94 347 VAL A N 1
ATOM 2670 C CA . VAL A 1 347 ? 17.458 -6.873 -13.420 1.00 93.94 347 VAL A CA 1
ATOM 2671 C C . VAL A 1 347 ? 17.594 -7.038 -14.937 1.00 93.94 347 VAL A C 1
ATOM 2673 O O . VAL A 1 347 ? 18.530 -6.484 -15.523 1.00 93.94 347 VAL A O 1
ATOM 2676 N N . PRO A 1 348 ? 16.705 -7.795 -15.605 1.00 93.31 348 PRO A N 1
ATOM 2677 C CA . PRO A 1 348 ? 16.683 -7.877 -17.062 1.00 93.31 348 PRO A CA 1
ATOM 2678 C C . PRO A 1 348 ? 15.988 -6.663 -17.698 1.00 93.31 348 PRO A C 1
ATOM 2680 O O . PRO A 1 348 ? 15.032 -6.127 -17.143 1.00 93.31 348 PRO A O 1
ATOM 2683 N N . ASP A 1 349 ? 16.408 -6.294 -18.913 1.00 92.06 349 ASP A N 1
ATOM 2684 C CA . ASP A 1 349 ? 15.641 -5.422 -19.814 1.00 92.06 349 ASP A CA 1
ATOM 2685 C C . ASP A 1 349 ? 15.352 -6.141 -21.142 1.00 92.06 349 ASP A C 1
ATOM 2687 O O . ASP A 1 349 ? 16.028 -5.979 -22.163 1.00 92.06 349 ASP A O 1
ATOM 2691 N N . GLY A 1 350 ? 14.298 -6.954 -21.128 1.00 91.44 350 GLY A N 1
ATOM 2692 C CA . GLY A 1 350 ? 13.834 -7.733 -22.274 1.00 91.44 350 GLY A CA 1
ATOM 2693 C C . GLY A 1 350 ? 13.297 -6.897 -23.440 1.00 91.44 350 GLY A C 1
ATOM 2694 O O . GLY A 1 350 ? 12.962 -7.465 -24.480 1.00 91.44 350 GLY A O 1
ATOM 2695 N N . TRP A 1 351 ? 13.209 -5.569 -23.302 1.00 92.88 351 TRP A N 1
ATOM 2696 C CA . TRP A 1 351 ? 12.810 -4.671 -24.386 1.00 92.88 351 TRP A CA 1
ATOM 2697 C C . TRP A 1 351 ? 13.989 -4.196 -25.241 1.00 92.88 351 TRP A C 1
ATOM 2699 O O . TRP A 1 351 ? 13.819 -4.022 -26.448 1.00 92.88 351 TRP A O 1
ATOM 2709 N N . SER A 1 352 ? 15.168 -3.973 -24.651 1.00 84.62 352 SER A N 1
ATOM 2710 C CA . SER A 1 352 ? 16.363 -3.515 -25.384 1.00 84.62 352 SER A CA 1
ATOM 2711 C C . SER A 1 352 ? 17.231 -4.657 -25.914 1.00 84.62 352 SER A C 1
ATOM 2713 O O . SER A 1 352 ? 18.021 -4.448 -26.836 1.00 84.62 352 SER A O 1
ATOM 2715 N N . GLY A 1 353 ? 17.098 -5.862 -25.346 1.00 76.19 353 GLY A N 1
ATOM 2716 C CA . GLY A 1 353 ? 18.002 -6.981 -25.623 1.00 76.19 353 GLY A CA 1
ATOM 2717 C C . GLY A 1 353 ? 19.394 -6.803 -25.003 1.00 76.19 353 GLY A C 1
ATOM 2718 O O . GLY A 1 353 ? 20.308 -7.552 -25.353 1.00 76.19 353 GLY A O 1
ATOM 2719 N N . ALA A 1 354 ? 19.563 -5.816 -24.115 1.00 77.88 354 ALA A N 1
ATOM 2720 C CA . ALA A 1 354 ? 20.768 -5.635 -23.319 1.00 77.88 354 ALA A CA 1
ATOM 2721 C C . ALA A 1 354 ? 20.944 -6.777 -22.304 1.00 77.88 354 ALA A C 1
ATOM 2723 O O . ALA A 1 354 ? 19.995 -7.480 -21.945 1.00 77.88 354 ALA A O 1
ATOM 2724 N N . SER A 1 355 ? 22.179 -6.958 -21.833 1.00 81.06 355 SER A N 1
ATOM 2725 C CA . SER A 1 355 ? 22.455 -7.859 -20.714 1.00 81.06 355 SER A CA 1
ATOM 2726 C C . SER A 1 355 ? 21.743 -7.368 -19.456 1.00 81.06 355 SER A C 1
ATOM 2728 O O . SER A 1 355 ? 21.667 -6.164 -19.218 1.00 81.06 355 SER A O 1
ATOM 2730 N N . ALA A 1 356 ? 21.276 -8.306 -18.634 1.00 89.94 356 ALA A N 1
ATOM 2731 C CA . ALA A 1 356 ? 20.789 -7.978 -17.303 1.00 89.94 356 ALA A CA 1
ATOM 2732 C C . ALA A 1 356 ? 21.897 -7.323 -16.459 1.00 89.94 356 ALA A C 1
ATOM 2734 O O . ALA A 1 356 ? 23.082 -7.622 -16.641 1.00 89.94 356 ALA A O 1
ATOM 2735 N N . ALA A 1 357 ? 21.501 -6.450 -15.537 1.00 90.62 357 ALA A N 1
ATOM 2736 C CA . ALA A 1 357 ? 22.402 -5.812 -14.586 1.00 90.62 357 ALA A CA 1
ATOM 2737 C C . ALA A 1 357 ? 22.259 -6.460 -13.204 1.00 90.62 357 ALA A C 1
ATOM 2739 O O . ALA A 1 357 ? 21.149 -6.553 -12.685 1.00 90.62 357 ALA A O 1
ATOM 2740 N N . ASP A 1 358 ? 23.375 -6.862 -12.597 1.00 91.12 358 ASP A N 1
ATOM 2741 C CA . ASP A 1 358 ? 23.410 -7.198 -11.172 1.00 91.12 358 ASP A CA 1
ATOM 2742 C C . ASP A 1 358 ? 23.499 -5.899 -10.368 1.00 91.12 358 ASP A C 1
ATOM 2744 O O . ASP A 1 358 ? 24.423 -5.102 -10.558 1.00 91.12 358 ASP A O 1
ATOM 2748 N N . PHE A 1 359 ? 22.527 -5.663 -9.493 1.00 89.88 359 PHE A N 1
ATOM 2749 C CA . PHE A 1 359 ? 22.323 -4.358 -8.876 1.00 89.88 359 PHE A CA 1
ATOM 2750 C C . PHE A 1 359 ? 21.835 -4.482 -7.426 1.00 89.88 359 PHE A C 1
ATOM 2752 O O . PHE A 1 359 ? 21.155 -5.437 -7.082 1.00 89.88 359 PHE A O 1
ATOM 2759 N N . ASP A 1 360 ? 22.174 -3.533 -6.552 1.00 90.62 360 ASP A N 1
ATOM 2760 C CA . ASP A 1 360 ? 21.628 -3.453 -5.182 1.00 90.62 360 ASP A CA 1
ATOM 2761 C C . ASP A 1 360 ? 20.569 -2.345 -5.148 1.00 90.62 360 ASP A C 1
ATOM 2763 O O . ASP A 1 360 ? 20.905 -1.154 -5.139 1.00 90.62 360 ASP A O 1
ATOM 2767 N N . PHE A 1 361 ? 19.297 -2.755 -5.178 1.00 91.75 361 PHE A N 1
ATOM 2768 C CA . PHE A 1 361 ? 18.132 -1.875 -5.122 1.00 91.75 361 PHE A CA 1
ATOM 2769 C C . PHE A 1 361 ? 17.261 -2.255 -3.921 1.00 91.75 361 PHE A C 1
ATOM 2771 O O . PHE A 1 361 ? 16.667 -3.330 -3.898 1.00 91.75 361 PHE A O 1
ATOM 2778 N N . GLY A 1 362 ? 17.168 -1.374 -2.927 1.00 88.00 362 GLY A N 1
ATOM 2779 C CA . GLY A 1 362 ? 16.239 -1.540 -1.812 1.00 88.00 362 GLY A CA 1
ATOM 2780 C C . GLY A 1 362 ? 16.604 -0.720 -0.583 1.00 88.00 362 GLY A C 1
ATOM 2781 O O . GLY A 1 362 ? 17.639 -0.052 -0.557 1.00 88.00 362 GLY A O 1
ATOM 2782 N N . ARG A 1 363 ? 15.769 -0.836 0.461 1.00 87.19 363 ARG A N 1
ATOM 2783 C CA . ARG A 1 363 ? 15.870 -0.100 1.744 1.00 87.19 363 ARG A CA 1
ATOM 2784 C C . ARG A 1 363 ? 15.547 1.394 1.634 1.00 87.19 363 ARG A C 1
ATOM 2786 O O . ARG A 1 363 ? 16.152 2.223 2.312 1.00 87.19 363 ARG A O 1
ATOM 2793 N N . PHE A 1 364 ? 14.577 1.734 0.790 1.00 97.00 364 PHE A N 1
ATOM 2794 C CA . PHE A 1 364 ? 14.054 3.101 0.674 1.00 97.00 364 PHE A CA 1
ATOM 2795 C C . PHE A 1 364 ? 12.753 3.314 1.433 1.00 97.00 364 PHE A C 1
ATOM 2797 O O . PHE A 1 364 ? 12.328 4.454 1.570 1.00 97.00 364 PHE A O 1
ATOM 2804 N N . VAL A 1 365 ? 12.165 2.241 1.959 1.00 97.75 365 VAL A N 1
ATOM 2805 C CA . VAL A 1 365 ? 10.980 2.278 2.808 1.00 97.75 365 VAL A CA 1
ATOM 2806 C C . VAL A 1 365 ? 11.376 1.843 4.216 1.00 97.75 365 VAL A C 1
ATOM 2808 O O . VAL A 1 365 ? 11.957 0.774 4.396 1.00 97.75 365 VAL A O 1
ATOM 2811 N N . THR A 1 366 ? 11.084 2.673 5.216 1.00 97.12 366 THR A N 1
ATOM 2812 C CA . THR A 1 366 ? 11.368 2.396 6.632 1.00 97.12 366 THR A CA 1
ATOM 2813 C C . THR A 1 366 ? 10.071 2.371 7.428 1.00 97.12 366 THR A C 1
ATOM 2815 O O . THR A 1 366 ? 9.328 3.350 7.449 1.00 97.12 366 THR A O 1
ATOM 2818 N N . MET A 1 367 ? 9.801 1.265 8.121 1.00 97.62 367 MET A N 1
ATOM 2819 C CA . MET A 1 367 ? 8.658 1.162 9.028 1.00 97.62 367 MET A CA 1
ATOM 2820 C C . MET A 1 367 ? 8.870 2.047 10.261 1.00 97.62 367 MET A C 1
ATOM 2822 O O . MET A 1 367 ? 9.851 1.891 10.983 1.00 97.62 367 MET A O 1
ATOM 2826 N N . LYS A 1 368 ? 7.938 2.970 10.506 1.00 98.19 368 LYS A N 1
ATOM 2827 C CA . LYS A 1 368 ? 7.972 3.916 11.634 1.00 98.19 368 LYS A CA 1
ATOM 2828 C C . LYS A 1 368 ? 7.021 3.543 12.761 1.00 98.19 368 LYS A C 1
ATOM 2830 O O . LYS A 1 368 ? 7.016 4.213 13.786 1.00 98.19 368 LYS A O 1
ATOM 2835 N N . GLY A 1 369 ? 6.226 2.498 12.587 1.00 98.19 369 GLY A N 1
ATOM 2836 C CA . GLY A 1 369 ? 5.239 2.061 13.562 1.00 98.19 369 GLY A CA 1
ATOM 2837 C C . GLY A 1 369 ? 3.864 1.887 12.943 1.00 98.19 369 GLY A C 1
ATOM 2838 O O . GLY A 1 369 ? 3.605 2.275 11.800 1.00 98.19 369 GLY A O 1
ATOM 2839 N N . GLY A 1 370 ? 2.998 1.213 13.680 1.00 98.25 370 GLY A N 1
ATOM 2840 C CA . GLY A 1 370 ? 1.682 0.846 13.203 1.00 98.25 370 GLY A CA 1
ATOM 2841 C C . GLY A 1 370 ? 1.012 -0.135 14.141 1.00 98.25 370 GLY A C 1
ATOM 2842 O O . GLY A 1 370 ? 1.526 -0.422 15.220 1.00 98.25 370 GLY A O 1
ATOM 2843 N N . GLU A 1 371 ? -0.150 -0.629 13.733 1.00 98.56 371 GLU A N 1
ATOM 2844 C CA . GLU A 1 371 ? -0.914 -1.575 14.533 1.00 98.56 371 GLU A CA 1
ATOM 2845 C C . GLU A 1 371 ? -1.972 -2.313 13.682 1.00 98.56 371 GLU A C 1
ATOM 2847 O O . GLU A 1 371 ? -2.375 -1.856 12.606 1.00 98.56 371 GLU A O 1
ATOM 2852 N N . TYR A 1 372 ? -2.404 -3.482 14.158 1.00 98.69 372 TYR A N 1
ATOM 2853 C CA . TYR A 1 372 ? -3.515 -4.264 13.624 1.00 98.69 372 TYR A CA 1
ATOM 2854 C C . TYR A 1 372 ? -4.812 -3.978 14.370 1.00 98.69 372 TYR A C 1
ATOM 2856 O O . TYR A 1 372 ? -4.923 -4.259 15.558 1.00 98.69 372 TYR A O 1
ATOM 2864 N N . PHE A 1 373 ? -5.836 -3.511 13.673 1.00 98.88 373 PHE A N 1
ATOM 2865 C CA . PHE A 1 373 ? -7.145 -3.211 14.238 1.00 98.88 373 PHE A CA 1
ATOM 2866 C C . PHE A 1 373 ? -8.229 -4.114 13.654 1.00 98.88 373 PHE A C 1
ATOM 2868 O O . PHE A 1 373 ? -8.046 -4.775 12.634 1.00 98.88 373 PHE A O 1
ATOM 2875 N N . PHE A 1 374 ? -9.405 -4.059 14.265 1.00 98.81 374 PHE A N 1
ATOM 2876 C CA . PHE A 1 374 ? -10.652 -4.464 13.642 1.00 98.81 374 PHE A CA 1
ATOM 2877 C C . PHE A 1 374 ? -11.529 -3.236 13.402 1.00 98.81 374 PHE A C 1
ATOM 2879 O O . PHE A 1 374 ? -11.613 -2.341 14.247 1.00 98.81 374 PHE A O 1
ATOM 2886 N N . ALA A 1 375 ? -12.175 -3.170 12.245 1.00 98.56 375 ALA A N 1
ATOM 2887 C CA . ALA A 1 375 ? -13.237 -2.228 11.933 1.00 98.56 375 ALA A CA 1
ATOM 2888 C C . ALA A 1 375 ? -14.578 -2.914 12.237 1.00 98.56 375 ALA A C 1
ATOM 2890 O O . ALA A 1 375 ? -15.021 -3.714 11.411 1.00 98.56 375 ALA A O 1
ATOM 2891 N N . PRO A 1 376 ? -15.201 -2.644 13.402 1.00 98.12 376 PRO A N 1
ATOM 2892 C CA . PRO A 1 376 ? -16.441 -3.304 13.781 1.00 98.12 376 PRO A CA 1
ATOM 2893 C C . PRO A 1 376 ? -17.610 -2.812 12.933 1.00 98.12 376 PRO A C 1
ATOM 2895 O O . PRO A 1 376 ? -17.543 -1.753 12.292 1.00 98.12 376 PRO A O 1
ATOM 2898 N N . SER A 1 377 ? -18.703 -3.560 12.981 1.00 97.75 377 SER A N 1
ATOM 2899 C CA . SER A 1 377 ? -19.969 -3.160 12.393 1.00 97.75 377 SER A CA 1
ATOM 2900 C C . SER A 1 377 ? -20.453 -1.838 12.996 1.00 97.75 377 SER A C 1
ATOM 2902 O O . SER A 1 377 ? -20.152 -1.446 14.130 1.00 97.75 377 SER A O 1
ATOM 2904 N N . ARG A 1 378 ? -21.252 -1.109 12.214 1.00 95.62 378 ARG A N 1
ATOM 2905 C CA . ARG A 1 378 ? -21.870 0.135 12.690 1.00 95.62 378 ARG A CA 1
ATOM 2906 C C . ARG A 1 378 ? -22.872 -0.106 13.811 1.00 95.62 378 ARG A C 1
ATOM 2908 O O . ARG A 1 378 ? -23.156 0.839 14.540 1.00 95.62 378 ARG A O 1
ATOM 2915 N N . ASP A 1 379 ? -23.455 -1.295 13.884 1.00 94.25 379 ASP A N 1
ATOM 2916 C CA . ASP A 1 379 ? -24.515 -1.594 14.836 1.00 94.25 379 ASP A CA 1
ATOM 2917 C C . ASP A 1 379 ? -23.934 -1.976 16.201 1.00 94.25 379 ASP A C 1
ATOM 2919 O O . ASP A 1 379 ? -24.387 -1.402 17.191 1.00 94.25 379 ASP A O 1
ATOM 2923 N N . PHE A 1 380 ? -22.823 -2.724 16.259 1.00 96.38 380 PHE A N 1
ATOM 2924 C CA . PHE A 1 380 ? -22.022 -2.853 17.485 1.00 96.38 380 PHE A CA 1
ATOM 2925 C C . PHE A 1 380 ? -21.654 -1.476 18.070 1.00 96.38 380 PHE A C 1
ATOM 2927 O O . PHE A 1 380 ? -22.000 -1.157 19.205 1.00 96.38 380 PHE A O 1
ATOM 2934 N N . LEU A 1 381 ? -21.043 -0.596 17.263 1.00 94.81 381 LEU A N 1
ATOM 2935 C CA . LEU A 1 381 ? -20.560 0.714 17.730 1.00 94.81 381 LEU A CA 1
ATOM 2936 C C . LEU A 1 381 ? -21.659 1.666 18.236 1.00 94.81 381 LEU A C 1
ATOM 2938 O O . LEU A 1 381 ? -21.349 2.628 18.933 1.00 94.81 381 LEU A O 1
ATOM 2942 N N . LYS A 1 382 ? -22.926 1.470 17.853 1.00 93.56 382 LYS A N 1
ATOM 2943 C CA . LYS A 1 382 ? -24.048 2.289 18.352 1.00 93.56 382 LYS A CA 1
ATOM 2944 C C . LYS A 1 382 ? -24.609 1.791 19.678 1.00 93.56 382 LYS A C 1
ATOM 2946 O O . LYS A 1 382 ? -25.311 2.557 20.338 1.00 93.56 382 LYS A O 1
ATOM 2951 N N . ASN A 1 383 ? -24.395 0.516 19.982 1.00 89.81 383 ASN A N 1
ATOM 2952 C CA . ASN A 1 383 ? -25.034 -0.183 21.090 1.00 89.81 383 ASN A CA 1
ATOM 2953 C C . ASN A 1 383 ? -24.079 -0.435 22.265 1.00 89.81 383 ASN A C 1
ATOM 2955 O O . ASN A 1 383 ? -24.551 -0.861 23.319 1.00 89.81 383 ASN A O 1
ATOM 2959 N N . VAL A 1 384 ? -22.781 -0.172 22.076 1.00 89.56 384 VAL A N 1
ATOM 2960 C CA . VAL A 1 384 ? -21.735 -0.250 23.104 1.00 89.56 384 VAL A CA 1
ATOM 2961 C C . VAL A 1 384 ? -21.628 1.022 23.943 1.00 89.56 384 VAL A C 1
ATOM 2963 O O . VAL A 1 384 ? -21.836 2.132 23.391 1.00 89.56 384 VAL A O 1
#

Solvent-accessible surface area (backbone atoms only — not comparable to full-atom values): 20691 Å² total; per-residue (Å²): 65,33,25,64,63,29,29,47,76,61,77,35,64,83,33,51,72,94,43,73,58,48,68,64,31,47,78,56,39,19,79,88,36,90,54,81,68,56,60,60,42,69,51,56,87,70,26,43,74,56,47,59,56,92,71,34,64,51,88,89,74,82,57,98,45,72,67,59,26,48,55,54,46,53,54,49,52,53,54,41,42,76,73,69,51,76,88,67,69,87,82,74,65,45,83,41,68,41,75,34,60,94,44,75,43,45,27,45,76,86,55,33,48,49,86,76,86,51,69,27,62,53,72,67,58,43,70,72,49,70,55,90,60,26,75,48,66,44,66,61,68,54,39,35,38,81,23,63,56,36,91,53,98,82,32,42,17,24,38,32,44,40,37,38,33,36,33,20,30,33,62,45,52,54,48,27,55,52,45,7,49,68,58,70,27,53,97,49,91,42,28,63,44,38,45,8,34,43,43,28,28,22,48,57,26,30,43,25,68,81,34,79,53,73,70,60,43,80,57,66,68,52,52,61,49,87,91,40,81,81,25,30,44,36,25,55,30,3,38,51,40,39,69,50,48,69,62,44,47,32,57,34,20,38,73,64,71,67,42,85,50,45,55,68,59,63,57,61,30,58,54,41,73,68,54,37,23,24,55,85,80,50,70,37,82,90,78,61,42,66,78,63,60,50,68,62,80,27,20,37,40,40,28,34,35,17,50,43,56,57,60,13,59,47,33,40,43,15,59,26,20,35,21,33,50,29,55,36,70,79,41,28,42,19,36,57,79,28,45,74,82,94,62,71,30,72,48,49,41,59,78,79,71,52,73,57,34,79,40,82,64,61,78,33,52,41,77,37,36,50,43,39,32,34,37,67,20,75,65,36,68,72,74,102

Foldseek 3Di:
DFQCLLCVVVVRNQQDDDFPDSPVKPQLQDPPRPDPPGLHAHHLVQFPQLFSDDDTDDDDFDDPDQVVSVVVVVVVCVVCVVVPDDDSDDFDFDWDWFQFQHDTATAWLLLARPPPQFQDDPPVVQVVADAPAHRSHDHCLFFWDARSLDPDPPWIWWKKWWFDKWFQNQVQVVQLQVQCVLQVNPPDQQSQLSVCLQQQAGSSQDGQLVDSGDDSDNHHDHHACPVPLVCQRRACLHNCCLLQVSQNLQPQCCPAVNDHDGPVLSVSQAWGKDKGKGDDFQADNVVSDTPDRHRGRIGIRTMTGGNHCVSHVSCSSSVRQQDCCPSHHNQGHRLERHDDDFDFGFGHNNPVPTGTDGGGGHDRIHTNRIIMGMGTGPVSVVVD

Sequence (384 aa):
MLRPSGYEALDAPDAIPQDEAFLAGMQARGPGAAVAPPINDPEVTEWEEGYRDRIDALLLVAADEAAEAADVADHWKGRLSAAGATLLHEEPGKAQRRKVAEKFEGVEQFGYVDGRSQPLFLAEDVKREPRSFWDPAFPPSQFLVDDPGDDEATSLGSFFVFRKLEENVKGFKDKEDELSAALGLAGGPFEERAGALIVGRFEDGSPVVLNPLPTDMPPVNDFDFRHDEAGSRCPFIAHIRKTNPRGESPFHLATDIGVATTARQERSHIMARRGITYGERQYDEETNDFTDRPTTGVGLLFMAYMSSIENQFEFTQATWANNADFVTGGVGVDPVIGQGPPAPITVPDGWSGASAADFDFGRFVTMKGGEYFFAPSRDFLKNV

Organism: NCBI:txid2615207

Radius of gyration: 21.14 Å; Cα contacts (8 Å, |Δi|>4): 791; chains: 1; bounding box: 51×51×55 Å

Secondary structure (DSSP, 8-state):
-B-HHHHHHTT-GGG----HHHHH-GGGGSTT-S-SS---PPPGGGS-GGGTSPP-B------SSHHHHHHHHHHHHHHHHHTT--------B--EEEEETTEEEEE-TTS-B-S-S--B-SHHHHHHS--SS---B--GGGT-EE-TT--STT-EEEEEEEEEEEE-HHHHHHHHHHHHHHTT-TTSTTTTHHHHHHHSB-TTS-BTTT-SS---SPPP----STT-TT-SSS-TTSHHHHH--TT-HHHHHHHHS-----HHHHHHT--EE--EEES---EETTTTEE----SSS-EEEEEEEES-TIIIIIIIIIIIIT-TTSSSTT----TTT--SS---EEE--TTTTPPPEEE-----EEEEEEEEEEE--HHHHHH-

Mean predicted aligned error: 3.96 Å

InterPro domains:
  IPR006314 Dyp-type peroxidase [PS51404] (1-384)
  IPR006314 Dyp-type peroxidase [PTHR30521] (53-383)
  IPR011008 Dimeric alpha-beta barrel [SSF54909] (4-383)

pLDDT: mean 94.5, std 5.4, range [68.88, 98.88]

Nearest PDB structures (foldseek):
  5c2i-assembly1_D  TM=9.198E-01  e=1.387E-35  Nostoc sp. PCC 7120 = FACHB-418
  5c2i-assembly1_A  TM=9.076E-01  e=6.789E-36  Nostoc 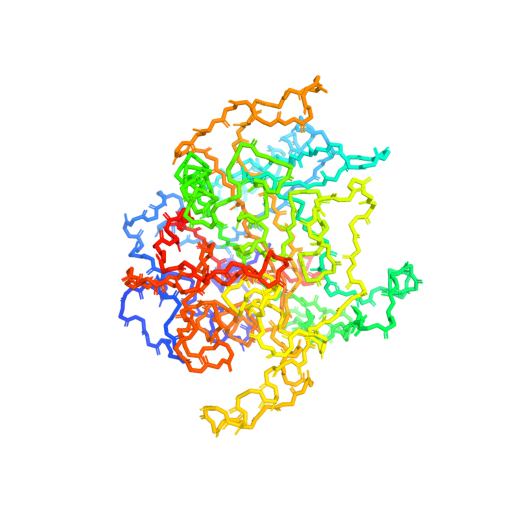sp. PCC 7120 = FACHB-418
  5c2i-assembly1_B  TM=9.172E-01  e=3.192E-35  Nostoc sp. PCC 7120 = FACHB-418
  4g2c-assembly1_A  TM=8.936E-01  e=4.653E-34  Amycolatopsis sp. ATCC 39116
  5ikg-assembly1_A  TM=7.295E-01  e=8.066E-18  Auricularia auricula-judae